Protein AF-A0A9D4R0A9-F1 (afdb_monomer_lite)

Radius of gyration: 27.13 Å; chains: 1; bounding box: 62×85×88 Å

InterPro domains:
  IPR053041 Transglutaminase-like Superfamily Modulators [PTHR47020] (2-274)
  IPR056564 KY-like, immunoglobulin-like domain [PF23265] (112-242)

Organism: Dreissena polymorpha (NCBI:txid45954)

Structure (mmCIF, N/CA/C/O backbone):
data_AF-A0A9D4R0A9-F1
#
_entry.id   AF-A0A9D4R0A9-F1
#
loop_
_atom_site.group_PDB
_atom_site.id
_atom_site.type_symbol
_atom_site.label_atom_id
_atom_site.label_alt_id
_atom_site.label_comp_id
_atom_site.label_asym_id
_atom_site.label_entity_id
_atom_site.label_seq_id
_atom_site.pdbx_PDB_ins_code
_atom_site.Cartn_x
_atom_site.Cartn_y
_atom_site.Cartn_z
_atom_site.occupancy
_atom_site.B_iso_or_equiv
_atom_site.auth_seq_id
_atom_site.auth_comp_id
_atom_site.auth_asym_id
_atom_site.auth_atom_id
_atom_site.pdbx_PDB_model_num
ATOM 1 N N . MET A 1 1 ? 16.375 -0.378 -27.013 1.00 75.56 1 MET A N 1
ATOM 2 C CA . MET A 1 1 ? 16.469 0.840 -26.178 1.00 75.56 1 MET A CA 1
ATOM 3 C C . MET A 1 1 ? 15.054 1.273 -25.828 1.00 75.56 1 MET A C 1
ATOM 5 O O . MET A 1 1 ? 14.123 0.883 -26.530 1.00 75.56 1 MET A O 1
ATOM 9 N N . GLY A 1 2 ? 14.858 1.970 -24.717 1.00 84.94 2 GLY A N 1
ATOM 10 C CA . GLY A 1 2 ? 13.526 2.423 -24.332 1.00 84.94 2 GLY A CA 1
ATOM 11 C C . GLY A 1 2 ? 13.540 3.244 -23.057 1.00 84.94 2 GLY A C 1
ATOM 12 O O . GLY A 1 2 ? 14.600 3.581 -22.540 1.00 84.94 2 GLY A O 1
ATOM 13 N N . LYS A 1 3 ? 12.361 3.544 -22.522 1.00 88.81 3 LYS A N 1
ATOM 14 C CA . LYS A 1 3 ? 12.213 4.214 -21.228 1.00 88.81 3 LYS A CA 1
ATOM 15 C C . LYS A 1 3 ? 12.291 3.198 -20.098 1.00 88.81 3 LYS A C 1
ATOM 17 O O . LYS A 1 3 ? 11.727 2.111 -20.222 1.00 88.81 3 LYS A O 1
ATOM 22 N N . ALA A 1 4 ? 12.946 3.552 -18.997 1.00 88.75 4 ALA A N 1
ATOM 23 C CA . ALA A 1 4 ? 13.103 2.660 -17.856 1.00 88.75 4 ALA A CA 1
ATOM 24 C C . ALA A 1 4 ? 12.919 3.379 -16.514 1.00 88.75 4 ALA A C 1
ATOM 26 O O . ALA A 1 4 ? 13.438 4.471 -16.298 1.00 88.75 4 ALA A O 1
ATOM 27 N N . LYS A 1 5 ? 12.164 2.750 -15.609 1.00 88.69 5 LYS A N 1
ATOM 28 C CA . LYS A 1 5 ? 12.002 3.182 -14.219 1.00 88.69 5 LYS A CA 1
ATOM 29 C C . LYS A 1 5 ? 13.169 2.631 -13.406 1.00 88.69 5 LYS A C 1
ATOM 31 O O . LYS A 1 5 ? 13.108 1.497 -12.931 1.00 88.69 5 LYS A O 1
ATOM 36 N N . ASP A 1 6 ? 14.233 3.417 -13.325 1.00 82.81 6 ASP A N 1
ATOM 37 C CA . ASP A 1 6 ? 15.446 3.101 -12.575 1.00 82.81 6 ASP A CA 1
ATOM 38 C C . ASP A 1 6 ? 15.328 3.496 -11.090 1.00 82.81 6 ASP A C 1
ATOM 40 O O . ASP A 1 6 ? 14.242 3.804 -10.594 1.00 82.81 6 ASP A O 1
ATOM 44 N N . ILE A 1 7 ? 16.454 3.506 -10.369 1.00 79.12 7 ILE A N 1
ATOM 45 C CA . ILE A 1 7 ? 16.479 3.884 -8.950 1.00 79.12 7 ILE A CA 1
ATOM 46 C C . ILE A 1 7 ? 16.094 5.351 -8.694 1.00 79.12 7 ILE A C 1
ATOM 48 O O . ILE A 1 7 ? 15.648 5.703 -7.604 1.00 79.12 7 ILE A O 1
ATOM 52 N N . THR A 1 8 ? 16.243 6.224 -9.688 1.00 83.00 8 THR A N 1
ATOM 53 C CA . THR A 1 8 ? 15.894 7.641 -9.561 1.00 83.00 8 THR A CA 1
ATOM 54 C C . THR A 1 8 ? 14.416 7.901 -9.842 1.00 83.00 8 THR A C 1
ATOM 56 O O . THR A 1 8 ? 13.905 8.945 -9.429 1.00 83.00 8 THR A O 1
ATOM 59 N N . TYR A 1 9 ? 13.706 6.953 -10.467 1.00 88.06 9 TYR A N 1
ATOM 60 C CA . TYR A 1 9 ? 12.302 7.095 -10.851 1.00 88.06 9 TYR A CA 1
ATOM 61 C C . TYR A 1 9 ? 11.382 7.381 -9.665 1.00 88.06 9 TYR A C 1
ATOM 63 O O . TYR A 1 9 ? 11.292 6.593 -8.723 1.00 88.06 9 TYR A O 1
ATOM 71 N N . GLU A 1 10 ? 10.635 8.483 -9.745 1.00 88.69 10 GLU A N 1
ATOM 72 C CA . GLU A 1 10 ? 9.659 8.859 -8.722 1.00 88.69 10 GLU A CA 1
ATOM 73 C C . GLU A 1 10 ? 8.225 8.604 -9.208 1.00 88.69 10 GLU A C 1
ATOM 75 O O . GLU A 1 10 ? 7.754 9.307 -10.120 1.00 88.69 10 GLU A O 1
ATOM 80 N N . PRO A 1 11 ? 7.501 7.657 -8.586 1.00 89.19 11 PRO A N 1
ATOM 81 C CA . PRO A 1 11 ? 6.099 7.374 -8.868 1.00 89.19 11 PRO A CA 1
ATOM 82 C C . PRO A 1 11 ? 5.246 8.643 -8.826 1.00 89.19 11 PRO A C 1
ATOM 84 O O . PRO A 1 11 ? 5.328 9.446 -7.897 1.00 89.19 11 PRO A O 1
ATOM 87 N N . GLY A 1 12 ? 4.433 8.857 -9.862 1.00 85.88 12 GLY A N 1
ATOM 88 C CA . GLY A 1 12 ? 3.539 10.015 -9.949 1.00 85.88 12 GLY A CA 1
ATOM 89 C C . GLY A 1 12 ? 4.248 11.377 -9.979 1.00 85.88 12 GLY A C 1
ATOM 90 O O . GLY A 1 12 ? 3.641 12.387 -9.627 1.00 85.88 12 GLY A O 1
ATOM 91 N N . SER A 1 13 ? 5.546 11.447 -10.305 1.00 86.06 13 SER A N 1
ATOM 92 C CA . SER A 1 13 ? 6.204 12.730 -10.599 1.00 86.06 13 SER A CA 1
ATOM 93 C C . SER A 1 13 ? 5.961 13.163 -12.037 1.00 86.06 13 SER A C 1
ATOM 95 O O . SER A 1 13 ? 5.691 12.352 -12.919 1.00 86.06 13 SER A O 1
ATOM 97 N N . ASN A 1 14 ? 6.135 14.462 -12.271 1.00 81.69 14 ASN A N 1
ATOM 98 C CA . ASN A 1 14 ? 6.225 15.016 -13.618 1.00 81.69 14 ASN A CA 1
ATOM 99 C C . ASN A 1 14 ? 7.645 14.895 -14.200 1.00 81.69 14 ASN A C 1
ATOM 101 O O . ASN A 1 14 ? 7.897 15.436 -15.273 1.00 81.69 14 ASN A O 1
ATOM 105 N N . LYS A 1 15 ? 8.586 14.248 -13.492 1.00 83.31 15 LYS A N 1
ATOM 106 C CA . LYS A 1 15 ? 9.944 14.054 -14.003 1.00 83.31 15 LYS A CA 1
ATOM 107 C C . LYS A 1 15 ? 9.892 13.083 -15.177 1.00 83.31 15 LYS A C 1
ATOM 109 O O . LYS A 1 15 ? 9.124 12.118 -15.173 1.00 83.31 15 LYS A O 1
ATOM 114 N N . GLU A 1 16 ? 10.696 13.355 -16.196 1.00 82.69 16 GLU A N 1
ATOM 115 C CA . GLU A 1 16 ? 10.787 12.451 -17.331 1.00 82.69 16 GLU A CA 1
ATOM 116 C C . GLU A 1 16 ? 11.388 11.114 -16.909 1.00 82.69 16 GLU A C 1
ATOM 118 O O . GLU A 1 16 ? 12.311 11.050 -16.098 1.00 82.69 16 GLU A O 1
ATOM 123 N N . ILE A 1 17 ? 10.862 10.037 -17.490 1.00 85.06 17 ILE A N 1
ATOM 124 C CA . ILE A 1 17 ? 11.474 8.724 -17.344 1.00 85.06 17 ILE A CA 1
ATOM 125 C C . ILE A 1 17 ? 12.723 8.697 -18.224 1.00 85.06 17 ILE A C 1
ATOM 127 O O . ILE A 1 17 ? 12.670 9.041 -19.415 1.00 85.06 17 ILE A O 1
ATOM 131 N N . LEU A 1 18 ? 13.836 8.290 -17.620 1.00 85.88 18 LEU A N 1
ATOM 132 C CA . LEU A 1 18 ? 15.127 8.216 -18.281 1.00 85.88 18 LEU A CA 1
ATOM 133 C C . LEU A 1 18 ? 15.153 7.099 -19.326 1.00 85.88 18 LEU A C 1
ATOM 135 O O . LEU A 1 18 ? 14.349 6.159 -19.320 1.00 85.88 18 LEU A O 1
ATOM 139 N N . GLN A 1 19 ? 16.072 7.247 -20.274 1.00 85.56 19 GLN A N 1
ATOM 140 C CA . GLN A 1 19 ? 16.327 6.224 -21.271 1.00 85.56 19 GLN A CA 1
ATOM 141 C C . GLN A 1 19 ? 17.181 5.118 -20.647 1.00 85.56 19 GLN A C 1
ATOM 143 O O . GLN A 1 19 ? 18.155 5.397 -19.956 1.00 85.56 19 GLN A O 1
ATOM 148 N N . GLY A 1 20 ? 16.801 3.870 -20.890 1.00 83.12 20 GLY A N 1
ATOM 149 C CA . GLY A 1 20 ? 17.469 2.684 -20.381 1.00 83.12 20 GLY A CA 1
ATOM 150 C C . GLY A 1 20 ? 17.819 1.707 -21.497 1.00 83.12 20 GLY A C 1
ATOM 151 O O . GLY A 1 20 ? 17.172 1.644 -22.553 1.00 83.12 20 GLY A O 1
ATOM 152 N N . VAL A 1 21 ? 18.854 0.912 -21.237 1.00 83.69 21 VAL A N 1
ATOM 153 C CA . VAL A 1 21 ? 19.279 -0.182 -22.109 1.00 83.69 21 VAL A CA 1
ATOM 154 C C . VAL A 1 21 ? 18.925 -1.503 -21.449 1.00 83.69 21 VAL A C 1
ATOM 156 O O . VAL A 1 21 ? 19.307 -1.790 -20.318 1.00 83.69 21 VAL A O 1
ATOM 159 N N . TRP A 1 22 ? 18.198 -2.324 -22.190 1.00 85.69 22 TRP A N 1
ATOM 160 C CA . TRP A 1 22 ? 17.810 -3.661 -21.790 1.00 85.69 22 TRP A CA 1
ATOM 161 C C . TRP A 1 22 ? 17.794 -4.561 -23.015 1.00 85.69 22 TRP A C 1
ATOM 163 O O . TRP A 1 22 ? 17.631 -4.095 -24.145 1.00 85.69 22 TRP A O 1
ATOM 173 N N . ASN A 1 23 ? 17.977 -5.853 -22.776 1.00 84.62 23 ASN A N 1
ATOM 174 C CA . ASN A 1 23 ? 18.038 -6.864 -23.817 1.00 84.62 23 ASN A CA 1
ATOM 175 C C . ASN A 1 23 ? 16.932 -7.888 -23.629 1.00 84.62 23 ASN A C 1
ATOM 177 O O . ASN A 1 23 ? 16.391 -8.063 -22.541 1.00 84.62 23 ASN A O 1
ATOM 181 N N . SER A 1 24 ? 16.629 -8.601 -24.701 1.00 82.56 24 SER A N 1
ATOM 182 C CA . SER A 1 24 ? 15.711 -9.729 -24.686 1.00 82.56 24 SER A CA 1
ATOM 183 C C . SER A 1 24 ? 16.363 -10.926 -25.340 1.00 82.56 24 SER A C 1
ATOM 185 O O . SER A 1 24 ? 16.980 -10.790 -26.396 1.00 82.56 24 SER A O 1
ATOM 187 N N . PHE A 1 25 ? 16.161 -12.100 -24.770 1.00 82.19 25 PHE A N 1
ATOM 188 C CA . PHE A 1 25 ? 16.560 -13.355 -25.387 1.00 82.19 25 PHE A CA 1
ATOM 189 C C . PHE A 1 25 ? 15.413 -14.351 -25.303 1.00 82.19 25 PHE A C 1
ATOM 191 O O . PHE A 1 25 ? 14.500 -14.209 -24.490 1.00 82.19 25 PHE A O 1
ATOM 198 N N . ARG A 1 26 ? 15.442 -15.366 -26.163 1.00 80.31 26 ARG A N 1
ATOM 199 C CA . ARG A 1 26 ? 14.433 -16.420 -26.167 1.00 80.31 26 ARG A CA 1
ATOM 200 C C . ARG A 1 26 ? 15.064 -17.723 -25.702 1.00 80.31 26 ARG A C 1
ATOM 202 O O . ARG A 1 26 ? 16.003 -18.202 -26.329 1.00 80.31 26 ARG A O 1
ATOM 209 N N . CYS A 1 27 ? 14.539 -18.293 -24.625 1.00 77.94 27 CYS A N 1
ATOM 210 C CA . CYS A 1 27 ? 14.962 -19.583 -24.085 1.00 77.94 27 CYS A CA 1
ATOM 211 C C . CYS A 1 27 ? 13.724 -20.457 -23.875 1.00 77.94 27 CYS A C 1
ATOM 213 O O . CYS A 1 27 ? 12.703 -19.961 -23.410 1.00 77.94 27 CYS A O 1
ATOM 215 N N . ASN A 1 28 ? 13.780 -21.735 -24.266 1.00 77.38 28 ASN A N 1
ATOM 216 C CA . ASN A 1 28 ? 12.648 -22.670 -24.159 1.00 77.38 28 ASN A CA 1
ATOM 217 C C . ASN A 1 28 ? 11.324 -22.077 -24.676 1.00 77.38 28 ASN A C 1
ATOM 219 O O . ASN A 1 28 ? 10.300 -22.123 -24.007 1.00 77.38 28 ASN A O 1
ATOM 223 N N . ASN A 1 29 ? 11.369 -21.452 -25.858 1.00 72.50 29 ASN A N 1
ATOM 224 C CA . ASN A 1 29 ? 10.249 -20.759 -26.503 1.00 72.50 29 ASN A CA 1
ATOM 225 C C . ASN A 1 29 ? 9.650 -19.550 -25.763 1.00 72.50 29 ASN A C 1
ATOM 227 O O . ASN A 1 29 ? 8.794 -18.887 -26.354 1.00 72.50 29 ASN A O 1
ATOM 231 N N . VAL A 1 30 ? 10.155 -19.187 -24.584 1.00 73.62 30 VAL A N 1
ATOM 232 C CA . VAL A 1 30 ? 9.725 -18.033 -23.788 1.00 73.62 30 VAL A CA 1
ATOM 233 C C . VAL A 1 30 ? 10.694 -16.867 -23.985 1.00 73.62 30 VAL A C 1
ATOM 235 O O . VAL A 1 30 ? 11.913 -17.041 -24.039 1.00 73.62 30 VAL A O 1
ATOM 238 N N . TRP A 1 31 ? 10.146 -15.663 -24.141 1.00 77.44 31 TRP A N 1
ATOM 239 C CA . TRP A 1 31 ? 10.940 -14.438 -24.126 1.00 77.44 31 TRP A CA 1
ATOM 240 C C . TRP A 1 31 ? 11.320 -14.093 -22.690 1.00 77.44 31 TRP A C 1
ATOM 242 O O . TRP A 1 31 ? 10.468 -14.070 -21.807 1.00 77.44 31 TRP A O 1
ATOM 252 N N . HIS A 1 32 ? 12.591 -13.790 -22.478 1.00 79.06 32 HIS A N 1
ATOM 253 C CA . HIS A 1 32 ? 13.141 -13.294 -21.228 1.00 79.06 32 HIS A CA 1
ATOM 254 C C . HIS A 1 32 ? 13.754 -11.927 -21.469 1.00 79.06 32 HIS A C 1
ATOM 256 O O . HIS A 1 32 ? 14.277 -11.654 -22.553 1.00 79.06 32 HIS A O 1
ATOM 262 N N . LEU A 1 33 ? 13.674 -11.073 -20.456 1.00 82.25 33 LEU A N 1
ATOM 263 C CA . LEU A 1 33 ? 14.197 -9.719 -20.507 1.00 82.25 33 LEU A CA 1
ATOM 264 C C . LEU A 1 33 ? 15.281 -9.549 -19.451 1.00 82.25 33 LEU A C 1
ATOM 266 O O . LEU A 1 33 ? 15.146 -10.030 -18.326 1.00 82.25 33 LEU A O 1
ATOM 270 N N . VAL A 1 34 ? 16.352 -8.875 -19.858 1.00 84.81 34 VAL A N 1
ATOM 271 C CA . VAL A 1 34 ? 17.542 -8.605 -19.060 1.00 84.81 34 VAL A CA 1
ATOM 272 C C . VAL A 1 34 ? 17.671 -7.102 -18.927 1.00 84.81 34 VAL A C 1
ATOM 274 O O . VAL A 1 34 ? 17.956 -6.408 -19.911 1.00 84.81 34 VAL A O 1
ATOM 277 N N . TYR A 1 35 ? 17.514 -6.597 -17.709 1.00 85.56 35 TYR A N 1
ATOM 278 C CA . TYR A 1 35 ? 17.953 -5.247 -17.392 1.00 85.56 35 TYR A CA 1
ATOM 279 C C . TYR A 1 35 ? 19.402 -5.331 -16.918 1.00 85.56 35 TYR A C 1
ATOM 281 O O . TYR A 1 35 ? 19.663 -5.475 -15.729 1.00 85.56 35 TYR A O 1
ATOM 289 N N . THR A 1 36 ? 20.348 -5.266 -17.859 1.00 81.75 36 THR A N 1
ATOM 290 C CA . THR A 1 36 ? 21.763 -5.571 -17.597 1.00 81.75 36 THR A CA 1
ATOM 291 C C . THR A 1 36 ? 22.333 -4.772 -16.428 1.00 81.75 36 THR A C 1
ATOM 293 O O . THR A 1 36 ? 22.970 -5.361 -15.566 1.00 81.75 36 THR A O 1
ATOM 296 N N . GLU A 1 37 ? 22.068 -3.464 -16.364 1.00 81.62 37 GLU A N 1
ATOM 297 C CA . GLU A 1 37 ? 22.554 -2.594 -15.286 1.00 81.62 37 GLU A CA 1
ATOM 298 C C . GLU A 1 37 ? 22.067 -3.045 -13.901 1.00 81.62 37 GLU A C 1
ATOM 300 O O . GLU A 1 37 ? 22.886 -3.276 -13.012 1.00 81.62 37 GLU A O 1
ATOM 305 N N . LEU A 1 38 ? 20.757 -3.265 -13.739 1.00 82.62 38 LEU A N 1
ATOM 306 C CA . LEU A 1 38 ? 20.164 -3.708 -12.471 1.00 82.62 38 LEU A CA 1
ATOM 307 C C . LEU A 1 38 ? 20.447 -5.186 -12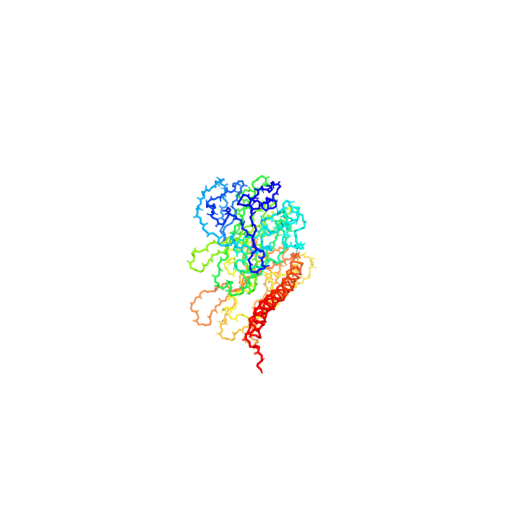.151 1.00 82.62 38 LEU A C 1
ATOM 309 O O . LEU A 1 38 ? 20.333 -5.604 -11.000 1.00 82.62 38 LEU A O 1
ATOM 313 N N . ALA A 1 39 ? 20.808 -5.991 -13.154 1.00 85.19 39 ALA A N 1
ATOM 314 C CA . ALA A 1 39 ? 21.161 -7.400 -12.990 1.00 85.19 39 ALA A CA 1
ATOM 315 C C . ALA A 1 39 ? 22.581 -7.613 -12.452 1.00 85.19 39 ALA A C 1
ATOM 317 O O . ALA A 1 39 ? 22.840 -8.657 -11.857 1.00 85.19 39 ALA A O 1
ATOM 318 N N . VAL A 1 40 ? 23.496 -6.663 -12.671 1.00 84.94 40 VAL A N 1
ATOM 319 C CA . VAL A 1 40 ? 24.917 -6.786 -12.280 1.00 84.94 40 VAL A CA 1
ATOM 320 C C . VAL A 1 40 ? 25.363 -5.733 -11.268 1.00 84.94 40 VAL A C 1
ATOM 322 O O . VAL A 1 40 ? 26.500 -5.768 -10.790 1.00 84.94 40 VAL A O 1
ATOM 325 N N . SER A 1 41 ? 24.488 -4.787 -10.937 1.00 83.06 41 SER A N 1
ATOM 326 C CA . SER A 1 41 ? 24.770 -3.747 -9.962 1.00 83.06 41 SER A CA 1
ATOM 327 C C . SER A 1 41 ? 23.511 -3.322 -9.218 1.00 83.06 41 SER A C 1
ATOM 329 O O . SER A 1 41 ? 22.392 -3.429 -9.715 1.00 83.06 41 SER A O 1
ATOM 331 N N . THR A 1 42 ? 23.707 -2.831 -8.001 1.00 82.12 42 THR A N 1
ATOM 332 C CA . THR A 1 42 ? 22.682 -2.134 -7.228 1.00 82.12 42 THR A CA 1
ATOM 333 C C . THR A 1 42 ? 23.277 -0.852 -6.673 1.00 82.12 42 THR A C 1
ATOM 335 O O . THR A 1 42 ? 24.473 -0.784 -6.393 1.00 82.12 42 THR A O 1
ATOM 338 N N . VAL A 1 43 ? 22.448 0.163 -6.459 1.00 83.88 43 VAL A N 1
ATOM 339 C CA . VAL A 1 43 ? 22.866 1.365 -5.736 1.00 83.88 43 VAL A CA 1
ATOM 340 C C . VAL A 1 43 ? 22.383 1.249 -4.295 1.00 83.88 43 VAL A C 1
ATOM 342 O O . VAL A 1 43 ? 21.193 1.078 -4.032 1.00 83.88 43 VAL A O 1
ATOM 345 N N . LYS A 1 44 ? 23.317 1.321 -3.346 1.00 83.00 44 LYS A N 1
ATOM 346 C CA . LYS A 1 44 ? 23.045 1.293 -1.906 1.00 83.00 44 LYS A CA 1
ATOM 347 C C . LYS A 1 44 ? 23.117 2.697 -1.321 1.00 83.00 44 LYS A C 1
ATOM 349 O O . LYS A 1 44 ? 23.981 3.490 -1.675 1.00 83.00 44 LYS A O 1
ATOM 354 N N . GLY A 1 45 ? 22.221 2.996 -0.381 1.00 81.50 45 GLY A N 1
ATOM 355 C CA . GLY A 1 45 ? 22.233 4.260 0.367 1.00 81.50 45 GLY A CA 1
ATOM 356 C C . GLY A 1 45 ? 21.729 5.486 -0.404 1.00 81.50 45 GLY A C 1
ATOM 357 O O . GLY A 1 45 ? 21.833 6.597 0.122 1.00 81.50 45 GLY A O 1
ATOM 358 N N . TYR A 1 46 ? 21.174 5.297 -1.606 1.00 86.06 46 TYR A N 1
ATOM 359 C CA . TYR A 1 46 ? 20.519 6.366 -2.356 1.00 86.06 46 TYR A CA 1
ATOM 360 C C . TYR A 1 46 ? 19.360 6.964 -1.549 1.00 86.06 46 TYR A C 1
ATOM 362 O O . TYR A 1 46 ? 18.560 6.241 -0.951 1.00 86.06 46 TYR A O 1
ATOM 370 N N . ARG A 1 47 ? 19.274 8.295 -1.533 1.00 85.56 47 ARG A N 1
ATOM 371 C CA . ARG A 1 47 ? 18.180 9.062 -0.932 1.00 85.56 47 ARG A CA 1
ATOM 372 C C . ARG A 1 47 ? 17.858 10.253 -1.823 1.00 85.56 47 ARG A C 1
ATOM 374 O O . ARG A 1 47 ? 18.743 11.029 -2.168 1.00 85.56 47 ARG A O 1
ATOM 381 N N . ARG A 1 48 ? 16.580 10.413 -2.159 1.00 82.06 48 ARG A N 1
ATOM 382 C CA . ARG A 1 48 ? 16.087 11.387 -3.144 1.00 82.06 48 ARG A CA 1
ATOM 383 C C . ARG A 1 48 ? 16.188 12.855 -2.704 1.00 82.06 48 ARG A C 1
ATOM 385 O O . ARG A 1 48 ? 16.265 13.731 -3.558 1.00 82.06 48 ARG A O 1
ATOM 392 N N . GLY A 1 49 ? 16.266 13.133 -1.402 1.00 85.81 49 GLY A N 1
ATOM 393 C CA . GLY A 1 49 ? 16.165 14.501 -0.882 1.00 85.81 49 GLY A CA 1
ATOM 394 C C . GLY A 1 49 ? 14.792 15.132 -1.138 1.00 85.81 49 GLY A C 1
ATOM 395 O O . GLY A 1 49 ? 13.962 14.542 -1.827 1.00 85.81 49 GLY A O 1
ATOM 396 N N . GLY A 1 50 ? 14.535 16.325 -0.594 1.00 89.62 50 GLY A N 1
ATOM 397 C CA . GLY A 1 50 ? 13.266 17.028 -0.837 1.00 89.62 50 GLY A CA 1
ATOM 398 C C . GLY A 1 50 ? 12.055 16.379 -0.158 1.00 89.62 50 GLY A C 1
ATOM 399 O O . GLY A 1 50 ? 10.914 16.600 -0.567 1.00 89.62 50 GLY A O 1
ATOM 400 N N . GLU A 1 51 ? 12.298 15.526 0.836 1.00 92.25 51 GLU A N 1
ATOM 401 C CA . GLU A 1 51 ? 11.272 14.787 1.559 1.00 92.25 51 GLU A CA 1
ATOM 402 C C . GLU A 1 51 ? 11.494 14.903 3.067 1.00 92.25 51 GLU A C 1
ATOM 404 O O . GLU A 1 51 ? 12.621 14.818 3.551 1.00 92.25 51 GLU A O 1
ATOM 409 N N . ILE A 1 52 ? 10.412 15.032 3.827 1.00 92.38 52 ILE A N 1
ATOM 410 C CA . ILE A 1 52 ? 10.407 14.957 5.287 1.00 92.38 52 ILE A CA 1
ATOM 411 C C . ILE A 1 52 ? 9.836 13.596 5.661 1.00 92.38 52 ILE A C 1
ATOM 413 O O . ILE A 1 52 ? 8.663 13.325 5.415 1.00 92.38 52 ILE A O 1
ATOM 417 N N . LEU A 1 53 ? 10.652 12.725 6.253 1.00 92.69 53 LEU A N 1
ATOM 418 C CA . LEU A 1 53 ? 10.183 11.447 6.777 1.00 92.69 53 LEU A CA 1
ATOM 419 C C . LEU A 1 53 ? 9.278 11.717 7.978 1.00 92.69 53 LEU A C 1
ATOM 421 O O . LEU A 1 53 ? 9.747 12.209 9.003 1.00 92.69 53 LEU A O 1
ATOM 425 N N . LEU A 1 54 ? 7.996 11.390 7.854 1.00 90.75 54 LEU A N 1
ATOM 426 C CA . LEU A 1 54 ? 7.009 11.609 8.906 1.00 90.75 54 LEU A CA 1
ATOM 427 C C . LEU A 1 54 ? 6.922 10.404 9.831 1.00 90.75 54 LEU A C 1
ATOM 429 O O . LEU A 1 54 ? 6.983 10.559 11.048 1.00 90.75 54 LEU A O 1
ATOM 433 N N . GLU A 1 55 ? 6.852 9.206 9.251 1.00 89.94 55 GLU A N 1
ATOM 434 C CA . GLU A 1 55 ? 6.693 7.964 9.998 1.00 89.94 55 GLU A CA 1
ATOM 435 C C . GLU A 1 55 ? 7.494 6.817 9.375 1.00 89.94 55 GLU A C 1
ATOM 437 O O . GLU A 1 55 ? 7.536 6.652 8.153 1.00 89.94 55 GLU A O 1
ATOM 442 N N . ASN A 1 56 ? 8.107 6.003 10.233 1.00 90.81 56 ASN A N 1
ATOM 443 C CA . ASN A 1 56 ? 8.865 4.813 9.868 1.00 90.81 56 ASN A CA 1
ATOM 444 C C . ASN A 1 56 ? 8.466 3.643 10.778 1.00 90.81 56 ASN A C 1
ATOM 446 O O . ASN A 1 56 ? 8.793 3.625 11.969 1.00 90.81 56 ASN A O 1
ATOM 450 N N . ASP A 1 57 ? 7.742 2.675 10.217 1.00 86.75 57 ASP A N 1
ATOM 451 C CA . ASP A 1 57 ? 7.219 1.501 10.927 1.00 86.75 57 ASP A CA 1
ATOM 452 C C . ASP A 1 57 ? 6.452 1.827 12.222 1.00 86.75 57 ASP A C 1
ATOM 454 O O . ASP A 1 57 ? 6.619 1.164 13.253 1.00 86.75 57 ASP A O 1
ATOM 458 N N . GLY A 1 58 ? 5.636 2.879 12.202 1.00 80.06 58 GLY A N 1
ATOM 459 C CA . GLY A 1 58 ? 4.846 3.294 13.360 1.00 80.06 58 GLY A CA 1
ATOM 460 C C . GLY A 1 58 ? 5.596 4.168 14.359 1.00 80.06 58 GLY A C 1
ATOM 461 O O . GLY A 1 58 ? 5.045 4.483 15.414 1.00 80.06 58 GLY A O 1
ATOM 462 N N . ASN A 1 59 ? 6.840 4.547 14.061 1.00 83.38 59 ASN A N 1
ATOM 463 C CA . ASN A 1 59 ? 7.589 5.529 14.837 1.00 83.38 59 ASN A CA 1
ATOM 464 C C . ASN A 1 59 ? 7.590 6.857 14.088 1.00 83.38 59 ASN A C 1
ATOM 466 O O . ASN A 1 59 ? 8.020 6.917 12.933 1.00 83.38 59 ASN A O 1
ATOM 470 N N . LEU A 1 60 ? 7.135 7.913 14.754 1.00 83.81 60 LEU A N 1
ATOM 471 C CA . LEU A 1 60 ? 7.258 9.273 14.246 1.00 83.81 60 LEU A CA 1
ATOM 472 C C . LEU A 1 60 ? 8.740 9.635 14.145 1.00 83.81 60 LEU A C 1
ATOM 474 O O . LEU A 1 60 ? 9.512 9.351 15.061 1.00 83.81 60 LEU A O 1
ATOM 478 N N . ALA A 1 61 ? 9.129 10.243 13.031 1.00 84.69 61 ALA A N 1
ATOM 479 C CA . ALA A 1 61 ? 10.517 10.623 12.778 1.00 84.69 61 ALA A CA 1
ATOM 480 C C . ALA A 1 61 ? 10.684 12.138 12.632 1.00 84.69 61 ALA A C 1
ATOM 482 O O . ALA A 1 61 ? 11.608 12.701 13.208 1.00 84.69 61 ALA A O 1
ATOM 483 N N . PHE A 1 62 ? 9.801 12.780 11.859 1.00 86.06 62 PHE A N 1
ATOM 484 C CA . PHE A 1 62 ? 9.889 14.189 11.457 1.00 86.06 62 PHE A CA 1
ATOM 485 C C . PHE A 1 62 ? 11.315 14.609 11.045 1.00 86.06 62 PHE A C 1
ATOM 487 O O . PHE A 1 62 ? 11.903 15.551 11.572 1.00 86.06 62 PHE A O 1
ATOM 494 N N . GLN A 1 63 ? 11.899 13.861 10.108 1.00 88.62 63 GLN A N 1
ATOM 495 C CA . GLN A 1 63 ? 13.290 14.028 9.697 1.00 88.62 63 GLN A CA 1
ATOM 496 C C . GLN A 1 63 ? 13.384 14.420 8.223 1.00 88.62 63 GLN A C 1
ATOM 498 O O . GLN A 1 63 ? 13.126 13.589 7.345 1.00 88.62 63 GLN A O 1
ATOM 503 N N . THR A 1 64 ? 13.841 15.644 7.947 1.00 89.06 64 THR A N 1
ATOM 504 C CA . THR A 1 64 ? 14.218 16.062 6.591 1.00 89.06 64 THR A CA 1
ATOM 505 C C . THR A 1 64 ? 15.299 15.137 6.042 1.00 89.06 64 THR A C 1
ATOM 507 O O . THR A 1 64 ? 16.357 14.936 6.645 1.00 89.06 64 THR A O 1
ATOM 510 N N . GLN A 1 65 ? 15.023 14.545 4.889 1.00 88.50 65 GLN A N 1
ATOM 511 C CA . GLN A 1 65 ? 15.936 13.664 4.189 1.00 88.50 65 GLN A CA 1
ATOM 512 C C . GLN A 1 65 ? 16.862 14.507 3.321 1.00 88.50 65 GLN A C 1
ATOM 514 O O . GLN A 1 65 ? 16.437 15.162 2.373 1.00 88.50 65 GLN A O 1
ATOM 519 N N . THR A 1 66 ? 18.155 14.464 3.621 1.00 88.50 66 THR A N 1
ATOM 520 C CA . THR A 1 66 ? 19.178 15.015 2.731 1.00 88.50 66 THR A CA 1
ATOM 521 C C . THR A 1 66 ? 19.404 14.063 1.562 1.00 88.50 66 THR A C 1
ATOM 523 O O . THR A 1 66 ? 19.489 12.844 1.753 1.00 88.50 66 THR A O 1
ATOM 526 N N . ALA A 1 67 ? 19.514 14.618 0.354 1.00 89.50 67 ALA A N 1
ATOM 527 C CA . ALA A 1 67 ? 19.822 13.830 -0.829 1.00 89.50 67 ALA A CA 1
ATOM 528 C C . ALA A 1 67 ? 21.174 13.119 -0.666 1.00 89.50 67 ALA A C 1
ATOM 530 O O . ALA A 1 67 ? 22.135 13.682 -0.138 1.00 89.50 67 ALA A O 1
ATOM 531 N N . ASN A 1 68 ? 21.249 11.877 -1.126 1.00 88.88 68 ASN A N 1
ATOM 532 C CA . ASN A 1 68 ? 22.473 11.094 -1.171 1.00 88.88 68 ASN A CA 1
ATOM 533 C C . ASN A 1 68 ? 22.460 10.277 -2.462 1.00 88.88 68 ASN A C 1
ATOM 535 O O . ASN A 1 68 ? 21.478 9.600 -2.759 1.00 88.88 68 ASN A O 1
ATOM 539 N N . THR A 1 69 ? 23.542 10.330 -3.229 1.00 86.75 69 THR A N 1
ATOM 540 C CA . THR A 1 69 ? 23.674 9.584 -4.487 1.00 86.75 69 THR A CA 1
ATOM 541 C C . THR A 1 69 ? 23.853 8.081 -4.271 1.00 86.75 69 THR A C 1
ATOM 543 O O . THR A 1 69 ? 23.713 7.309 -5.212 1.00 86.75 69 THR A O 1
ATOM 546 N N . GLY A 1 70 ? 24.136 7.658 -3.038 1.00 88.94 70 GLY A N 1
ATOM 547 C CA . GLY A 1 70 ? 24.501 6.291 -2.712 1.00 88.94 70 GLY A CA 1
ATOM 548 C C . GLY A 1 70 ? 25.867 5.912 -3.282 1.00 88.94 70 GLY A C 1
ATOM 549 O O . GLY A 1 70 ? 26.641 6.761 -3.727 1.00 88.94 70 GLY A O 1
ATOM 550 N N . TYR A 1 71 ? 26.153 4.616 -3.261 1.00 87.56 71 TYR A N 1
ATOM 551 C CA . TYR A 1 71 ? 27.285 4.016 -3.957 1.00 87.56 71 TYR A CA 1
ATOM 552 C C . TYR A 1 71 ? 26.828 2.772 -4.714 1.00 87.56 71 TYR A C 1
ATOM 554 O O . TYR A 1 71 ? 25.929 2.051 -4.270 1.00 87.56 71 TYR A O 1
ATOM 562 N N . THR A 1 72 ? 27.451 2.524 -5.861 1.00 87.81 72 THR A N 1
ATOM 563 C CA . THR A 1 72 ? 27.195 1.331 -6.664 1.00 87.81 72 THR A CA 1
ATOM 564 C C . THR A 1 72 ? 27.961 0.151 -6.086 1.00 87.81 72 THR A C 1
ATOM 566 O O . THR A 1 72 ? 29.164 0.229 -5.848 1.00 87.81 72 THR A O 1
ATOM 569 N N . GLU A 1 73 ? 27.264 -0.956 -5.885 1.00 86.56 73 GLU A N 1
ATOM 570 C CA . GLU A 1 73 ? 27.837 -2.233 -5.492 1.00 86.56 73 GLU A CA 1
ATOM 571 C C . GLU A 1 73 ? 27.586 -3.244 -6.611 1.00 86.56 73 GLU A C 1
ATOM 573 O O . GLU A 1 73 ? 26.466 -3.370 -7.114 1.00 86.56 73 GLU A O 1
ATOM 578 N N . ALA A 1 74 ? 28.637 -3.961 -7.011 1.00 84.94 74 ALA A N 1
ATOM 579 C CA . ALA A 1 74 ? 28.511 -5.060 -7.955 1.00 84.94 74 ALA A CA 1
ATOM 580 C C . ALA A 1 74 ? 27.836 -6.244 -7.253 1.00 84.94 74 ALA A C 1
ATOM 582 O O . ALA A 1 74 ? 28.385 -6.823 -6.316 1.00 84.94 74 ALA A O 1
ATOM 583 N N . ILE A 1 75 ? 26.640 -6.599 -7.710 1.00 83.25 75 ILE A N 1
ATOM 584 C CA . ILE A 1 75 ? 25.865 -7.721 -7.189 1.00 83.25 75 ILE A CA 1
ATOM 585 C C . ILE A 1 75 ? 25.131 -8.380 -8.344 1.00 83.25 75 ILE A C 1
ATOM 587 O O . ILE A 1 75 ? 24.617 -7.703 -9.230 1.00 83.25 75 ILE A O 1
ATOM 591 N N . PHE A 1 76 ? 25.055 -9.706 -8.326 1.00 82.75 76 PHE A N 1
ATOM 592 C CA . PHE A 1 76 ? 24.191 -10.415 -9.254 1.00 82.75 76 PHE A CA 1
ATOM 593 C C . PHE A 1 76 ? 22.757 -10.437 -8.720 1.00 82.75 76 PHE A C 1
ATOM 595 O O . PHE A 1 76 ? 22.493 -10.996 -7.654 1.00 82.75 76 PHE A O 1
ATOM 602 N N . ASN A 1 77 ? 21.834 -9.827 -9.461 1.00 81.19 77 ASN A N 1
ATOM 603 C CA . ASN A 1 77 ? 20.417 -9.790 -9.129 1.00 81.19 77 ASN A CA 1
ATOM 604 C C . ASN A 1 77 ? 19.609 -10.612 -10.141 1.00 81.19 77 ASN A C 1
ATOM 606 O O . ASN A 1 77 ? 19.244 -10.142 -11.221 1.00 81.19 77 ASN A O 1
ATOM 610 N N . GLU A 1 78 ? 19.300 -11.850 -9.752 1.00 79.44 78 GLU A N 1
ATOM 611 C CA . GLU A 1 78 ? 18.549 -12.815 -10.562 1.00 79.44 78 GLU A CA 1
ATOM 612 C C . GLU A 1 78 ? 17.200 -12.280 -11.045 1.00 79.44 78 GLU A C 1
ATOM 614 O O . GLU A 1 78 ? 16.774 -12.605 -12.158 1.00 79.44 78 GLU A O 1
ATOM 619 N N . PHE A 1 79 ? 16.546 -11.425 -10.247 1.00 83.38 79 PHE A N 1
ATOM 620 C CA . PHE A 1 79 ? 15.256 -10.852 -10.615 1.00 83.38 79 PHE A CA 1
ATOM 621 C C . PHE A 1 79 ? 15.348 -10.084 -11.934 1.00 83.38 79 PHE A C 1
ATOM 623 O O . PHE A 1 79 ? 14.469 -10.246 -12.775 1.00 83.38 79 PHE A O 1
ATOM 630 N N . TRP A 1 80 ? 16.418 -9.307 -12.135 1.00 83.31 80 TRP A N 1
ATOM 631 C CA . TRP A 1 80 ? 16.642 -8.474 -13.324 1.00 83.31 80 TRP A CA 1
ATOM 632 C C . TRP A 1 80 ? 17.347 -9.202 -14.471 1.00 83.31 80 TRP A C 1
ATOM 634 O O . TRP A 1 80 ? 17.384 -8.688 -15.591 1.00 83.31 80 TRP A O 1
ATOM 644 N N . PHE A 1 81 ? 17.906 -10.386 -14.208 1.00 82.50 81 PHE A N 1
ATOM 645 C CA . PHE A 1 81 ? 18.608 -11.187 -15.210 1.00 82.50 81 PHE A CA 1
ATOM 646 C C . PHE A 1 81 ? 17.657 -12.036 -16.065 1.00 82.50 81 PHE A C 1
ATOM 648 O O . PHE A 1 81 ? 17.894 -12.219 -17.253 1.00 82.50 81 PHE A O 1
ATOM 655 N N . CYS A 1 82 ? 16.561 -12.535 -15.490 1.00 78.94 82 CYS A N 1
ATOM 656 C CA . CYS A 1 82 ? 15.608 -13.409 -16.185 1.00 78.94 82 CYS A CA 1
ATOM 657 C C . CYS A 1 82 ? 14.153 -12.989 -15.937 1.00 78.94 82 CYS A C 1
ATOM 659 O O . CYS A 1 82 ? 13.273 -13.839 -15.769 1.00 78.94 82 CYS A O 1
ATOM 661 N N . THR A 1 83 ? 13.876 -11.682 -15.904 1.00 79.56 83 THR A N 1
ATOM 662 C CA . THR A 1 83 ? 12.541 -11.174 -15.578 1.00 79.56 83 THR A CA 1
ATOM 663 C C . THR A 1 83 ? 11.515 -11.624 -16.617 1.00 79.56 83 THR A C 1
ATOM 665 O O . THR A 1 83 ? 11.711 -11.479 -17.828 1.00 79.56 83 THR A O 1
ATOM 668 N N . HIS A 1 84 ? 10.371 -12.128 -16.149 1.00 79.12 84 HIS A N 1
ATOM 669 C CA . HIS A 1 84 ? 9.256 -12.451 -17.033 1.00 79.12 84 HIS A CA 1
ATOM 670 C C . HIS A 1 84 ? 8.747 -11.176 -17.745 1.00 79.12 84 HIS A C 1
ATOM 672 O O . HIS A 1 84 ? 8.530 -10.160 -17.076 1.00 79.12 84 HIS A O 1
ATOM 678 N N . PRO A 1 85 ? 8.447 -11.209 -19.058 1.00 77.56 85 PRO A N 1
ATOM 679 C CA . PRO A 1 85 ? 8.047 -10.025 -19.823 1.00 77.56 85 PRO A CA 1
ATOM 680 C C . PRO A 1 85 ? 6.879 -9.210 -19.259 1.00 77.56 85 PRO A C 1
ATOM 682 O O . PRO A 1 85 ? 6.859 -7.984 -19.347 1.00 77.56 85 PRO A O 1
ATOM 685 N N . ARG A 1 86 ? 5.916 -9.879 -18.616 1.00 78.62 86 ARG A N 1
ATOM 686 C CA . ARG A 1 86 ? 4.800 -9.203 -17.928 1.00 78.62 86 ARG A CA 1
ATOM 687 C C . ARG A 1 86 ? 5.264 -8.306 -16.779 1.00 78.62 86 ARG A C 1
ATOM 689 O O . ARG A 1 86 ? 4.764 -7.196 -16.649 1.00 78.62 86 ARG A O 1
ATOM 696 N N . ILE A 1 87 ? 6.214 -8.775 -15.973 1.00 81.50 87 ILE A N 1
ATOM 697 C CA . ILE A 1 87 ? 6.782 -8.011 -14.854 1.00 81.50 87 ILE A CA 1
ATOM 698 C C . ILE A 1 87 ? 7.657 -6.887 -15.406 1.00 81.50 87 ILE A C 1
ATOM 700 O O . ILE A 1 87 ? 7.564 -5.744 -14.973 1.00 81.50 87 ILE A O 1
ATOM 704 N N . PHE A 1 88 ? 8.438 -7.195 -16.438 1.00 81.00 88 PHE A N 1
ATOM 705 C CA . PHE A 1 88 ? 9.313 -6.232 -17.087 1.00 81.00 88 PHE A CA 1
ATOM 706 C C . PHE A 1 88 ? 8.571 -5.003 -17.632 1.00 81.00 88 PHE A C 1
ATOM 708 O O . PHE A 1 88 ? 9.066 -3.889 -17.498 1.00 81.00 88 PHE A O 1
ATOM 715 N N . SER A 1 89 ? 7.349 -5.178 -18.157 1.00 83.31 89 SER A N 1
ATOM 716 C CA . SER A 1 89 ? 6.520 -4.069 -18.666 1.00 83.31 89 SER A CA 1
ATOM 717 C C . SER A 1 89 ? 6.177 -2.982 -17.632 1.00 83.31 89 SER A C 1
ATOM 719 O O . SER A 1 89 ? 5.720 -1.901 -17.997 1.00 83.31 89 SER A O 1
ATOM 721 N N . ILE A 1 90 ? 6.395 -3.254 -16.340 1.00 85.81 90 ILE A N 1
ATOM 722 C CA . ILE A 1 90 ? 6.218 -2.285 -15.250 1.00 85.81 90 ILE A CA 1
ATOM 723 C C . ILE A 1 90 ? 7.440 -1.375 -15.117 1.00 85.81 90 ILE A C 1
ATOM 725 O O . ILE A 1 90 ? 7.280 -0.209 -14.760 1.00 85.81 90 ILE A O 1
ATOM 729 N N . HIS A 1 91 ? 8.629 -1.882 -15.445 1.00 87.56 91 HIS A N 1
ATOM 730 C CA . HIS A 1 91 ? 9.910 -1.197 -15.266 1.00 87.56 91 HIS A CA 1
ATOM 731 C C . HIS A 1 91 ? 10.511 -0.668 -16.559 1.00 87.56 91 HIS A C 1
ATOM 733 O O . HIS A 1 91 ? 11.336 0.236 -16.506 1.00 87.56 91 HIS A O 1
ATOM 739 N N . ALA A 1 92 ? 10.103 -1.189 -17.710 1.00 87.94 92 ALA A N 1
ATOM 740 C CA . ALA A 1 92 ? 10.652 -0.783 -18.989 1.00 87.94 92 ALA A CA 1
ATOM 741 C C . ALA A 1 92 ? 9.583 -0.752 -20.082 1.00 87.94 92 ALA A C 1
ATOM 743 O O . ALA A 1 92 ? 8.744 -1.647 -20.200 1.00 87.94 92 ALA A O 1
ATOM 744 N N . PHE A 1 93 ? 9.655 0.294 -20.899 1.00 88.50 93 PHE A N 1
ATOM 745 C CA . PHE A 1 93 ? 8.774 0.539 -22.029 1.00 88.50 93 PHE A CA 1
ATOM 746 C C . PHE A 1 93 ? 9.613 0.699 -23.305 1.00 88.50 93 PHE A C 1
ATOM 748 O O . PHE A 1 93 ? 10.498 1.560 -23.339 1.00 88.50 93 PHE A O 1
ATOM 755 N N . PRO A 1 94 ? 9.401 -0.137 -24.336 1.00 87.56 94 PRO A N 1
ATOM 756 C CA . PRO A 1 94 ? 10.172 -0.064 -25.572 1.00 87.56 94 PRO A CA 1
ATOM 757 C C . PRO A 1 94 ? 9.810 1.184 -26.384 1.00 87.56 94 PRO A C 1
ATOM 759 O O . PRO A 1 94 ? 8.654 1.592 -26.423 1.00 87.56 94 PRO A O 1
ATOM 762 N N . GLU A 1 95 ? 10.791 1.755 -27.082 1.00 86.19 95 GLU A N 1
ATOM 763 C CA . GLU A 1 95 ? 10.533 2.787 -28.101 1.00 86.19 95 GLU A CA 1
ATOM 764 C C . GLU A 1 95 ? 9.864 2.200 -29.348 1.00 86.19 95 GLU A C 1
ATOM 766 O O . GLU A 1 95 ? 8.968 2.804 -29.934 1.00 86.19 95 GLU A O 1
ATOM 771 N N . GLU A 1 96 ? 10.270 0.990 -29.729 1.00 85.25 96 GLU A N 1
ATOM 772 C CA . GLU A 1 96 ? 9.724 0.260 -30.866 1.00 85.25 96 GLU A CA 1
ATOM 773 C C . GLU A 1 96 ? 8.682 -0.768 -30.406 1.00 85.25 96 GLU A C 1
ATOM 775 O O . GLU A 1 96 ? 8.974 -1.673 -29.622 1.00 85.25 96 GLU A O 1
ATOM 780 N N . SER A 1 97 ? 7.461 -0.684 -30.936 1.00 81.56 97 SER A N 1
ATOM 781 C CA . SER A 1 97 ? 6.346 -1.562 -30.544 1.00 81.56 97 SER A CA 1
ATOM 782 C C . SER A 1 97 ? 6.596 -3.053 -30.811 1.00 81.56 97 SER A C 1
ATOM 784 O O . SER A 1 97 ? 6.022 -3.901 -30.131 1.00 81.56 97 SER A O 1
ATOM 786 N N . SER A 1 98 ? 7.488 -3.392 -31.747 1.00 78.88 98 SER A N 1
ATOM 787 C CA . SER A 1 98 ? 7.939 -4.764 -32.032 1.00 78.88 98 SER A CA 1
ATOM 788 C C . SER A 1 98 ? 8.626 -5.434 -30.834 1.00 78.88 98 SER A C 1
ATOM 790 O O . SER A 1 98 ? 8.572 -6.657 -30.705 1.00 78.88 98 SER A O 1
ATOM 792 N N . PHE A 1 99 ? 9.217 -4.645 -29.932 1.00 76.94 99 PHE A N 1
ATOM 793 C CA . PHE A 1 99 ? 9.867 -5.113 -28.706 1.00 76.94 99 PHE A CA 1
ATOM 794 C C . PHE A 1 99 ? 8.907 -5.181 -27.507 1.00 76.94 99 PHE A C 1
ATOM 796 O O . PHE A 1 99 ? 9.311 -5.517 -26.392 1.00 76.94 99 PHE A O 1
ATOM 803 N N . GLN A 1 100 ? 7.616 -4.901 -27.710 1.00 78.62 100 GLN A N 1
ATOM 804 C CA . GLN A 1 100 ? 6.584 -5.099 -26.699 1.00 78.62 100 GLN A CA 1
ATOM 805 C C . GLN A 1 100 ? 6.102 -6.561 -26.711 1.00 78.62 100 GLN A C 1
ATOM 807 O O . GLN A 1 100 ? 5.047 -6.896 -27.242 1.00 78.62 100 GLN A O 1
ATOM 812 N N . TYR A 1 101 ? 6.889 -7.450 -26.095 1.00 71.44 101 TYR A N 1
ATOM 813 C CA . TYR A 1 101 ? 6.689 -8.911 -26.135 1.00 71.44 101 TYR A CA 1
ATOM 814 C C . TYR A 1 101 ? 5.383 -9.430 -25.531 1.00 71.44 101 TYR A C 1
ATOM 816 O O . TYR A 1 101 ? 5.015 -10.582 -25.760 1.00 71.44 101 TYR A O 1
ATOM 824 N N . VAL A 1 102 ? 4.688 -8.613 -24.740 1.00 68.88 102 VAL A N 1
ATOM 825 C CA . VAL A 1 102 ? 3.389 -8.967 -24.174 1.00 68.88 102 VAL A CA 1
ATOM 826 C C . VAL A 1 102 ? 2.405 -7.861 -24.481 1.00 68.88 102 VAL A C 1
ATOM 828 O O . VAL A 1 102 ? 2.609 -6.712 -24.085 1.00 68.88 102 VAL A O 1
ATOM 831 N N . SER A 1 103 ? 1.300 -8.234 -25.128 1.00 66.00 103 SER A N 1
ATOM 832 C CA . SER A 1 103 ? 0.112 -7.392 -25.173 1.00 66.00 103 SER A CA 1
ATOM 833 C C . SER A 1 103 ? -0.389 -7.217 -23.741 1.00 66.00 103 SER A C 1
ATOM 835 O O . SER A 1 103 ? -0.975 -8.121 -23.145 1.00 66.00 103 SER A O 1
ATOM 837 N N . SER A 1 104 ? -0.056 -6.075 -23.149 1.00 65.50 104 SER A N 1
ATOM 838 C CA . SER A 1 104 ? -0.483 -5.718 -21.808 1.00 65.50 104 SER A CA 1
ATOM 839 C C . SER A 1 104 ? -1.775 -4.926 -21.918 1.00 65.50 104 SER A C 1
ATOM 841 O O . SER A 1 104 ? -1.811 -3.864 -22.538 1.00 65.50 104 SER A O 1
ATOM 843 N N . GLU A 1 105 ? -2.842 -5.400 -21.276 1.00 66.19 105 GLU A N 1
ATOM 844 C CA . GLU A 1 105 ? -4.047 -4.581 -21.108 1.00 66.19 105 GLU A CA 1
ATOM 845 C C . GLU A 1 105 ? -3.759 -3.316 -20.279 1.00 66.19 105 GLU A C 1
ATOM 847 O O . GLU A 1 105 ? -4.497 -2.338 -20.397 1.00 66.19 105 GLU A O 1
ATOM 852 N N . ARG A 1 106 ? -2.684 -3.334 -19.471 1.00 70.88 106 ARG A N 1
ATOM 853 C CA . ARG A 1 106 ? -2.303 -2.272 -18.530 1.00 70.88 106 ARG A CA 1
ATOM 854 C C . ARG A 1 106 ? -1.459 -1.166 -19.152 1.00 70.88 106 ARG A C 1
ATOM 856 O O . ARG A 1 106 ? -1.630 -0.015 -18.780 1.00 70.88 106 ARG A O 1
ATOM 863 N N . VAL A 1 107 ? -0.529 -1.511 -20.041 1.00 80.94 107 VAL A N 1
ATOM 864 C CA . VAL A 1 107 ? 0.458 -0.572 -20.594 1.00 80.94 107 VAL A CA 1
ATOM 865 C C . VAL A 1 107 ? 0.411 -0.645 -22.114 1.00 80.94 107 VAL A C 1
ATOM 867 O O . VAL A 1 107 ? 1.052 -1.508 -22.711 1.00 80.94 107 VAL A O 1
ATOM 870 N N . LYS A 1 108 ? -0.374 0.236 -22.745 1.00 82.19 108 LYS A N 1
ATOM 871 C CA . LYS A 1 108 ? -0.516 0.287 -24.212 1.00 82.19 108 LYS A CA 1
ATOM 872 C C . LYS A 1 108 ? 0.328 1.386 -24.847 1.00 82.19 108 LYS A C 1
ATOM 874 O O . LYS A 1 108 ? 0.607 1.334 -26.037 1.00 82.19 108 LYS A O 1
ATOM 879 N N . ASN A 1 109 ? 0.694 2.394 -24.064 1.00 86.25 109 ASN A N 1
ATOM 880 C CA . ASN A 1 109 ? 1.482 3.543 -24.491 1.00 86.25 109 ASN A CA 1
ATOM 881 C C . ASN A 1 109 ? 2.324 4.078 -23.316 1.00 86.25 109 ASN A C 1
ATOM 883 O O . ASN A 1 109 ? 2.169 3.648 -22.171 1.00 86.25 109 ASN A O 1
ATOM 887 N N . GLU A 1 110 ? 3.195 5.047 -23.593 1.00 86.38 110 GLU A N 1
ATOM 888 C CA . GLU A 1 110 ? 4.092 5.633 -22.589 1.00 86.38 110 GLU A CA 1
ATOM 889 C C . GLU A 1 110 ? 3.339 6.333 -21.439 1.00 86.38 110 GLU A C 1
ATOM 891 O O . GLU A 1 110 ? 3.792 6.328 -20.295 1.00 86.38 110 GLU A O 1
ATOM 896 N N . ASN A 1 111 ? 2.171 6.923 -21.701 1.00 88.19 111 ASN A N 1
ATOM 897 C CA . ASN A 1 111 ? 1.369 7.568 -20.659 1.00 88.19 111 ASN A CA 1
ATOM 898 C C . ASN A 1 111 ? 0.785 6.535 -19.683 1.00 88.19 111 ASN A C 1
ATOM 900 O O . ASN A 1 111 ? 0.790 6.768 -18.475 1.00 88.19 111 ASN A O 1
ATOM 904 N N . ASP A 1 112 ? 0.349 5.377 -20.183 1.00 88.25 112 ASP A N 1
ATOM 905 C CA . ASP A 1 112 ? -0.060 4.254 -19.334 1.00 88.25 112 ASP A CA 1
ATOM 906 C C . ASP A 1 112 ? 1.129 3.742 -18.504 1.00 88.25 112 ASP A C 1
ATOM 908 O O . ASP A 1 112 ? 1.003 3.513 -17.302 1.00 88.25 112 ASP A O 1
ATOM 912 N N . PHE A 1 113 ? 2.311 3.635 -19.122 1.00 88.75 113 PHE A N 1
ATOM 913 C CA . PHE A 1 113 ? 3.548 3.234 -18.445 1.00 88.75 113 PHE A CA 1
ATOM 914 C C . PHE A 1 113 ? 3.931 4.189 -17.304 1.00 88.75 113 PHE A C 1
ATOM 916 O O . PHE A 1 113 ? 4.289 3.746 -16.212 1.00 88.75 113 PHE A O 1
ATOM 923 N N . LYS A 1 114 ? 3.805 5.505 -17.516 1.00 88.25 114 LYS A N 1
ATOM 924 C CA . LYS A 1 114 ? 4.053 6.527 -16.484 1.00 88.25 114 LYS A CA 1
ATOM 925 C C . LYS A 1 114 ? 3.088 6.418 -15.305 1.00 88.25 114 LYS A C 1
ATOM 927 O O . LYS A 1 114 ? 3.475 6.718 -14.177 1.00 88.25 114 LYS A O 1
ATOM 932 N N . LYS A 1 115 ? 1.850 5.989 -15.564 1.00 89.56 115 LYS A N 1
ATOM 933 C CA . LYS A 1 115 ? 0.767 5.935 -14.576 1.00 89.56 115 LYS A CA 1
ATOM 934 C C . LYS A 1 115 ? 0.637 4.597 -13.858 1.00 89.56 115 LYS A C 1
ATOM 936 O O . LYS A 1 115 ? -0.010 4.568 -12.817 1.00 89.56 115 LYS A O 1
ATOM 941 N N . CYS A 1 116 ? 1.211 3.510 -14.374 1.00 89.12 116 CYS A N 1
ATOM 942 C CA . CYS A 1 116 ? 1.074 2.191 -13.754 1.00 89.12 116 CYS A CA 1
ATOM 943 C C . CYS A 1 116 ? 1.774 2.114 -12.389 1.00 89.12 116 CYS A C 1
ATOM 945 O O . CYS A 1 116 ? 2.776 2.800 -12.162 1.00 89.12 116 CYS A O 1
ATOM 947 N N . ALA A 1 117 ? 1.242 1.282 -11.485 1.00 90.38 117 ALA A N 1
ATOM 948 C CA . ALA A 1 117 ? 1.782 1.115 -10.139 1.00 90.38 117 ALA A CA 1
ATOM 949 C C . ALA A 1 117 ? 3.279 0.774 -10.166 1.00 90.38 117 ALA A C 1
ATOM 951 O O . ALA A 1 117 ? 3.731 -0.039 -10.976 1.00 90.38 117 ALA A O 1
ATOM 952 N N . PHE A 1 118 ? 4.051 1.394 -9.271 1.00 91.81 118 PHE A N 1
ATOM 953 C CA . PHE A 1 118 ? 5.474 1.108 -9.147 1.00 91.81 118 PHE A CA 1
ATOM 954 C C . PHE A 1 118 ? 5.681 -0.027 -8.148 1.00 91.81 118 PHE A C 1
ATOM 956 O O . PHE A 1 118 ? 5.723 0.169 -6.933 1.00 91.81 118 PHE A O 1
ATOM 963 N N . LEU A 1 119 ? 5.724 -1.236 -8.697 1.00 92.19 119 LEU A N 1
ATOM 964 C CA . LEU A 1 119 ? 5.927 -2.484 -7.974 1.00 92.19 119 LEU A CA 1
ATOM 965 C C . LEU A 1 119 ? 7.392 -2.887 -8.116 1.00 92.19 119 LEU A C 1
ATOM 967 O O . LEU A 1 119 ? 7.947 -2.745 -9.193 1.00 92.19 119 LEU A O 1
ATOM 971 N N . GLN A 1 120 ? 8.000 -3.378 -7.048 1.00 90.25 120 GLN A N 1
ATOM 972 C CA . GLN A 1 120 ? 9.427 -3.679 -6.936 1.00 90.25 120 GLN A CA 1
ATOM 973 C C . GLN A 1 120 ? 9.662 -5.197 -6.816 1.00 90.25 120 GLN A C 1
ATOM 975 O O . GLN A 1 120 ? 8.707 -5.946 -6.580 1.00 90.25 120 GLN A O 1
ATOM 980 N N . PRO A 1 121 ? 10.910 -5.692 -6.951 1.00 86.94 121 PRO A N 1
ATOM 981 C CA . PRO A 1 121 ? 11.212 -7.125 -6.932 1.00 86.94 121 PRO A CA 1
ATOM 982 C C . PRO A 1 121 ? 10.584 -7.899 -5.766 1.00 86.94 121 PRO A C 1
ATOM 984 O O . PRO A 1 121 ? 10.059 -8.997 -5.967 1.00 86.94 121 PRO A O 1
ATOM 987 N N . GLY A 1 122 ? 10.566 -7.307 -4.565 1.00 87.75 122 GLY A N 1
ATOM 988 C CA . GLY A 1 122 ? 9.989 -7.918 -3.371 1.00 87.75 122 GLY A CA 1
ATOM 989 C C . GLY A 1 122 ? 8.517 -8.267 -3.528 1.00 87.75 122 GLY A C 1
ATOM 990 O O . GLY A 1 122 ? 8.103 -9.324 -3.066 1.00 87.75 122 GLY A O 1
ATOM 991 N N . PHE A 1 123 ? 7.744 -7.457 -4.250 1.00 90.88 123 PHE A N 1
ATOM 992 C CA . PHE A 1 123 ? 6.328 -7.714 -4.506 1.00 90.88 123 PHE A CA 1
ATOM 993 C C . PHE A 1 123 ? 6.110 -8.967 -5.360 1.00 90.88 123 PHE A C 1
ATOM 995 O O . PHE A 1 123 ? 5.227 -9.774 -5.080 1.00 90.88 123 PHE A O 1
ATOM 1002 N N . PHE A 1 124 ? 6.935 -9.169 -6.387 1.00 87.12 124 PHE A N 1
ATOM 1003 C CA . PHE A 1 124 ? 6.792 -10.314 -7.286 1.00 87.12 124 PHE A CA 1
ATOM 1004 C C . PHE A 1 124 ? 7.352 -11.601 -6.683 1.00 87.12 124 PHE A C 1
ATOM 1006 O O . PHE A 1 124 ? 6.708 -12.644 -6.777 1.00 87.12 124 PHE A O 1
ATOM 1013 N N . VAL A 1 125 ? 8.521 -11.533 -6.037 1.00 83.12 125 VAL A N 1
ATOM 1014 C CA . VAL A 1 125 ? 9.173 -12.696 -5.406 1.00 83.12 125 VAL A CA 1
ATOM 1015 C C . VAL A 1 125 ? 8.317 -13.278 -4.281 1.00 83.12 125 VAL A C 1
ATOM 1017 O O . VAL A 1 125 ? 8.291 -14.489 -4.085 1.00 83.12 125 VAL A O 1
ATOM 1020 N N . THR A 1 126 ? 7.573 -12.433 -3.571 1.00 83.44 126 THR A N 1
ATOM 1021 C CA . THR A 1 126 ? 6.639 -12.859 -2.517 1.00 83.44 126 THR A CA 1
ATOM 1022 C C . THR A 1 126 ? 5.259 -13.267 -3.041 1.00 83.44 126 THR A C 1
ATOM 1024 O O . THR A 1 126 ? 4.393 -13.656 -2.258 1.00 83.44 126 THR A O 1
ATOM 1027 N N . GLY A 1 127 ? 5.020 -13.188 -4.353 1.00 85.44 127 GLY A N 1
ATOM 1028 C CA . GLY A 1 127 ? 3.725 -13.518 -4.948 1.00 85.44 127 GLY A CA 1
ATOM 1029 C C . GLY A 1 127 ? 2.593 -12.579 -4.519 1.00 85.44 127 GLY A C 1
ATOM 1030 O O . GLY A 1 127 ? 1.432 -12.995 -4.514 1.00 85.44 127 GLY A O 1
ATOM 1031 N N . MET A 1 128 ? 2.909 -11.336 -4.138 1.00 90.25 128 MET A N 1
ATOM 1032 C CA . MET A 1 128 ? 1.894 -10.341 -3.804 1.00 90.25 128 MET A CA 1
ATOM 1033 C C . MET A 1 128 ? 1.064 -9.955 -5.028 1.00 90.25 128 MET A C 1
ATOM 1035 O O . MET A 1 128 ? 1.471 -10.076 -6.185 1.00 90.25 128 MET A O 1
ATOM 1039 N N . THR A 1 129 ? -0.137 -9.457 -4.757 1.00 91.69 129 THR A N 1
ATOM 1040 C CA . THR A 1 129 ? -1.069 -8.981 -5.778 1.00 91.69 129 THR A CA 1
ATOM 1041 C C . THR A 1 129 ? -1.658 -7.645 -5.360 1.00 91.69 129 THR A C 1
ATOM 1043 O O . THR A 1 129 ? -1.936 -7.411 -4.187 1.00 91.69 129 THR A O 1
ATOM 1046 N N . LEU A 1 130 ? -1.833 -6.731 -6.312 1.00 90.75 130 LEU A N 1
ATOM 1047 C CA . LEU A 1 130 ? -2.295 -5.385 -6.003 1.00 90.75 130 LEU A CA 1
ATOM 1048 C C . LEU A 1 130 ? -3.821 -5.397 -6.006 1.00 90.75 130 LEU A C 1
ATOM 1050 O O . LEU A 1 130 ? -4.432 -5.712 -7.029 1.00 90.75 130 LEU A O 1
ATOM 1054 N N . LEU A 1 131 ? -4.427 -5.101 -4.854 1.00 90.69 131 LEU A N 1
ATOM 1055 C CA . LEU A 1 131 ? -5.884 -5.103 -4.689 1.00 90.69 131 LEU A CA 1
ATOM 1056 C C . LEU A 1 131 ? -6.468 -3.687 -4.664 1.00 90.69 131 LEU A C 1
ATOM 1058 O O . LEU A 1 131 ? -7.631 -3.511 -5.028 1.00 90.69 131 LEU A O 1
ATOM 1062 N N . THR A 1 132 ? -5.654 -2.688 -4.323 1.00 88.81 132 THR A N 1
ATOM 1063 C CA . THR A 1 132 ? -5.923 -1.258 -4.547 1.00 88.81 132 THR A CA 1
ATOM 1064 C C . THR A 1 132 ? -5.868 -0.890 -6.038 1.00 88.81 132 THR A C 1
ATOM 1066 O O . THR A 1 132 ? -5.611 -1.733 -6.901 1.00 88.81 132 THR A O 1
ATOM 1069 N N . VAL A 1 133 ? -6.176 0.372 -6.359 1.00 85.00 133 VAL A N 1
ATOM 1070 C CA . VAL A 1 133 ? -6.013 0.939 -7.700 1.00 85.00 133 VAL A CA 1
ATOM 1071 C C . VAL A 1 133 ? -4.611 0.665 -8.254 1.00 85.00 133 VAL A C 1
ATOM 1073 O O . VAL A 1 133 ? -3.601 0.844 -7.578 1.00 85.00 133 VAL A O 1
ATOM 1076 N N . ASP A 1 134 ? -4.569 0.223 -9.507 1.00 84.88 134 ASP A N 1
ATOM 1077 C CA . ASP A 1 134 ? -3.340 -0.031 -10.251 1.00 84.88 134 ASP A CA 1
ATOM 1078 C C . ASP A 1 134 ? -2.811 1.272 -10.857 1.00 84.88 134 ASP A C 1
ATOM 1080 O O . ASP A 1 134 ? -2.921 1.515 -12.059 1.00 84.88 134 ASP A O 1
ATOM 1084 N N . ALA A 1 135 ? -2.318 2.153 -9.988 1.00 89.62 135 ALA A N 1
ATOM 1085 C CA . ALA A 1 135 ? -1.771 3.450 -10.358 1.00 89.62 135 ALA A CA 1
ATOM 1086 C C . ALA A 1 135 ? -0.581 3.818 -9.465 1.00 89.62 135 ALA A C 1
ATOM 1088 O O . ALA A 1 135 ? -0.569 3.494 -8.285 1.00 89.62 135 ALA A O 1
ATOM 1089 N N . CYS A 1 136 ? 0.408 4.535 -10.000 1.00 90.31 136 CYS A N 1
ATOM 1090 C CA . CYS A 1 136 ? 1.529 5.067 -9.214 1.00 90.31 136 CYS A CA 1
ATOM 1091 C C . CYS A 1 136 ? 1.124 6.233 -8.299 1.00 90.31 136 CYS A C 1
ATOM 1093 O O . CYS A 1 136 ? 1.856 6.568 -7.368 1.00 90.31 136 CYS A O 1
ATOM 1095 N N . GLN A 1 137 ? -0.030 6.849 -8.570 1.00 93.50 137 GLN A N 1
ATOM 1096 C CA . GLN A 1 137 ? -0.573 7.966 -7.814 1.00 93.50 137 GLN A CA 1
ATOM 1097 C C . GLN A 1 137 ? -1.974 7.642 -7.294 1.00 93.50 137 GLN A C 1
ATOM 1099 O O . GLN A 1 137 ? -2.831 7.155 -8.031 1.00 93.50 137 GLN A O 1
ATOM 1104 N N . MET A 1 138 ? -2.216 7.992 -6.038 1.00 93.31 138 MET A N 1
ATOM 1105 C CA . MET A 1 138 ? -3.506 7.918 -5.368 1.00 93.31 138 MET A CA 1
ATOM 1106 C C . MET A 1 138 ? -3.928 9.311 -4.914 1.00 93.31 138 MET A C 1
ATOM 1108 O O . MET A 1 138 ? -3.091 10.123 -4.527 1.00 93.31 138 MET A O 1
ATOM 1112 N N . ILE A 1 139 ? -5.226 9.594 -4.962 1.00 93.56 139 ILE A N 1
ATOM 1113 C CA . ILE A 1 139 ? -5.805 10.805 -4.376 1.00 93.56 139 ILE A CA 1
ATOM 1114 C C . ILE A 1 139 ? -6.461 10.380 -3.067 1.00 93.56 139 ILE A C 1
ATOM 1116 O O . ILE A 1 139 ? -7.217 9.407 -3.061 1.00 93.56 139 ILE A O 1
ATOM 1120 N N . SER A 1 140 ? -6.125 11.052 -1.967 1.00 92.38 140 SER A N 1
ATOM 1121 C CA . SER A 1 140 ? -6.791 10.800 -0.692 1.00 92.38 140 SER A CA 1
ATOM 1122 C C . SER A 1 140 ? -8.194 11.401 -0.699 1.00 92.38 140 SER A C 1
ATOM 1124 O O . SER A 1 140 ? -8.457 12.426 -1.329 1.00 92.38 140 SER A O 1
ATOM 1126 N N . ASP A 1 141 ? -9.096 10.754 0.021 1.00 88.06 141 ASP A N 1
ATOM 1127 C CA . ASP A 1 141 ? -10.429 11.258 0.299 1.00 88.06 141 ASP A CA 1
ATOM 1128 C C . ASP A 1 141 ? -10.400 11.965 1.653 1.00 88.06 141 ASP A C 1
ATOM 1130 O O . ASP A 1 141 ? -10.255 11.323 2.694 1.00 88.06 141 ASP A O 1
ATOM 1134 N N . LYS A 1 142 ? -10.432 13.301 1.633 1.00 85.75 142 LYS A N 1
ATOM 1135 C CA . LYS A 1 142 ? -10.370 14.155 2.833 1.00 85.75 142 LYS A CA 1
ATOM 1136 C C . LYS A 1 142 ? -9.246 13.782 3.810 1.00 85.75 142 LYS A C 1
ATOM 1138 O O . LYS A 1 142 ? -9.438 13.729 5.026 1.00 85.75 142 LYS A O 1
ATOM 1143 N N . GLY A 1 143 ? -8.061 13.507 3.272 1.00 86.62 143 GLY A N 1
ATOM 1144 C CA . GLY A 1 143 ? -6.882 13.146 4.054 1.00 86.62 143 GLY A CA 1
ATOM 1145 C C . GLY A 1 143 ? -6.733 11.650 4.289 1.00 86.62 143 GLY A C 1
ATOM 1146 O O . GLY A 1 143 ? -5.748 11.238 4.880 1.00 86.62 143 GLY A O 1
ATOM 1147 N N . ARG A 1 144 ? -7.641 10.806 3.797 1.00 85.69 144 ARG A N 1
ATOM 1148 C CA . ARG A 1 144 ? -7.618 9.367 4.074 1.00 85.69 144 ARG A CA 1
ATOM 1149 C C . ARG A 1 144 ? -7.426 8.553 2.816 1.00 85.69 144 ARG A C 1
ATOM 1151 O O . ARG A 1 144 ? -7.993 8.847 1.767 1.00 85.69 144 ARG A O 1
ATOM 1158 N N . CYS A 1 145 ? -6.642 7.492 2.907 1.00 88.25 145 CYS A N 1
ATOM 1159 C CA . CYS A 1 145 ? -6.585 6.494 1.849 1.00 88.25 145 CYS A CA 1
ATOM 1160 C C . CYS A 1 145 ? -6.197 5.125 2.400 1.00 88.25 145 CYS A C 1
ATOM 1162 O O . CYS A 1 145 ? -5.725 4.995 3.529 1.00 88.25 145 CYS A O 1
ATOM 1164 N N . ARG A 1 146 ? -6.411 4.091 1.585 1.00 88.38 146 ARG A N 1
ATOM 1165 C CA . ARG A 1 146 ? -6.101 2.714 1.951 1.00 88.38 146 ARG A CA 1
ATOM 1166 C C . ARG A 1 146 ? -5.405 1.987 0.813 1.00 88.38 146 ARG A C 1
ATOM 1168 O O . ARG A 1 146 ? -5.889 1.948 -0.321 1.00 88.38 146 ARG A O 1
ATOM 1175 N N . ILE A 1 147 ? -4.279 1.368 1.139 1.00 92.62 147 ILE A N 1
ATOM 1176 C CA . ILE A 1 147 ? -3.527 0.511 0.227 1.00 92.62 147 ILE A CA 1
ATOM 1177 C C . ILE A 1 147 ? -3.686 -0.926 0.697 1.00 92.62 147 ILE A C 1
ATOM 1179 O O . ILE A 1 147 ? -3.302 -1.252 1.812 1.00 92.62 147 ILE A O 1
ATOM 1183 N N . THR A 1 148 ? -4.246 -1.786 -0.145 1.00 92.06 148 THR A N 1
ATOM 1184 C CA . THR A 1 148 ? -4.468 -3.202 0.130 1.00 92.06 148 THR A CA 1
ATOM 1185 C C . THR A 1 148 ? -3.758 -4.040 -0.924 1.00 92.06 148 THR A C 1
ATOM 1187 O O . THR A 1 148 ? -3.917 -3.833 -2.134 1.00 92.06 148 THR A O 1
ATOM 1190 N N . VAL A 1 149 ? -2.988 -5.015 -0.454 1.00 93.31 149 VAL A N 1
ATOM 1191 C CA . VAL A 1 149 ? -2.305 -6.009 -1.280 1.00 93.31 149 VAL A CA 1
ATOM 1192 C C . VAL A 1 149 ? -2.696 -7.405 -0.823 1.00 93.31 149 VAL A C 1
ATOM 1194 O O . VAL A 1 149 ? -2.750 -7.684 0.370 1.00 93.31 149 VAL A O 1
ATOM 1197 N N . GLY A 1 150 ? -2.985 -8.287 -1.770 1.00 91.50 150 GLY A N 1
ATOM 1198 C CA . GLY A 1 150 ? -3.153 -9.705 -1.501 1.00 91.50 150 GLY A CA 1
ATOM 1199 C C . GLY A 1 150 ? -1.778 -10.306 -1.271 1.00 91.50 150 GLY A C 1
ATOM 1200 O O . GLY A 1 150 ? -0.862 -10.054 -2.053 1.00 91.50 150 GLY A O 1
ATOM 1201 N N . CYS A 1 151 ? -1.634 -11.083 -0.209 1.00 87.56 151 CYS A N 1
ATOM 1202 C CA . CYS A 1 151 ? -0.376 -11.702 0.167 1.00 87.56 151 CYS A CA 1
ATOM 1203 C C . CYS A 1 151 ? -0.650 -13.161 0.551 1.00 87.56 151 CYS A C 1
ATOM 1205 O O . CYS A 1 151 ? -1.506 -13.404 1.405 1.00 87.56 151 CYS A O 1
ATOM 1207 N N . PRO A 1 152 ? 0.026 -14.143 -0.072 1.00 84.19 152 PRO A N 1
ATOM 1208 C CA . PRO A 1 152 ? -0.181 -15.545 0.263 1.00 84.19 152 PRO A CA 1
ATOM 1209 C C . PRO A 1 152 ? -0.000 -15.796 1.764 1.00 84.19 152 PRO A C 1
ATOM 1211 O O . PRO A 1 152 ? 0.978 -15.354 2.363 1.00 84.19 152 PRO A O 1
ATOM 1214 N N . SER A 1 153 ? -0.910 -16.555 2.378 1.00 76.56 153 SER A N 1
ATOM 1215 C CA . SER A 1 153 ? -0.882 -16.820 3.824 1.00 76.56 153 SER A CA 1
ATOM 1216 C C . SER A 1 153 ? 0.395 -17.527 4.290 1.00 76.56 153 SER A C 1
ATOM 1218 O O . SER A 1 153 ? 0.774 -17.414 5.449 1.00 76.56 153 SER A O 1
ATOM 1220 N N . THR A 1 154 ? 1.054 -18.283 3.404 1.00 74.75 154 THR A N 1
ATOM 1221 C CA . THR A 1 154 ? 2.369 -18.885 3.669 1.00 74.75 154 THR A CA 1
ATOM 1222 C C . THR A 1 154 ? 3.444 -17.818 3.826 1.00 74.75 154 THR A C 1
ATOM 1224 O O . THR A 1 154 ? 4.251 -17.901 4.735 1.00 74.75 154 THR A O 1
ATOM 1227 N N . VAL A 1 155 ? 3.405 -16.776 2.998 1.00 75.88 155 VAL A N 1
ATOM 1228 C CA . VAL A 1 155 ? 4.356 -15.665 3.037 1.00 75.88 155 VAL A CA 1
ATOM 1229 C C . VAL A 1 155 ? 4.088 -14.761 4.235 1.00 75.88 155 VAL A C 1
ATOM 1231 O O . VAL A 1 155 ? 5.029 -14.380 4.920 1.00 75.88 155 VAL A O 1
ATOM 1234 N N . LEU A 1 156 ? 2.820 -14.460 4.540 1.00 73.62 156 LEU A N 1
ATOM 1235 C CA . LEU A 1 156 ? 2.452 -13.591 5.669 1.00 73.62 156 LEU A CA 1
ATOM 1236 C C . LEU A 1 156 ? 2.941 -14.085 7.033 1.00 73.62 156 LEU A C 1
ATOM 1238 O O . LEU A 1 156 ? 3.127 -13.273 7.935 1.00 73.62 156 LEU A O 1
ATOM 1242 N N . LYS A 1 157 ? 3.140 -15.396 7.187 1.00 71.50 157 LYS A N 1
ATOM 1243 C CA . LYS A 1 157 ? 3.689 -15.988 8.414 1.00 71.50 157 LYS A CA 1
ATOM 1244 C C . LYS A 1 157 ? 5.190 -15.761 8.559 1.00 71.50 157 LYS A C 1
ATOM 1246 O O . LYS A 1 157 ? 5.681 -15.690 9.681 1.00 71.50 157 LYS A O 1
ATOM 1251 N N . ASP A 1 158 ? 5.885 -15.632 7.435 1.00 75.44 158 ASP A N 1
ATOM 1252 C CA . ASP A 1 158 ? 7.341 -15.662 7.381 1.00 75.44 158 ASP A CA 1
ATOM 1253 C C . ASP A 1 158 ? 7.940 -14.266 7.161 1.00 75.44 158 ASP A C 1
ATOM 1255 O O . ASP A 1 158 ? 9.074 -14.012 7.553 1.00 75.44 158 ASP A O 1
ATOM 1259 N N . VAL A 1 159 ? 7.206 -13.325 6.561 1.00 80.62 159 VAL A N 1
ATOM 1260 C CA . VAL A 1 159 ? 7.741 -11.990 6.257 1.00 80.62 159 VAL A CA 1
ATOM 1261 C C . VAL A 1 159 ? 7.200 -10.914 7.184 1.00 80.62 159 VAL A C 1
ATOM 1263 O O . VAL A 1 159 ? 6.008 -10.845 7.483 1.00 80.62 159 VAL A O 1
ATOM 1266 N N . LYS A 1 160 ? 8.080 -9.994 7.580 1.00 83.75 160 LYS A N 1
ATOM 1267 C CA . LYS A 1 160 ? 7.690 -8.780 8.296 1.00 83.75 160 LYS A CA 1
ATOM 1268 C C . LYS A 1 160 ? 7.591 -7.615 7.326 1.00 83.75 160 LYS A C 1
ATOM 1270 O O . LYS A 1 160 ? 8.594 -7.230 6.727 1.00 83.75 160 LYS A O 1
ATOM 1275 N N . PHE A 1 161 ? 6.403 -7.027 7.219 1.00 88.00 161 PHE A N 1
ATOM 1276 C CA . PHE A 1 161 ? 6.216 -5.783 6.481 1.00 88.00 161 PHE A CA 1
ATOM 1277 C C . PHE A 1 161 ? 6.819 -4.596 7.225 1.00 88.00 161 PHE A C 1
ATOM 1279 O O . PHE A 1 161 ? 6.802 -4.507 8.457 1.00 88.00 161 PHE A O 1
ATOM 1286 N N . LYS A 1 162 ? 7.343 -3.685 6.421 1.00 91.06 162 LYS A N 1
ATOM 1287 C CA . LYS A 1 162 ? 7.974 -2.435 6.796 1.00 91.06 162 LYS A CA 1
ATOM 1288 C C . LYS A 1 162 ? 7.427 -1.333 5.905 1.00 91.06 162 LYS A C 1
ATOM 1290 O O . LYS A 1 162 ? 7.074 -1.600 4.754 1.00 91.06 162 LYS A O 1
ATOM 1295 N N . TYR A 1 163 ? 7.321 -0.120 6.428 1.00 93.44 163 TYR A N 1
ATOM 1296 C CA . TYR A 1 163 ? 6.818 1.011 5.660 1.00 93.44 163 TYR A CA 1
ATOM 1297 C C . TYR A 1 163 ? 7.431 2.340 6.081 1.00 93.44 163 TYR A C 1
ATOM 1299 O O . TYR A 1 163 ? 7.841 2.539 7.226 1.00 93.44 163 TYR A O 1
ATOM 1307 N N . LYS A 1 164 ? 7.415 3.277 5.135 1.00 94.62 164 LYS A N 1
ATOM 1308 C CA . LYS A 1 164 ? 7.763 4.679 5.351 1.00 94.62 164 LYS A CA 1
ATOM 1309 C C . LYS A 1 164 ? 6.689 5.573 4.756 1.00 94.62 164 LYS A C 1
ATOM 1311 O O . LYS A 1 164 ? 6.200 5.311 3.656 1.00 94.62 164 LYS A O 1
ATOM 1316 N N . LEU A 1 165 ? 6.360 6.635 5.480 1.00 94.69 165 LEU A N 1
ATOM 1317 C CA . LEU A 1 165 ? 5.542 7.735 4.992 1.00 94.69 165 LEU A CA 1
ATOM 1318 C C . LEU A 1 165 ? 6.370 9.018 5.043 1.00 94.69 165 LEU A C 1
ATOM 1320 O O . LEU A 1 165 ? 6.803 9.442 6.116 1.00 94.69 165 LEU A O 1
ATOM 1324 N N . SER A 1 166 ? 6.558 9.638 3.884 1.00 94.50 166 SER A N 1
ATOM 1325 C CA . SER A 1 166 ? 7.273 10.905 3.734 1.00 94.50 166 SER A CA 1
ATOM 1326 C C . SER A 1 166 ? 6.355 11.981 3.164 1.00 94.50 166 SER A C 1
ATOM 1328 O O . SER A 1 166 ? 5.495 11.691 2.334 1.00 94.50 166 SER A O 1
ATOM 1330 N N . PHE A 1 167 ? 6.563 13.229 3.567 1.00 93.81 167 PHE A N 1
ATOM 1331 C CA . PHE A 1 167 ? 5.975 14.416 2.950 1.00 93.81 167 PHE A CA 1
ATOM 1332 C C . PHE A 1 167 ? 6.938 15.020 1.936 1.00 93.81 167 PHE A C 1
ATOM 1334 O O . PHE A 1 167 ? 8.130 15.107 2.208 1.00 93.81 167 PHE A O 1
ATOM 1341 N N . ILE A 1 168 ? 6.433 15.474 0.794 1.00 93.75 168 ILE A N 1
ATOM 1342 C CA . ILE A 1 168 ? 7.254 16.119 -0.233 1.00 93.75 168 ILE A CA 1
ATOM 1343 C C . ILE A 1 168 ? 7.349 17.613 0.068 1.00 93.75 168 ILE A C 1
ATOM 1345 O O . ILE A 1 168 ? 6.332 18.314 0.105 1.00 93.75 168 ILE A O 1
ATOM 1349 N N . GLU A 1 169 ? 8.570 18.110 0.249 1.00 91.31 169 GLU A N 1
ATOM 1350 C CA . GLU A 1 169 ? 8.828 19.515 0.562 1.00 91.31 169 GLU A CA 1
ATOM 1351 C C . GLU A 1 169 ? 8.281 20.443 -0.534 1.00 91.31 169 GLU A C 1
ATOM 1353 O O . GLU A 1 169 ? 8.320 20.141 -1.728 1.00 91.31 169 GLU A O 1
ATOM 1358 N N . GLY A 1 170 ? 7.706 21.575 -0.118 1.00 89.62 170 GLY A N 1
ATOM 1359 C CA . GLY A 1 170 ? 7.093 22.552 -1.023 1.00 89.62 170 GLY A CA 1
ATOM 1360 C C . GLY A 1 170 ? 5.749 22.131 -1.632 1.00 89.62 170 GLY A C 1
ATOM 1361 O O . GLY A 1 170 ? 5.168 22.897 -2.396 1.00 89.62 170 GLY A O 1
ATOM 1362 N N . SER A 1 171 ? 5.223 20.941 -1.311 1.00 91.00 171 SER A N 1
ATOM 1363 C CA . SER A 1 171 ? 3.899 20.506 -1.786 1.00 91.00 171 SER A CA 1
ATOM 1364 C C . SER A 1 171 ? 2.727 20.982 -0.917 1.00 91.00 171 SER A C 1
ATOM 1366 O O . SER A 1 171 ? 1.572 20.825 -1.312 1.00 91.00 171 SER A O 1
ATOM 1368 N N . GLY A 1 172 ? 3.026 21.571 0.238 1.00 88.25 172 GLY A N 1
ATOM 1369 C CA . GLY A 1 172 ? 2.093 22.106 1.223 1.00 88.25 172 GLY A CA 1
ATOM 1370 C C . GLY A 1 172 ? 2.859 22.574 2.462 1.00 88.25 172 GLY A C 1
ATOM 1371 O O . GLY A 1 172 ? 4.092 22.579 2.464 1.00 88.25 172 GLY A O 1
ATOM 1372 N N . GLU A 1 173 ? 2.132 22.934 3.515 1.00 84.31 173 GLU A N 1
ATOM 1373 C CA . GLU A 1 173 ? 2.713 23.382 4.781 1.00 84.31 173 GLU A CA 1
ATOM 1374 C C . GLU A 1 173 ? 2.584 22.278 5.829 1.00 84.31 173 GLU A C 1
ATOM 1376 O O . GLU A 1 173 ? 1.483 21.905 6.232 1.00 84.31 173 GLU A O 1
ATOM 1381 N N . ILE A 1 174 ? 3.727 21.743 6.259 1.00 83.06 174 ILE A N 1
ATOM 1382 C CA . ILE A 1 174 ? 3.816 20.801 7.370 1.00 83.06 174 ILE A CA 1
ATOM 1383 C C . ILE A 1 174 ? 4.867 21.317 8.347 1.00 83.06 174 ILE A C 1
ATOM 1385 O O . ILE A 1 174 ? 5.963 21.707 7.948 1.00 83.06 174 ILE A O 1
ATOM 1389 N N . ASN A 1 175 ? 4.535 21.343 9.631 1.00 76.56 175 ASN A N 1
ATOM 1390 C CA . ASN A 1 175 ? 5.480 21.682 10.686 1.00 76.56 175 ASN A CA 1
ATOM 1391 C C . ASN A 1 175 ? 5.435 20.619 11.787 1.00 76.56 175 ASN A C 1
ATOM 1393 O O . ASN A 1 175 ? 4.539 19.765 11.810 1.00 76.56 175 ASN A O 1
ATOM 1397 N N . ALA A 1 176 ? 6.440 20.663 12.664 1.00 69.56 176 ALA A N 1
ATOM 1398 C CA . ALA A 1 176 ? 6.565 19.709 13.754 1.00 69.56 176 ALA A CA 1
ATOM 1399 C C . ALA A 1 176 ? 5.317 19.747 14.637 1.00 69.56 176 ALA A C 1
ATOM 1401 O O . ALA A 1 176 ? 4.761 18.693 14.887 1.00 69.56 176 ALA A O 1
ATOM 1402 N N . ASP A 1 177 ? 4.802 20.923 15.000 1.00 68.88 177 ASP A N 1
ATOM 1403 C CA . ASP A 1 177 ? 3.633 21.065 15.884 1.00 68.88 177 ASP A CA 1
ATOM 1404 C C . ASP A 1 177 ? 2.364 20.416 15.306 1.00 68.88 177 ASP A C 1
ATOM 1406 O O . ASP A 1 177 ? 1.657 19.679 15.994 1.00 68.88 177 ASP A O 1
ATOM 1410 N N . THR A 1 178 ? 2.134 20.586 14.002 1.00 66.81 178 THR A N 1
ATOM 1411 C CA . THR A 1 178 ? 1.047 19.934 13.255 1.00 66.81 178 THR A CA 1
ATOM 1412 C C . THR A 1 178 ? 1.189 18.414 13.291 1.00 66.81 178 THR A C 1
ATOM 1414 O O . THR A 1 178 ? 0.187 17.706 13.254 1.00 66.81 178 THR A O 1
ATOM 1417 N N . CYS A 1 179 ? 2.426 17.911 13.387 1.00 62.66 179 CYS A N 1
ATOM 1418 C CA . CYS A 1 179 ? 2.741 16.488 13.476 1.00 62.66 179 CYS A CA 1
ATOM 1419 C C . CYS A 1 179 ? 2.898 15.951 14.906 1.00 62.66 179 CYS A C 1
ATOM 1421 O O . CYS A 1 179 ? 2.757 14.754 15.117 1.00 62.66 179 CYS A O 1
ATOM 1423 N N . MET A 1 180 ? 3.184 16.795 15.896 1.00 54.28 180 MET A N 1
ATOM 1424 C CA . MET A 1 180 ? 3.455 16.393 17.279 1.00 54.28 180 MET A CA 1
ATOM 1425 C C . MET A 1 180 ? 2.179 16.021 18.027 1.00 54.28 180 MET A C 1
ATOM 1427 O O . MET A 1 180 ? 2.216 15.186 18.927 1.00 54.28 180 MET A O 1
ATOM 1431 N N . HIS A 1 181 ? 1.035 16.563 17.608 1.00 54.28 181 HIS A N 1
ATOM 1432 C CA . HIS A 1 181 ? -0.269 16.054 18.026 1.00 54.28 181 HIS A CA 1
ATOM 1433 C C . HIS A 1 181 ? -0.626 14.714 17.365 1.00 54.28 181 HIS A C 1
ATOM 1435 O O . HIS A 1 181 ? -1.680 14.152 17.671 1.00 54.28 181 HIS A O 1
ATOM 1441 N N . LEU A 1 182 ? 0.218 14.201 16.457 1.00 58.53 182 LEU A N 1
ATOM 1442 C CA . LEU A 1 182 ? -0.053 13.008 15.673 1.00 58.53 182 LEU A CA 1
ATOM 1443 C C . LEU A 1 182 ? 0.650 11.786 16.224 1.00 58.53 182 LEU A C 1
ATOM 1445 O O . LEU A 1 182 ? 1.831 11.609 15.992 1.00 58.53 182 LEU A O 1
ATOM 1449 N N . THR A 1 183 ? -0.071 10.912 16.924 1.00 61.78 183 THR A N 1
ATOM 1450 C CA . THR A 1 183 ? 0.518 9.702 17.511 1.00 61.78 183 THR A CA 1
ATOM 1451 C C . THR A 1 183 ? 1.007 8.719 16.441 1.00 61.78 183 THR A C 1
ATOM 1453 O O . THR A 1 183 ? 2.100 8.175 16.588 1.00 61.78 183 THR A O 1
ATOM 1456 N N . ARG A 1 184 ? 0.213 8.511 15.372 1.00 76.12 184 ARG A N 1
ATOM 1457 C CA . ARG A 1 184 ? 0.514 7.714 14.161 1.00 76.12 184 ARG A CA 1
ATOM 1458 C C . ARG A 1 184 ? -0.390 8.117 12.988 1.00 76.12 184 ARG A C 1
ATOM 1460 O O . ARG A 1 184 ? -1.581 8.358 13.188 1.00 76.12 184 ARG A O 1
ATOM 1467 N N . MET A 1 185 ? 0.166 8.111 11.780 1.00 83.75 185 MET A N 1
ATOM 1468 C CA . MET A 1 185 ? -0.481 8.391 10.492 1.00 83.75 185 MET A CA 1
ATOM 1469 C C . MET A 1 185 ? -0.798 7.127 9.693 1.00 83.75 185 MET A C 1
ATOM 1471 O O . MET A 1 185 ? -1.718 7.136 8.878 1.00 83.75 185 MET A O 1
ATOM 1475 N N . VAL A 1 186 ? -0.041 6.044 9.882 1.00 86.19 186 VAL A N 1
ATOM 1476 C CA . VAL A 1 186 ? -0.252 4.793 9.146 1.00 86.19 186 VAL A CA 1
ATOM 1477 C C . VAL A 1 186 ? -0.640 3.678 10.100 1.00 86.19 186 VAL A C 1
ATOM 1479 O O . VAL A 1 186 ? -0.021 3.464 11.142 1.00 86.19 186 VAL A O 1
ATOM 1482 N N . VAL A 1 187 ? -1.644 2.905 9.696 1.00 80.62 187 VAL A N 1
ATOM 1483 C CA . VAL A 1 187 ? -2.027 1.678 10.382 1.00 80.62 187 VAL A CA 1
ATOM 1484 C C . VAL A 1 187 ? -1.845 0.487 9.478 1.00 80.62 187 VAL A C 1
ATOM 1486 O O . VAL A 1 187 ? -2.526 0.322 8.465 1.00 80.62 187 VAL A O 1
ATOM 1489 N N . TYR A 1 188 ? -0.942 -0.378 9.913 1.00 83.50 188 TYR A N 1
ATOM 1490 C CA . TYR A 1 188 ? -0.739 -1.696 9.354 1.00 83.50 188 TYR A CA 1
ATOM 1491 C C . TYR A 1 188 ? -1.812 -2.664 9.866 1.00 83.50 188 TYR A C 1
ATOM 1493 O O . TYR A 1 188 ? -1.984 -2.844 11.070 1.00 83.50 188 TYR A O 1
ATOM 1501 N N . SER A 1 189 ? -2.533 -3.289 8.940 1.00 79.25 189 SER A N 1
ATOM 1502 C CA . SER A 1 189 ? -3.619 -4.231 9.221 1.00 79.25 189 SER A CA 1
ATOM 1503 C C . SER A 1 189 ? -3.346 -5.552 8.494 1.00 79.25 189 SER A C 1
ATOM 1505 O O . SER A 1 189 ? -3.681 -5.677 7.308 1.00 79.25 189 SER A O 1
ATOM 1507 N N . PRO A 1 190 ? -2.689 -6.523 9.156 1.00 76.94 190 PRO A N 1
ATOM 1508 C CA . PRO A 1 190 ? -2.460 -7.843 8.590 1.00 76.94 190 PRO A CA 1
ATOM 1509 C C . PRO A 1 190 ? -3.749 -8.668 8.642 1.00 76.94 190 PRO A C 1
ATOM 1511 O O . PRO A 1 190 ? -4.233 -9.023 9.717 1.00 76.94 190 PRO A O 1
ATOM 1514 N N . GLY A 1 191 ? -4.292 -8.989 7.473 1.00 75.75 191 GLY A N 1
ATOM 1515 C CA . GLY A 1 191 ? -5.370 -9.956 7.314 1.00 75.75 191 GLY A CA 1
ATOM 1516 C C . GLY A 1 191 ? -4.847 -11.390 7.186 1.00 75.75 191 GLY A C 1
ATOM 1517 O O . GLY A 1 191 ? -3.674 -11.684 7.421 1.00 75.75 191 GLY A O 1
ATOM 1518 N N . MET A 1 192 ? -5.739 -12.301 6.794 1.00 74.81 192 MET A N 1
ATOM 1519 C CA . MET A 1 192 ? -5.402 -13.716 6.584 1.00 74.81 192 MET A CA 1
ATOM 1520 C C . MET A 1 192 ? -4.708 -13.971 5.237 1.00 74.81 192 MET A C 1
ATOM 1522 O O . MET A 1 192 ? -3.799 -14.795 5.156 1.00 74.81 192 MET A O 1
ATOM 1526 N N . ASP A 1 193 ? -5.152 -13.284 4.182 1.00 82.44 193 ASP A N 1
ATOM 1527 C CA . ASP A 1 193 ? -4.685 -13.418 2.792 1.00 82.44 193 ASP A CA 1
ATOM 1528 C C . ASP A 1 193 ? -4.330 -12.063 2.153 1.00 82.44 193 ASP A C 1
ATOM 1530 O O . ASP A 1 193 ? -4.118 -11.953 0.943 1.00 82.44 193 ASP A O 1
ATOM 1534 N N . GLU A 1 194 ? -4.306 -11.003 2.955 1.00 87.69 194 GLU A N 1
ATOM 1535 C CA . GLU A 1 194 ? -4.052 -9.643 2.505 1.00 87.69 194 GLU A CA 1
ATOM 1536 C C . GLU A 1 194 ? -3.438 -8.796 3.612 1.00 87.69 194 GLU A C 1
ATOM 1538 O O . GLU A 1 194 ? -3.545 -9.100 4.797 1.00 87.69 194 GLU A O 1
ATOM 1543 N N . VAL A 1 195 ? -2.812 -7.702 3.208 1.00 87.94 195 VAL A N 1
ATOM 1544 C CA . VAL A 1 195 ? -2.299 -6.660 4.090 1.00 87.94 195 VAL A CA 1
ATOM 1545 C C . VAL A 1 195 ? -2.892 -5.343 3.642 1.00 87.94 195 VAL A C 1
ATOM 1547 O O . VAL A 1 195 ? -2.912 -5.039 2.448 1.00 87.94 195 VAL A O 1
ATOM 1550 N N . SER A 1 196 ? -3.364 -4.555 4.604 1.00 88.56 196 SER A N 1
ATOM 1551 C CA . SER A 1 196 ? -3.823 -3.193 4.365 1.00 88.56 196 SER A CA 1
ATOM 1552 C C . SER A 1 196 ? -2.997 -2.174 5.144 1.00 88.56 196 SER A C 1
ATOM 1554 O O . SER A 1 196 ? -2.629 -2.408 6.292 1.00 88.56 196 SER A O 1
ATOM 1556 N N . PHE A 1 197 ? -2.763 -1.026 4.522 1.00 89.38 197 PHE A N 1
ATOM 1557 C CA . PHE A 1 197 ? -2.215 0.175 5.132 1.00 89.38 197 PHE A CA 1
ATOM 1558 C C . PHE A 1 197 ? -3.274 1.267 5.033 1.00 89.38 197 PHE A C 1
ATOM 1560 O O . PHE A 1 197 ? -3.580 1.731 3.932 1.00 89.38 197 PHE A O 1
ATOM 1567 N N . THR A 1 198 ? -3.864 1.633 6.165 1.00 85.75 198 THR A N 1
ATOM 1568 C CA . THR A 1 198 ? -4.775 2.779 6.260 1.00 85.75 198 THR A CA 1
ATOM 1569 C C . THR A 1 198 ? -3.949 3.999 6.626 1.00 85.75 198 THR A C 1
ATOM 1571 O O . THR A 1 198 ? -3.196 3.955 7.595 1.00 85.75 198 THR A O 1
ATOM 1574 N N . ILE A 1 199 ? -4.046 5.054 5.825 1.00 88.62 199 ILE A N 1
ATOM 1575 C CA . ILE A 1 199 ? -3.193 6.236 5.923 1.00 88.62 199 ILE A CA 1
ATOM 1576 C C . ILE A 1 199 ? -4.080 7.452 6.176 1.00 88.62 199 ILE A C 1
ATOM 1578 O O . ILE A 1 199 ? -4.963 7.747 5.365 1.00 88.62 199 ILE A O 1
ATOM 1582 N N . SER A 1 200 ? -3.800 8.152 7.271 1.00 85.12 200 SER A N 1
ATOM 1583 C CA . SER A 1 200 ? -4.406 9.419 7.668 1.00 85.12 200 SER A CA 1
ATOM 1584 C C . SER A 1 200 ? -3.381 10.537 7.507 1.00 85.12 200 SER A C 1
ATOM 1586 O O . SER A 1 200 ? -2.313 10.525 8.117 1.00 85.12 200 SER A O 1
ATOM 1588 N N . LEU A 1 201 ? -3.703 11.498 6.651 1.00 88.19 201 LEU A N 1
ATOM 1589 C CA . LEU A 1 201 ? -2.855 12.617 6.275 1.00 88.19 201 LEU A CA 1
ATOM 1590 C C . LEU A 1 201 ? -3.381 13.881 6.963 1.00 88.19 201 LEU A C 1
ATOM 1592 O O . LEU A 1 201 ? -4.533 14.259 6.732 1.00 88.19 201 LEU A O 1
ATOM 1596 N N . PRO A 1 202 ? -2.557 14.538 7.793 1.00 80.88 202 PRO A N 1
ATOM 1597 C CA . PRO A 1 202 ? -2.996 15.656 8.627 1.00 80.88 202 PRO A CA 1
ATOM 1598 C C . PRO A 1 202 ? -3.078 16.984 7.874 1.00 80.88 202 PRO A C 1
ATOM 1600 O O . PRO A 1 202 ? -3.706 17.924 8.349 1.00 80.88 202 PRO A O 1
ATOM 1603 N N . VAL A 1 203 ? -2.411 17.093 6.723 1.00 87.88 203 VAL A N 1
ATOM 1604 C CA . VAL A 1 203 ? -2.333 18.332 5.951 1.00 87.88 203 VAL A CA 1
ATOM 1605 C C . VAL A 1 203 ? -2.494 18.059 4.464 1.00 87.88 203 VAL A C 1
ATOM 1607 O O . VAL A 1 203 ? -2.347 16.935 3.973 1.00 87.88 203 VAL A O 1
ATOM 1610 N N . LYS A 1 204 ? -2.827 19.118 3.732 1.00 93.19 204 LYS A N 1
ATOM 1611 C CA . LYS A 1 204 ? -2.827 19.099 2.273 1.00 93.19 204 LYS A CA 1
ATOM 1612 C C . LYS A 1 204 ? -1.390 19.014 1.770 1.00 93.19 204 LYS A C 1
ATOM 1614 O O . LYS A 1 204 ? -0.485 19.614 2.345 1.00 93.19 204 LYS A O 1
ATOM 1619 N N . GLY A 1 205 ? -1.197 18.303 0.669 1.00 94.69 205 GLY A N 1
ATOM 1620 C CA . GLY A 1 205 ? 0.101 18.182 0.019 1.00 94.69 205 GLY A CA 1
ATOM 1621 C C . GLY A 1 205 ? 0.303 16.833 -0.644 1.00 94.69 205 GLY A C 1
ATOM 1622 O O . GLY A 1 205 ? -0.649 16.100 -0.923 1.00 94.69 205 GLY A O 1
ATOM 1623 N N . LYS A 1 206 ? 1.558 16.513 -0.945 1.00 96.00 206 LYS A N 1
ATOM 1624 C CA . LYS A 1 206 ? 1.944 15.268 -1.605 1.00 96.00 206 LYS A CA 1
ATOM 1625 C C . LYS A 1 206 ? 2.835 14.452 -0.685 1.00 96.00 206 LYS A C 1
ATOM 1627 O O . LYS A 1 206 ? 3.739 14.979 -0.044 1.00 96.00 206 LYS A O 1
ATOM 1632 N N . TYR A 1 207 ? 2.592 13.153 -0.681 1.00 95.50 207 TYR A N 1
ATOM 1633 C CA . TYR A 1 207 ? 3.271 12.196 0.173 1.00 95.50 207 TYR A CA 1
ATOM 1634 C C . TYR A 1 207 ? 3.831 11.049 -0.659 1.00 95.50 207 TYR A C 1
ATOM 1636 O O . TYR A 1 207 ? 3.282 10.709 -1.712 1.00 95.50 207 TYR A O 1
ATOM 1644 N N . THR A 1 208 ? 4.891 10.434 -0.155 1.00 95.69 208 THR A N 1
ATOM 1645 C CA . THR A 1 208 ? 5.452 9.186 -0.669 1.00 95.69 208 THR A CA 1
ATOM 1646 C C . THR A 1 208 ? 5.206 8.102 0.375 1.00 95.69 208 THR A C 1
ATOM 1648 O O . THR A 1 208 ? 5.603 8.250 1.531 1.00 95.69 208 THR A O 1
ATOM 1651 N N . PHE A 1 209 ? 4.537 7.021 -0.021 1.00 96.00 209 PHE A N 1
ATOM 1652 C CA . PHE A 1 209 ? 4.355 5.831 0.802 1.00 96.00 209 PHE A CA 1
ATOM 1653 C C . PHE A 1 209 ? 5.100 4.664 0.170 1.00 96.00 209 PHE A C 1
ATOM 1655 O O . PHE A 1 209 ? 4.783 4.282 -0.957 1.00 96.00 209 PHE A O 1
ATOM 1662 N N . SER A 1 210 ? 6.061 4.087 0.884 1.00 95.38 210 SER A N 1
ATOM 1663 C CA . SER A 1 210 ? 6.839 2.944 0.404 1.00 95.38 210 SER A CA 1
ATOM 1664 C C . SER A 1 210 ? 6.792 1.787 1.386 1.00 95.38 210 SER A C 1
ATOM 1666 O O . SER A 1 210 ? 6.686 1.979 2.599 1.00 95.38 210 SER A O 1
ATOM 1668 N N . THR A 1 211 ? 6.859 0.569 0.852 1.00 95.19 211 THR A N 1
ATOM 1669 C CA . THR A 1 211 ? 6.858 -0.654 1.652 1.00 95.19 211 THR A CA 1
ATOM 1670 C C . THR A 1 211 ? 7.995 -1.582 1.283 1.00 95.19 211 THR A C 1
ATOM 1672 O O . THR A 1 211 ? 8.473 -1.628 0.145 1.00 95.19 211 THR A O 1
ATOM 1675 N N . SER A 1 212 ? 8.401 -2.368 2.266 1.00 93.44 212 SER A N 1
ATOM 1676 C CA . SER A 1 212 ? 9.370 -3.435 2.111 1.00 93.44 212 SER A CA 1
ATOM 1677 C C . SER A 1 212 ? 9.012 -4.623 2.988 1.00 93.44 212 SER A C 1
ATOM 1679 O O . SER A 1 212 ? 8.172 -4.540 3.887 1.00 93.44 212 SER A O 1
ATOM 1681 N N . VAL A 1 213 ? 9.643 -5.754 2.704 1.00 90.62 213 VAL A N 1
ATOM 1682 C CA . VAL A 1 213 ? 9.559 -6.962 3.515 1.00 90.62 213 VAL A CA 1
ATOM 1683 C C . VAL A 1 213 ? 10.941 -7.383 3.970 1.00 90.62 213 VAL A C 1
ATOM 1685 O O . VAL A 1 213 ? 11.927 -7.229 3.245 1.00 90.62 213 VAL A O 1
ATOM 1688 N N . ILE A 1 214 ? 10.993 -7.933 5.177 1.00 85.94 214 ILE A N 1
ATOM 1689 C CA . ILE A 1 214 ? 12.183 -8.558 5.742 1.00 85.94 214 ILE A CA 1
ATOM 1690 C C . ILE A 1 214 ? 11.876 -10.040 5.970 1.00 85.94 214 ILE A C 1
ATOM 1692 O O . ILE A 1 214 ? 10.825 -10.371 6.527 1.00 85.94 214 ILE A O 1
ATOM 1696 N N . THR A 1 215 ? 12.776 -10.918 5.525 1.00 76.06 215 THR A N 1
ATOM 1697 C CA . THR A 1 215 ? 12.704 -12.369 5.775 1.00 76.06 215 THR A CA 1
ATOM 1698 C C . THR A 1 215 ? 12.920 -12.695 7.264 1.00 76.06 215 THR A C 1
ATOM 1700 O O . THR A 1 215 ? 13.504 -11.880 7.982 1.00 76.06 215 THR A O 1
ATOM 1703 N N . PRO A 1 216 ? 12.471 -13.862 7.773 1.00 65.62 216 PRO A N 1
ATOM 1704 C CA . PRO A 1 216 ? 12.496 -14.140 9.214 1.00 65.62 216 PRO A CA 1
ATOM 1705 C C . PRO A 1 216 ? 13.910 -14.190 9.808 1.00 65.62 216 PRO A C 1
ATOM 1707 O O . PRO A 1 216 ? 14.113 -13.843 10.967 1.00 65.62 216 PRO A O 1
ATOM 1710 N N . ASP A 1 217 ? 14.898 -14.577 9.004 1.00 65.62 217 ASP A N 1
ATOM 1711 C CA . ASP A 1 217 ? 16.320 -14.576 9.359 1.00 65.62 217 ASP A CA 1
ATOM 1712 C C . ASP A 1 217 ? 16.964 -13.177 9.316 1.00 65.62 217 ASP A C 1
ATOM 1714 O O . ASP A 1 217 ? 18.169 -13.043 9.515 1.00 65.62 217 ASP A O 1
ATOM 1718 N N . LEU A 1 218 ? 16.172 -12.137 9.026 1.00 59.50 218 LEU A N 1
ATOM 1719 C CA . LEU A 1 218 ? 16.595 -10.752 8.821 1.00 59.50 218 LEU A CA 1
ATOM 1720 C C . LEU A 1 218 ? 17.677 -10.580 7.742 1.00 59.50 218 LEU A C 1
ATOM 1722 O O . LEU A 1 218 ? 18.276 -9.510 7.642 1.00 59.50 218 LEU A O 1
ATOM 1726 N N . SER A 1 219 ? 17.930 -11.606 6.924 1.00 65.88 219 SER A N 1
ATOM 1727 C CA . SER A 1 219 ? 19.059 -11.613 5.995 1.00 65.88 219 SER A CA 1
ATOM 1728 C C . SER A 1 219 ? 18.756 -10.867 4.700 1.00 65.88 219 SER A C 1
ATOM 1730 O O . SER A 1 219 ? 19.680 -10.424 4.015 1.00 65.88 219 SER A O 1
ATOM 1732 N N . ARG A 1 220 ? 17.472 -10.704 4.348 1.00 70.94 220 ARG A N 1
ATOM 1733 C CA . ARG A 1 220 ? 17.062 -10.071 3.093 1.00 70.94 220 ARG A CA 1
ATOM 1734 C C . ARG A 1 220 ? 15.976 -9.025 3.301 1.00 70.94 220 ARG A C 1
ATOM 1736 O O . ARG A 1 220 ? 14.892 -9.314 3.804 1.00 70.94 220 ARG A O 1
ATOM 1743 N N . TYR A 1 221 ? 16.283 -7.818 2.839 1.00 83.12 221 TYR A N 1
ATOM 1744 C CA . TYR A 1 221 ? 15.375 -6.684 2.728 1.00 83.12 221 TYR A CA 1
ATOM 1745 C C . TYR A 1 221 ? 14.959 -6.528 1.265 1.00 83.12 221 TYR A C 1
ATOM 1747 O O . TYR A 1 221 ? 15.823 -6.417 0.395 1.00 83.12 221 TYR A O 1
ATOM 1755 N N . TRP A 1 222 ? 13.654 -6.493 0.997 1.00 86.44 222 TRP A N 1
ATOM 1756 C CA . TRP A 1 222 ? 13.130 -6.298 -0.353 1.00 86.44 222 TRP A CA 1
ATOM 1757 C C . TRP A 1 222 ? 12.085 -5.198 -0.393 1.00 86.44 222 TRP A C 1
ATOM 1759 O O . TRP A 1 222 ? 11.066 -5.271 0.292 1.00 86.44 222 TRP A O 1
ATOM 1769 N N . GLU A 1 223 ? 12.296 -4.208 -1.249 1.00 90.94 223 GLU A N 1
ATOM 1770 C CA . GLU A 1 223 ? 11.272 -3.217 -1.568 1.00 90.94 223 GLU A CA 1
ATOM 1771 C C . GLU A 1 223 ? 10.120 -3.878 -2.323 1.00 90.94 223 GLU A C 1
ATOM 1773 O O . GLU A 1 223 ? 10.330 -4.743 -3.178 1.00 90.94 223 GLU A O 1
ATOM 1778 N N . CYS A 1 224 ? 8.895 -3.489 -1.983 1.00 92.94 224 CYS A N 1
ATOM 1779 C CA . CYS A 1 224 ? 7.685 -4.088 -2.532 1.00 92.94 224 CYS A CA 1
ATOM 1780 C C . CYS A 1 224 ? 6.947 -3.114 -3.441 1.00 92.94 224 CYS A C 1
ATOM 1782 O O . CYS A 1 224 ? 6.695 -3.430 -4.599 1.00 92.94 224 CYS A O 1
ATOM 1784 N N . PHE A 1 225 ? 6.602 -1.928 -2.955 1.00 93.94 225 PHE A N 1
ATOM 1785 C CA . PHE A 1 225 ? 5.906 -0.941 -3.774 1.00 93.94 225 PHE A CA 1
ATOM 1786 C C . PHE A 1 225 ? 6.045 0.462 -3.203 1.00 93.94 225 PHE A C 1
ATOM 1788 O O . PHE A 1 225 ? 6.237 0.635 -1.999 1.00 93.94 225 PHE A O 1
ATOM 1795 N N . GLU A 1 226 ? 5.887 1.452 -4.076 1.00 94.56 226 GLU A N 1
ATOM 1796 C CA . GLU A 1 226 ? 5.856 2.866 -3.715 1.00 94.56 226 GLU A CA 1
ATOM 1797 C C . GLU A 1 226 ? 4.693 3.569 -4.425 1.00 94.56 226 GLU A C 1
ATOM 1799 O O . GLU A 1 226 ? 4.465 3.391 -5.625 1.00 94.56 226 GLU A O 1
ATOM 1804 N N . PHE A 1 227 ? 3.952 4.371 -3.665 1.00 94.88 227 PHE A N 1
ATOM 1805 C CA . PHE A 1 227 ? 2.837 5.179 -4.139 1.00 94.88 227 PHE A CA 1
ATOM 1806 C C . PHE A 1 227 ? 3.076 6.645 -3.810 1.00 94.88 227 PHE A C 1
ATOM 1808 O O . PHE A 1 227 ? 3.494 6.992 -2.704 1.00 94.88 227 PHE A O 1
ATOM 1815 N N . ARG A 1 228 ? 2.698 7.517 -4.744 1.00 95.75 228 ARG A N 1
ATOM 1816 C CA . ARG A 1 228 ? 2.485 8.929 -4.450 1.00 95.75 228 ARG A CA 1
ATOM 1817 C C . ARG A 1 228 ? 1.049 9.158 -4.022 1.00 95.75 228 ARG A C 1
ATOM 1819 O O . ARG A 1 228 ? 0.127 8.803 -4.749 1.00 95.75 228 ARG A O 1
ATOM 1826 N N . ILE A 1 229 ? 0.849 9.795 -2.878 1.00 96.06 229 ILE A N 1
ATOM 1827 C CA . ILE A 1 229 ? -0.481 10.131 -2.375 1.00 96.06 229 ILE A CA 1
ATOM 1828 C C . ILE A 1 229 ? -0.654 11.645 -2.449 1.00 96.06 229 ILE A C 1
ATOM 1830 O O . ILE A 1 229 ? 0.175 12.398 -1.945 1.00 96.06 229 ILE A O 1
ATOM 1834 N N . VAL A 1 230 ? -1.718 12.097 -3.105 1.00 95.94 230 VAL A N 1
ATOM 1835 C CA . VAL A 1 230 ? -2.071 13.512 -3.238 1.00 95.94 230 VAL A CA 1
ATOM 1836 C C . VAL A 1 230 ? -3.255 13.808 -2.333 1.00 95.94 230 VAL A C 1
ATOM 1838 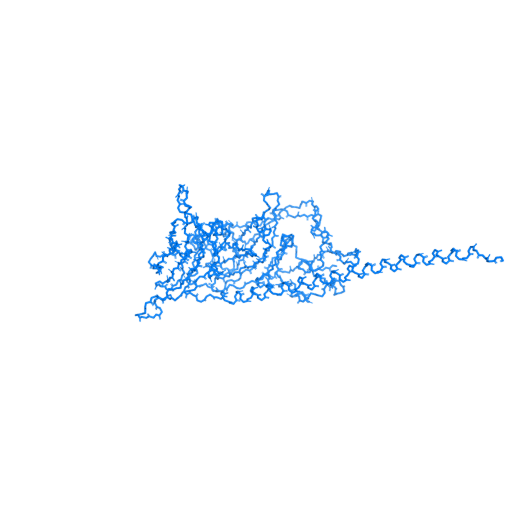O O . VAL A 1 230 ? -4.337 13.259 -2.524 1.00 95.94 230 VAL A O 1
ATOM 1841 N N . CYS A 1 231 ? -3.042 14.693 -1.367 1.00 94.56 231 CYS A N 1
ATOM 1842 C CA . CYS A 1 231 ? -4.037 15.151 -0.415 1.00 94.56 231 CYS A CA 1
ATOM 1843 C C . CYS A 1 231 ? -4.477 16.572 -0.762 1.00 94.56 231 CYS A C 1
ATOM 1845 O O . CYS A 1 231 ? -3.720 17.526 -0.582 1.00 94.56 231 CYS A O 1
ATOM 1847 N N . LEU A 1 232 ? -5.690 16.707 -1.299 1.00 94.06 232 LEU A N 1
ATOM 1848 C CA . LEU A 1 232 ? -6.252 18.000 -1.716 1.00 94.06 232 LEU A CA 1
ATOM 1849 C C . LEU A 1 232 ? -7.091 18.653 -0.612 1.00 94.06 232 LEU A C 1
ATOM 1851 O O . LEU A 1 232 ? -7.183 19.878 -0.516 1.00 94.06 232 LEU A O 1
ATOM 1855 N N . GLU A 1 233 ? -7.689 17.825 0.236 1.00 91.06 233 GLU A N 1
ATOM 1856 C CA . GLU A 1 233 ? -8.591 18.210 1.312 1.00 91.06 233 GLU A CA 1
ATOM 1857 C C . GLU A 1 233 ? -8.305 17.345 2.533 1.00 91.06 233 GLU A C 1
ATOM 1859 O O . GLU A 1 233 ? -7.905 16.193 2.384 1.00 91.06 233 GLU A O 1
ATOM 1864 N N . VAL A 1 234 ? -8.513 17.899 3.725 1.00 84.69 234 VAL A N 1
ATOM 1865 C CA . VAL A 1 234 ? -8.355 17.199 5.001 1.00 84.69 234 VAL A CA 1
ATOM 1866 C C . VAL A 1 234 ? -9.621 17.438 5.803 1.00 84.69 234 VAL A C 1
ATOM 1868 O O . VAL A 1 234 ? -10.056 18.583 5.927 1.00 84.69 234 VAL A O 1
ATOM 1871 N N . ASP A 1 235 ? -10.228 16.366 6.305 1.00 75.88 235 ASP A N 1
ATOM 1872 C CA . ASP A 1 235 ? -11.324 16.486 7.263 1.00 75.88 235 ASP A CA 1
ATOM 1873 C C . ASP A 1 235 ? -10.780 17.015 8.598 1.00 75.88 235 ASP A C 1
ATOM 1875 O O . ASP A 1 235 ? -9.744 16.553 9.072 1.00 75.88 235 ASP A O 1
ATOM 1879 N N . GLU A 1 236 ? -11.491 17.937 9.244 1.00 65.38 236 GLU A N 1
ATOM 1880 C CA . GLU A 1 236 ? -11.146 18.448 10.582 1.00 65.38 236 GLU A CA 1
ATOM 1881 C C . GLU A 1 236 ? -11.115 17.333 11.659 1.00 65.38 236 GLU A C 1
ATOM 1883 O O . GLU A 1 236 ? -10.526 17.486 12.732 1.00 65.38 236 GLU A O 1
ATOM 1888 N N . HIS A 1 237 ? -11.698 16.170 11.348 1.00 61.59 237 HIS A N 1
ATOM 1889 C CA . HIS A 1 237 ? -11.684 14.951 12.151 1.00 61.59 237 HIS A CA 1
ATOM 1890 C C . HIS A 1 237 ? -10.800 13.844 11.557 1.00 61.59 237 HIS A C 1
ATOM 1892 O O . HIS A 1 237 ? -10.889 12.690 11.983 1.00 61.59 237 HIS A O 1
ATOM 1898 N N . CYS A 1 238 ? -9.938 14.148 10.582 1.00 63.94 238 CYS A N 1
ATOM 1899 C CA . CYS A 1 238 ? -8.832 13.280 10.177 1.00 63.94 238 CYS A CA 1
ATOM 1900 C C . CYS A 1 238 ? -7.813 13.229 11.324 1.00 63.94 238 CYS A C 1
ATOM 1902 O O . CYS A 1 238 ? -6.816 13.947 11.348 1.00 63.94 238 CYS A O 1
ATOM 1904 N N . ARG A 1 239 ? -8.144 12.437 12.344 1.00 63.53 239 ARG A N 1
ATOM 1905 C CA . ARG A 1 239 ? -7.371 12.286 13.569 1.00 63.53 239 ARG A CA 1
ATOM 1906 C C . ARG A 1 239 ? -6.545 11.002 13.512 1.00 63.53 239 ARG A C 1
ATOM 1908 O O . ARG A 1 239 ? -6.765 10.126 12.678 1.00 63.53 239 ARG A O 1
ATOM 1915 N N . ASN A 1 240 ? -5.546 10.951 14.379 1.00 62.72 240 ASN A N 1
ATOM 1916 C CA . ASN A 1 240 ? -4.516 9.910 14.425 1.00 62.72 240 ASN A CA 1
ATOM 1917 C C . ASN A 1 240 ? -5.076 8.547 14.766 1.00 62.72 240 ASN A C 1
ATOM 1919 O O . ASN A 1 240 ? -6.245 8.424 15.087 1.00 62.72 240 ASN A O 1
ATOM 1923 N N . ILE A 1 241 ? -4.228 7.527 14.763 1.00 62.56 241 ILE A N 1
ATOM 1924 C CA . ILE A 1 241 ? -4.574 6.249 15.381 1.00 62.56 241 ILE A CA 1
ATOM 1925 C C . ILE A 1 241 ? -3.754 6.065 16.670 1.00 62.56 241 ILE A C 1
ATOM 1927 O O . ILE A 1 241 ? -2.560 6.383 16.672 1.00 62.56 241 ILE A O 1
ATOM 1931 N N . PRO A 1 242 ? -4.345 5.562 17.773 1.00 59.53 242 PRO A N 1
ATOM 1932 C CA . PRO A 1 242 ? -3.616 5.324 19.009 1.00 59.53 242 PRO A CA 1
ATOM 1933 C C . PRO A 1 242 ? -2.481 4.311 18.841 1.00 59.53 242 PRO A C 1
ATOM 1935 O O . PRO A 1 242 ? -2.535 3.390 18.022 1.00 59.53 242 PRO A O 1
ATOM 1938 N N . THR A 1 243 ? -1.446 4.449 19.666 1.00 60.28 243 THR A N 1
ATOM 1939 C CA . THR A 1 243 ? -0.214 3.653 19.564 1.00 60.28 243 THR A CA 1
ATOM 1940 C C . THR A 1 243 ? -0.426 2.163 19.848 1.00 60.28 243 THR A C 1
ATOM 1942 O O . THR A 1 243 ? 0.224 1.334 19.207 1.00 60.28 243 THR A O 1
ATOM 1945 N N . GLU A 1 244 ? -1.314 1.800 20.785 1.00 61.16 244 GLU A N 1
ATOM 1946 C CA . GLU A 1 244 ? -1.577 0.393 21.147 1.00 61.16 244 GLU A CA 1
ATOM 1947 C C . GLU A 1 244 ? -2.173 -0.395 19.973 1.00 61.16 244 GLU A C 1
ATOM 1949 O O . GLU A 1 244 ? -1.724 -1.496 19.646 1.00 61.16 244 GLU A O 1
ATOM 1954 N N . VAL A 1 245 ? -3.115 0.231 19.270 1.00 61.78 245 VAL A N 1
ATOM 1955 C CA . VAL A 1 245 ? -3.840 -0.308 18.112 1.00 61.78 245 VAL A CA 1
ATOM 1956 C C . VAL A 1 245 ? -2.884 -0.710 16.998 1.00 61.78 245 VAL A C 1
ATOM 1958 O O . VAL A 1 245 ? -3.047 -1.739 16.345 1.00 61.78 245 VAL A O 1
ATOM 1961 N N . ALA A 1 246 ? -1.841 0.084 16.795 1.00 59.28 246 ALA A N 1
ATOM 1962 C CA . ALA A 1 246 ? -0.931 -0.096 15.682 1.00 59.28 246 ALA A CA 1
ATOM 1963 C C . ALA A 1 246 ? 0.118 -1.205 15.897 1.00 59.28 246 ALA A C 1
ATOM 1965 O O . ALA A 1 246 ? 0.804 -1.568 14.943 1.00 59.28 246 ALA A O 1
ATOM 1966 N N . LYS A 1 247 ? 0.254 -1.766 17.111 1.00 64.56 247 LYS A N 1
ATOM 1967 C CA . LYS A 1 247 ? 1.083 -2.966 17.348 1.00 64.56 247 LYS A CA 1
ATOM 1968 C C . LYS A 1 247 ? 0.333 -4.254 17.006 1.00 64.56 247 LYS A C 1
ATOM 1970 O O . LYS A 1 247 ? 0.905 -5.132 16.370 1.00 64.56 247 LYS A O 1
ATOM 1975 N N . THR A 1 248 ? -0.929 -4.347 17.414 1.00 68.19 248 THR A N 1
ATOM 1976 C CA . THR A 1 248 ? -1.778 -5.532 17.193 1.00 68.19 248 THR A CA 1
ATOM 1977 C C . THR A 1 248 ? -2.465 -5.509 15.818 1.00 68.19 248 THR A C 1
ATOM 1979 O O . THR A 1 248 ? -2.863 -6.554 15.301 1.00 68.19 248 THR A O 1
ATOM 1982 N N . GLY A 1 249 ? -2.552 -4.328 15.194 1.00 71.25 249 GLY A N 1
ATOM 1983 C CA . GLY A 1 249 ? -3.235 -4.091 13.922 1.00 71.25 249 GLY A CA 1
ATOM 1984 C C . GLY A 1 249 ? -4.737 -3.855 14.096 1.00 71.25 249 GLY A C 1
ATOM 1985 O O . GLY A 1 249 ? -5.285 -4.046 15.184 1.00 71.25 249 GLY A O 1
ATOM 1986 N N . LEU A 1 250 ? -5.405 -3.423 13.021 1.00 76.81 250 LEU A N 1
ATOM 1987 C CA . LEU A 1 250 ? -6.864 -3.277 12.979 1.00 76.81 250 LEU A CA 1
ATOM 1988 C C . LEU A 1 250 ? -7.547 -4.489 12.336 1.00 76.81 250 LEU A C 1
ATOM 1990 O O . LEU A 1 250 ? -7.006 -5.139 11.441 1.00 76.81 250 LEU A O 1
ATOM 1994 N N . GLY A 1 251 ? -8.789 -4.716 12.747 1.00 78.81 251 GLY A N 1
ATOM 1995 C CA . GLY A 1 251 ? -9.660 -5.801 12.336 1.00 78.81 251 GLY A CA 1
ATOM 1996 C C . GLY A 1 251 ? -9.413 -7.102 13.095 1.00 78.81 251 GLY A C 1
ATOM 1997 O O . GLY A 1 251 ? -8.803 -7.149 14.167 1.00 78.81 251 GLY A O 1
ATOM 1998 N N . PHE A 1 252 ? -9.912 -8.184 12.504 1.00 79.75 252 PHE A N 1
ATOM 1999 C CA . PHE A 1 252 ? -9.663 -9.545 12.955 1.00 79.75 252 PHE A CA 1
ATOM 2000 C C . PHE A 1 252 ? -8.325 -10.043 12.391 1.00 79.75 252 PHE A C 1
ATOM 2002 O O . PHE A 1 252 ? -8.232 -10.405 11.216 1.00 79.75 252 PHE A O 1
ATOM 2009 N N . THR A 1 253 ? -7.285 -10.033 13.226 1.00 77.25 253 THR A N 1
ATOM 2010 C CA . THR A 1 253 ? -5.911 -10.394 12.843 1.00 77.25 253 THR A CA 1
ATOM 2011 C C . THR A 1 253 ? -5.535 -11.806 13.313 1.00 77.25 253 THR A C 1
ATOM 2013 O O . THR A 1 253 ? -6.311 -12.500 13.975 1.00 77.25 253 THR A O 1
ATOM 2016 N N . HIS A 1 254 ? -4.311 -12.246 12.997 1.00 76.31 254 HIS A N 1
ATOM 2017 C CA . HIS A 1 254 ? -3.762 -13.499 13.527 1.00 76.31 254 HIS A CA 1
ATOM 2018 C C . HIS A 1 254 ? -3.704 -13.515 15.063 1.00 76.31 254 HIS A C 1
ATOM 2020 O O . HIS A 1 254 ? -3.830 -14.586 15.650 1.00 76.31 254 HIS A O 1
ATOM 2026 N N . GLU A 1 255 ? -3.572 -12.355 15.715 1.00 78.75 255 GLU A N 1
ATOM 2027 C CA . GLU A 1 255 ? -3.577 -12.263 17.179 1.00 78.75 255 GLU A CA 1
ATOM 2028 C C . GLU A 1 255 ? -4.941 -12.667 17.750 1.00 78.75 255 GLU A C 1
ATOM 2030 O O . GLU A 1 255 ? -5.012 -13.508 18.644 1.00 78.75 255 GLU A O 1
ATOM 2035 N N . ALA A 1 256 ? -6.033 -12.169 17.156 1.00 81.12 256 ALA A N 1
ATOM 2036 C CA . ALA A 1 256 ? -7.396 -12.553 17.518 1.00 81.12 256 ALA A CA 1
ATOM 2037 C C . ALA A 1 256 ? -7.614 -14.068 17.368 1.00 81.12 256 ALA A C 1
ATOM 2039 O O . ALA A 1 256 ? -8.195 -14.710 18.245 1.00 81.12 256 ALA A O 1
ATOM 2040 N N . LEU A 1 257 ? -7.109 -14.649 16.273 1.00 80.75 257 LEU A N 1
ATOM 2041 C CA . LEU A 1 257 ? -7.191 -16.088 16.020 1.00 80.75 257 LEU A CA 1
ATOM 2042 C C . LEU A 1 257 ? -6.383 -16.900 17.045 1.00 80.75 257 LEU A C 1
ATOM 2044 O O . LEU A 1 257 ? -6.889 -17.890 17.573 1.00 80.75 257 LEU A O 1
ATOM 2048 N N . ASN A 1 258 ? -5.150 -16.479 17.343 1.00 80.19 258 ASN A N 1
ATOM 2049 C CA . ASN A 1 258 ? -4.278 -17.119 18.333 1.00 80.19 258 ASN A CA 1
ATOM 2050 C C . ASN A 1 258 ? -4.896 -17.080 19.734 1.00 80.19 258 ASN A C 1
ATOM 2052 O O . ASN A 1 258 ? -4.807 -18.058 20.482 1.00 80.19 258 ASN A O 1
ATOM 2056 N N . PHE A 1 259 ? -5.584 -15.981 20.042 1.00 77.94 259 PHE A N 1
ATOM 2057 C CA . PHE A 1 259 ? -6.332 -15.791 21.276 1.00 77.94 259 PHE A CA 1
ATOM 2058 C C . PHE A 1 259 ? -7.621 -16.636 21.351 1.00 77.94 259 PHE A C 1
ATOM 2060 O O . PHE A 1 259 ? -8.224 -16.783 22.411 1.00 77.94 259 PHE A O 1
ATOM 2067 N N . GLY A 1 260 ? -8.038 -17.254 20.242 1.00 80.50 260 GLY A N 1
ATOM 2068 C CA . GLY A 1 260 ? -9.184 -18.162 20.190 1.00 80.50 260 GLY A CA 1
ATOM 2069 C C . GLY A 1 260 ? -10.487 -17.521 19.713 1.00 80.50 260 GLY A C 1
ATOM 2070 O O . GLY A 1 260 ? -11.521 -18.186 19.747 1.00 80.50 260 GLY A O 1
ATOM 2071 N N . LEU A 1 261 ? -10.462 -16.279 19.225 1.00 81.56 261 LEU A N 1
ATOM 2072 C CA . LEU A 1 261 ? -11.608 -15.694 18.530 1.00 81.56 261 LEU A CA 1
ATOM 2073 C C . LEU A 1 261 ? -11.745 -16.321 17.137 1.00 81.56 261 LEU A C 1
ATOM 2075 O O . LEU A 1 261 ? -10.763 -16.640 16.466 1.00 81.56 261 LEU A O 1
ATOM 2079 N N . LYS A 1 262 ? -12.983 -16.505 16.686 1.00 83.25 262 LYS A N 1
ATOM 2080 C CA . LYS A 1 262 ? -13.328 -17.105 15.394 1.00 83.25 262 LYS A CA 1
ATOM 2081 C C . LYS A 1 262 ? -14.519 -16.382 14.779 1.00 83.25 262 LYS A C 1
ATOM 2083 O O . LYS A 1 262 ? -15.343 -15.825 15.493 1.00 83.25 262 LYS A O 1
ATOM 2088 N N . HIS A 1 263 ? -14.641 -16.466 13.455 1.00 80.69 263 HIS A N 1
ATOM 2089 C CA . HIS A 1 263 ? -15.830 -16.040 12.704 1.00 80.69 263 HIS A CA 1
ATOM 2090 C C . HIS A 1 263 ? -16.350 -14.643 13.097 1.00 80.69 263 HIS A C 1
ATOM 2092 O O . HIS A 1 263 ? -17.471 -14.542 13.599 1.00 80.69 263 HIS A O 1
ATOM 2098 N N . PRO A 1 264 ? -15.558 -13.574 12.903 1.00 82.25 264 PRO A N 1
ATOM 2099 C CA . PRO A 1 264 ? -16.048 -12.231 13.174 1.00 82.25 264 PRO A CA 1
ATOM 2100 C C . PRO A 1 264 ? -17.237 -11.914 12.251 1.00 82.25 264 PRO A C 1
ATOM 2102 O O . PRO A 1 264 ? -17.197 -12.222 11.057 1.00 82.25 264 PRO A O 1
ATOM 2105 N N . SER A 1 265 ? -18.290 -11.283 12.775 1.00 79.50 265 SER A N 1
ATOM 2106 C CA . SER A 1 265 ? -19.405 -10.791 11.950 1.00 79.50 265 SER A CA 1
ATOM 2107 C C . SER A 1 265 ? -18.984 -9.635 11.047 1.00 79.50 265 SER A C 1
ATOM 2109 O O . SER A 1 265 ? -19.596 -9.424 10.004 1.00 79.50 265 SER A O 1
ATOM 2111 N N . GLN A 1 266 ? -17.934 -8.909 11.445 1.00 73.62 266 GLN A N 1
ATOM 2112 C CA . GLN A 1 266 ? -17.338 -7.820 10.687 1.00 73.62 266 GLN A CA 1
ATOM 2113 C C . GLN A 1 266 ? -15.980 -8.255 10.139 1.00 73.62 266 GLN A C 1
ATOM 2115 O O . GLN A 1 266 ? -15.059 -8.573 10.886 1.00 73.62 266 GLN A O 1
ATOM 2120 N N . THR A 1 267 ? -15.842 -8.260 8.815 1.00 68.38 267 THR A N 1
ATOM 2121 C CA . THR A 1 267 ? -14.573 -8.603 8.146 1.00 68.38 267 THR A CA 1
ATOM 2122 C C . THR A 1 267 ? -13.660 -7.399 7.944 1.00 68.38 267 THR A C 1
ATOM 2124 O O . THR A 1 267 ? -12.530 -7.545 7.486 1.00 68.38 267 THR A O 1
ATOM 2127 N N . THR A 1 268 ? -14.168 -6.206 8.231 1.00 72.50 268 THR A N 1
ATOM 2128 C CA . THR A 1 268 ? -13.514 -4.928 7.964 1.00 72.50 268 THR A CA 1
ATOM 2129 C C . THR A 1 268 ? -12.844 -4.419 9.244 1.00 72.50 268 THR A C 1
ATOM 2131 O O . THR A 1 268 ? -13.212 -4.793 10.357 1.00 72.50 268 THR A O 1
ATOM 2134 N N . SER A 1 269 ? -11.848 -3.552 9.092 1.00 74.62 269 SER A N 1
ATOM 2135 C CA . SER A 1 269 ? -11.143 -2.890 10.197 1.00 74.62 269 SER A CA 1
ATOM 2136 C C . SER A 1 269 ? -11.947 -1.765 10.859 1.00 74.62 269 SER A C 1
ATOM 2138 O O . SER A 1 269 ? -11.470 -1.178 11.831 1.00 74.62 269 SER A O 1
ATOM 2140 N N . THR A 1 270 ? -13.133 -1.453 10.333 1.00 75.62 270 THR A N 1
ATOM 2141 C CA . THR A 1 270 ? -13.890 -0.252 10.679 1.00 75.62 270 THR A CA 1
ATOM 2142 C C . THR A 1 270 ? -15.365 -0.581 10.884 1.00 75.62 270 THR A C 1
ATOM 2144 O O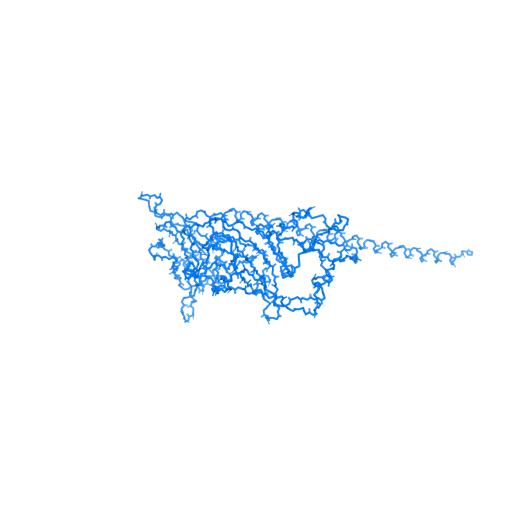 . THR A 1 270 ? -16.009 -1.269 10.092 1.00 75.62 270 THR A O 1
ATOM 2147 N N . LEU A 1 271 ? -15.923 -0.063 11.961 1.00 77.75 271 LEU A N 1
ATOM 2148 C CA . LEU A 1 271 ? -17.329 -0.117 12.288 1.00 77.75 271 LEU A CA 1
ATOM 2149 C C . LEU A 1 271 ? -17.934 1.257 12.010 1.00 77.75 271 LEU A C 1
ATOM 2151 O O . LEU A 1 271 ? -17.709 2.204 12.765 1.00 77.75 271 LEU A O 1
ATOM 2155 N N . GLU A 1 272 ? -18.693 1.370 10.926 1.00 78.31 272 GLU A N 1
ATOM 2156 C CA . GLU A 1 272 ? -19.524 2.554 10.702 1.00 78.31 272 GLU A CA 1
ATOM 2157 C C . GLU A 1 272 ? -20.644 2.575 11.746 1.00 78.31 272 GLU A C 1
ATOM 2159 O O . GLU A 1 272 ? -21.237 1.532 12.014 1.00 78.31 272 GLU A O 1
ATOM 2164 N N . VAL A 1 273 ? -20.928 3.726 12.351 1.00 76.75 273 VAL A N 1
ATOM 2165 C CA . VAL A 1 273 ? -21.967 3.902 13.379 1.00 76.75 273 VAL A CA 1
ATOM 2166 C C . VAL A 1 273 ? -22.764 5.179 13.137 1.00 76.75 273 VAL A C 1
ATOM 2168 O O . VAL A 1 273 ? -22.246 6.153 12.592 1.00 76.75 273 VAL A O 1
ATOM 2171 N N . GLU A 1 274 ? -24.021 5.207 13.577 1.00 72.19 274 GLU A N 1
ATOM 2172 C CA . GLU A 1 274 ? -24.762 6.466 13.677 1.00 72.19 274 GLU A CA 1
ATOM 2173 C C . GLU A 1 274 ? -24.302 7.252 14.917 1.00 72.19 274 GLU A C 1
ATOM 2175 O O . GLU A 1 274 ? -23.858 6.687 15.918 1.00 72.19 274 GLU A O 1
ATOM 2180 N N . CYS A 1 275 ? -24.384 8.580 14.841 1.00 68.12 275 CYS A N 1
ATOM 2181 C CA . CYS A 1 275 ? -24.010 9.486 15.925 1.00 68.12 275 CYS A CA 1
ATOM 2182 C C . CYS A 1 275 ? -25.256 10.180 16.492 1.00 68.12 275 CYS A C 1
ATOM 2184 O O . CYS A 1 275 ? -26.083 10.662 15.715 1.00 68.12 275 CYS A O 1
ATOM 2186 N N . ALA A 1 276 ? -25.347 10.307 17.825 1.00 62.81 276 ALA A N 1
ATOM 2187 C CA . ALA A 1 276 ? -26.484 10.939 18.513 1.00 62.81 276 ALA A CA 1
ATOM 2188 C C . ALA A 1 276 ? -26.767 12.373 18.031 1.00 62.81 276 ALA A C 1
ATOM 2190 O O . ALA A 1 276 ? -27.920 12.729 17.799 1.00 62.81 276 ALA A O 1
ATOM 2191 N N . ASP A 1 277 ? -25.716 13.173 17.811 1.00 60.12 277 ASP A N 1
ATOM 2192 C CA . ASP A 1 277 ? -25.833 14.573 17.369 1.00 60.12 277 ASP A CA 1
ATOM 2193 C C . ASP A 1 277 ? -26.549 14.760 16.016 1.00 60.12 277 ASP A C 1
ATOM 2195 O O . ASP A 1 277 ? -26.961 15.872 15.688 1.00 60.12 277 ASP A O 1
ATOM 2199 N N . GLN A 1 278 ? -26.719 13.703 15.210 1.00 55.59 278 GLN A N 1
ATOM 2200 C CA . GLN A 1 278 ? -27.434 13.805 13.934 1.00 55.59 278 GLN A CA 1
ATOM 2201 C C . GLN A 1 278 ? -28.963 13.810 14.097 1.00 55.59 278 GLN A C 1
ATOM 2203 O O . GLN A 1 278 ? -29.659 14.227 13.170 1.00 55.59 278 GLN A O 1
ATOM 2208 N N . VAL A 1 279 ? -29.504 13.376 15.247 1.00 54.72 279 VAL A N 1
ATOM 2209 C CA . VAL A 1 279 ? -30.957 13.309 15.480 1.00 54.72 279 VAL A CA 1
ATOM 2210 C C . VAL A 1 279 ? -31.300 13.688 16.933 1.00 54.72 279 VAL A C 1
ATOM 2212 O O . VAL A 1 279 ? -31.193 12.849 17.830 1.00 54.72 279 VAL A O 1
ATOM 2215 N N . PRO A 1 280 ? -31.764 14.928 17.196 1.00 51.19 280 PRO A N 1
ATOM 2216 C CA . PRO A 1 280 ? -32.162 15.356 18.536 1.00 51.19 280 PRO A CA 1
ATOM 2217 C C . PRO A 1 280 ? -33.238 14.431 19.129 1.00 51.19 280 PRO A C 1
ATOM 2219 O O . PRO A 1 280 ? -34.305 14.258 18.543 1.00 51.19 280 PRO A O 1
ATOM 2222 N N . GLY A 1 281 ? -32.966 13.840 20.298 1.00 59.06 281 GLY A N 1
ATOM 2223 C CA . GLY A 1 281 ? -33.913 12.983 21.025 1.00 59.06 281 GLY A CA 1
ATOM 2224 C C . GLY A 1 281 ? -33.924 11.498 20.635 1.00 59.06 281 GLY A C 1
ATOM 2225 O O . GLY A 1 281 ? -34.752 10.756 21.162 1.00 59.06 281 GLY A O 1
ATOM 2226 N N . LYS A 1 282 ? -33.023 11.037 19.754 1.00 57.59 282 LYS A N 1
ATOM 2227 C CA . LYS A 1 282 ? -32.890 9.614 19.396 1.00 57.59 282 LYS A CA 1
ATOM 2228 C C . LYS A 1 282 ? -31.822 8.930 20.262 1.00 57.59 282 LYS A C 1
ATOM 2230 O O . LYS A 1 282 ? -30.751 9.484 20.500 1.00 57.59 282 LYS A O 1
ATOM 2235 N N . THR A 1 283 ? -32.109 7.721 20.742 1.00 59.00 283 THR A N 1
ATOM 2236 C CA . THR A 1 283 ? -31.115 6.842 21.382 1.00 59.00 283 THR A CA 1
ATOM 2237 C C . THR A 1 283 ? -30.041 6.459 20.356 1.00 59.00 283 THR A C 1
ATOM 2239 O O . THR A 1 283 ? -30.364 6.283 19.184 1.00 59.00 283 THR A O 1
ATOM 2242 N N . ILE A 1 284 ? -28.774 6.350 20.776 1.00 61.81 284 ILE A N 1
ATOM 2243 C CA . ILE A 1 284 ? -27.674 5.903 19.905 1.00 61.81 284 ILE A CA 1
ATOM 2244 C C . ILE A 1 284 ? -27.997 4.492 19.402 1.00 61.81 284 ILE A C 1
ATOM 2246 O O . ILE A 1 284 ? -28.059 3.560 20.205 1.00 61.81 284 ILE A O 1
ATOM 2250 N N . ASP A 1 285 ? -28.181 4.336 18.089 1.00 61.50 285 ASP A N 1
ATOM 2251 C CA . ASP A 1 285 ? -28.236 3.021 17.454 1.00 61.50 285 ASP A CA 1
ATOM 2252 C C . ASP A 1 285 ? -26.812 2.447 17.444 1.00 61.50 285 ASP A C 1
ATOM 2254 O O . ASP A 1 285 ? -25.926 2.891 16.713 1.00 61.50 285 ASP A O 1
ATOM 2258 N N . LEU A 1 286 ? -26.572 1.495 18.344 1.00 67.12 286 LEU A N 1
ATOM 2259 C CA . LEU A 1 286 ? -25.280 0.841 18.502 1.00 67.12 286 LEU A CA 1
ATOM 2260 C C . LEU A 1 286 ? -25.132 -0.246 17.446 1.00 67.12 286 LEU A C 1
ATOM 2262 O O . LEU A 1 286 ? -25.972 -1.146 17.370 1.00 67.12 286 LEU A O 1
ATOM 2266 N N . ASN A 1 287 ? -24.024 -0.232 16.711 1.00 69.69 287 ASN A N 1
ATOM 2267 C CA . ASN A 1 287 ? -23.688 -1.362 15.854 1.00 69.69 287 ASN A CA 1
ATOM 2268 C C . ASN A 1 287 ? -22.896 -2.404 16.634 1.00 69.69 287 ASN A C 1
ATOM 2270 O O . ASN A 1 287 ? -22.083 -2.082 17.509 1.00 69.69 287 ASN A O 1
ATOM 2274 N N . SER A 1 288 ? -23.163 -3.671 16.316 1.00 67.88 288 SER A N 1
ATOM 2275 C CA . SER A 1 288 ? -22.580 -4.813 17.001 1.00 67.88 288 SER A CA 1
ATOM 2276 C C . SER A 1 288 ? -21.553 -5.551 16.146 1.00 67.88 288 SER A C 1
ATOM 2278 O O . SER A 1 288 ? -21.777 -5.850 14.973 1.00 67.88 288 SER A O 1
ATOM 2280 N N . ILE A 1 289 ? -20.429 -5.903 16.765 1.00 67.50 289 ILE A N 1
ATOM 2281 C CA . ILE A 1 289 ? -19.460 -6.861 16.241 1.00 67.50 289 ILE A CA 1
ATOM 2282 C C . ILE A 1 289 ? -19.575 -8.133 17.073 1.00 67.50 289 ILE A C 1
ATOM 2284 O O . ILE A 1 289 ? -19.479 -8.094 18.298 1.00 67.50 289 ILE A O 1
ATOM 2288 N N . HIS A 1 290 ? -19.773 -9.261 16.405 1.00 77.62 290 HIS A N 1
ATOM 2289 C CA . HIS A 1 290 ? -19.895 -10.573 17.024 1.00 77.62 290 HIS A CA 1
ATOM 2290 C C . HIS A 1 290 ? -18.656 -11.406 16.708 1.00 77.62 290 HIS A C 1
ATOM 2292 O O . HIS A 1 290 ? -18.177 -11.407 15.575 1.00 77.62 290 HIS A O 1
ATOM 2298 N N . PHE A 1 291 ? -18.176 -12.156 17.689 1.00 75.06 291 PHE A N 1
ATOM 2299 C CA . PHE A 1 291 ? -17.137 -13.167 17.537 1.00 75.06 291 PHE A CA 1
ATOM 2300 C C . PHE A 1 291 ? -17.630 -14.468 18.144 1.00 75.06 291 PHE A C 1
ATOM 2302 O O . PHE A 1 291 ? -18.299 -14.454 19.174 1.00 75.06 291 PHE A O 1
ATOM 2309 N N . ARG A 1 292 ? -17.225 -15.595 17.567 1.00 76.06 292 ARG A N 1
ATOM 2310 C CA . ARG A 1 292 ? -17.292 -16.890 18.245 1.00 76.06 292 ARG A CA 1
ATOM 2311 C C . ARG A 1 292 ? -16.028 -17.125 19.056 1.00 76.06 292 ARG A C 1
ATOM 2313 O O . ARG A 1 292 ? -14.937 -16.733 18.645 1.00 76.06 292 ARG A O 1
ATOM 2320 N N . ILE A 1 293 ? -16.174 -17.807 20.178 1.00 68.56 293 ILE A N 1
ATOM 2321 C CA . ILE A 1 293 ? -15.095 -18.187 21.080 1.00 68.56 293 ILE A CA 1
ATOM 2322 C C . ILE A 1 293 ? -14.779 -19.659 20.828 1.00 68.56 293 ILE A C 1
ATOM 2324 O O . ILE A 1 293 ? -15.666 -20.509 20.819 1.00 68.56 293 ILE A O 1
ATOM 2328 N N . ALA A 1 294 ? -13.510 -19.980 20.605 1.00 64.56 294 ALA A N 1
ATOM 2329 C CA . ALA A 1 294 ? -13.043 -21.345 20.778 1.00 64.56 294 ALA A CA 1
ATOM 2330 C C . ALA A 1 294 ? -13.092 -21.671 22.276 1.00 64.56 294 ALA A C 1
ATOM 2332 O O . ALA A 1 294 ? -12.470 -20.952 23.058 1.00 64.56 294 ALA A O 1
ATOM 2333 N N . GLU A 1 295 ? -13.841 -22.711 22.653 1.00 56.78 295 GLU A N 1
ATOM 2334 C CA . GLU A 1 295 ? -14.000 -23.154 24.045 1.00 56.78 295 GLU A CA 1
ATOM 2335 C C . GLU A 1 295 ? -12.664 -23.118 24.823 1.00 56.78 295 GLU A C 1
ATOM 2337 O O . GLU A 1 295 ? -11.595 -23.426 24.289 1.00 56.78 295 GLU A O 1
ATOM 2342 N N . ASP A 1 296 ? -12.745 -22.703 26.093 1.00 55.78 296 ASP A N 1
ATOM 2343 C CA . ASP A 1 296 ? -11.685 -22.769 27.113 1.00 55.78 296 ASP A CA 1
ATOM 2344 C C . ASP A 1 296 ? -10.512 -21.776 27.093 1.00 55.78 296 ASP A C 1
ATOM 2346 O O . ASP A 1 296 ? -9.587 -21.944 27.891 1.00 55.78 296 ASP A O 1
ATOM 2350 N N . ARG A 1 297 ? -10.522 -20.711 26.282 1.00 58.06 297 ARG A N 1
ATOM 2351 C CA . ARG A 1 297 ? -9.366 -19.779 26.240 1.00 58.06 297 ARG A CA 1
ATOM 2352 C C . ARG A 1 297 ? -9.594 -18.370 26.772 1.00 58.06 297 ARG A C 1
ATOM 2354 O O . ARG A 1 297 ? -8.671 -17.797 27.344 1.00 58.06 297 ARG A O 1
ATOM 2361 N N . ILE A 1 298 ? -10.804 -17.836 26.645 1.00 59.31 298 ILE A N 1
ATOM 2362 C CA . ILE A 1 298 ? -11.097 -16.433 26.963 1.00 59.31 298 ILE A CA 1
ATOM 2363 C C . ILE A 1 298 ? -11.791 -16.359 28.322 1.00 59.31 298 ILE A C 1
ATOM 2365 O O . ILE A 1 298 ? -12.878 -16.911 28.462 1.00 59.31 298 ILE A O 1
ATOM 2369 N N . ASN A 1 299 ? -11.173 -15.697 29.306 1.00 54.06 299 ASN A N 1
ATOM 2370 C CA . ASN A 1 299 ? -11.766 -15.520 30.641 1.00 54.06 299 ASN A CA 1
ATOM 2371 C C . ASN A 1 299 ? -12.483 -14.187 30.808 1.00 54.06 299 ASN A C 1
ATOM 2373 O O . ASN A 1 299 ? -13.540 -14.119 31.421 1.00 54.06 299 ASN A O 1
ATOM 2377 N N . GLU A 1 300 ? -11.881 -13.122 30.297 1.00 56.66 300 GLU A N 1
ATOM 2378 C CA . GLU A 1 300 ? -12.392 -11.777 30.480 1.00 56.66 300 GLU A CA 1
ATOM 2379 C C . GLU A 1 300 ? -11.993 -10.941 29.275 1.00 56.66 300 GLU A C 1
ATOM 2381 O O . GLU A 1 300 ? -10.924 -11.129 28.677 1.00 56.66 300 GLU A O 1
ATOM 2386 N N . VAL A 1 301 ? -12.892 -10.041 28.905 1.00 57.53 301 VAL A N 1
ATOM 2387 C CA . VAL A 1 301 ? -12.729 -9.150 27.774 1.00 57.53 301 VAL A CA 1
ATOM 2388 C C . VAL A 1 301 ? -12.928 -7.739 28.288 1.00 57.53 301 VAL A C 1
ATOM 2390 O O . VAL A 1 301 ? -14.011 -7.404 28.764 1.00 57.53 301 VAL A O 1
ATOM 2393 N N . GLN A 1 302 ? -11.888 -6.919 28.187 1.00 56.84 302 GLN A N 1
ATOM 2394 C CA . GLN A 1 302 ? -11.957 -5.525 28.593 1.00 56.84 302 GLN A CA 1
ATOM 2395 C C . GLN A 1 302 ? -12.038 -4.625 27.366 1.00 56.84 302 GLN A C 1
ATOM 2397 O O . GLN A 1 302 ? -11.348 -4.820 26.361 1.00 56.84 302 GLN A O 1
ATOM 2402 N N . PHE A 1 303 ? -12.891 -3.617 27.487 1.00 55.56 303 PHE A N 1
ATOM 2403 C CA . PHE A 1 303 ? -12.958 -2.495 26.575 1.00 55.56 303 PHE A CA 1
ATOM 2404 C C . PHE A 1 303 ? -11.933 -1.436 26.974 1.00 55.56 303 PHE A C 1
ATOM 2406 O O . PHE A 1 303 ? -11.905 -1.000 28.125 1.00 55.56 303 PHE A O 1
ATOM 2413 N N . ALA A 1 304 ? -11.148 -0.981 26.005 1.00 53.59 304 ALA A N 1
ATOM 2414 C CA . ALA A 1 304 ? -10.496 0.313 26.093 1.00 53.59 304 ALA A CA 1
ATOM 2415 C C . ALA A 1 304 ? -10.893 1.149 24.872 1.00 53.59 304 ALA A C 1
ATOM 2417 O O . ALA A 1 304 ? -10.775 0.696 23.730 1.00 53.59 304 ALA A O 1
ATOM 2418 N N . SER A 1 305 ? -11.370 2.366 25.119 1.00 50.62 305 SER A N 1
ATOM 2419 C CA . SER A 1 305 ? -11.294 3.436 24.134 1.00 50.62 305 SER A CA 1
ATOM 2420 C C . SER A 1 305 ? -9.977 4.149 24.353 1.00 50.62 305 SER A C 1
ATOM 2422 O O . SER A 1 305 ? -9.853 4.908 25.308 1.00 50.62 305 SER A O 1
ATOM 2424 N N . ASP A 1 306 ? -9.013 3.931 23.469 1.00 47.06 306 ASP A N 1
ATOM 2425 C CA . ASP A 1 306 ? -7.964 4.928 23.308 1.00 47.06 306 ASP A CA 1
ATOM 2426 C C . ASP A 1 306 ? -8.505 5.963 22.324 1.00 47.06 306 ASP A C 1
ATOM 2428 O O . ASP A 1 306 ? -8.706 5.678 21.137 1.00 47.06 306 ASP A O 1
ATOM 2432 N N . TYR A 1 307 ? -8.820 7.150 22.833 1.00 48.34 307 TYR A N 1
ATOM 2433 C CA . TYR A 1 307 ? -9.364 8.226 22.020 1.00 48.34 307 TYR A CA 1
ATOM 2434 C C . TYR A 1 307 ? -8.260 9.148 21.492 1.00 48.34 307 TYR A C 1
ATOM 2436 O O . TYR A 1 307 ? -7.249 9.409 22.142 1.00 48.34 307 TYR A O 1
ATOM 2444 N N . ILE A 1 308 ? -8.497 9.692 20.297 1.00 44.91 308 ILE A N 1
ATOM 2445 C CA . ILE A 1 308 ? -7.805 10.870 19.763 1.00 44.91 308 ILE A CA 1
ATOM 2446 C C . ILE A 1 308 ? -8.682 12.110 20.037 1.00 44.91 308 ILE A C 1
ATOM 2448 O O . ILE A 1 308 ? -9.418 12.580 19.161 1.00 44.91 308 ILE A O 1
ATOM 2452 N N . GLY A 1 309 ? -8.740 12.556 21.301 1.00 47.41 309 GLY A N 1
ATOM 2453 C CA . GLY A 1 309 ? -9.656 13.609 21.793 1.00 47.41 309 GLY A CA 1
ATOM 2454 C C . GLY A 1 309 ? -10.352 13.278 23.127 1.00 47.41 309 GLY A C 1
ATOM 2455 O O . GLY A 1 309 ? -9.965 12.315 23.773 1.00 47.41 309 GLY A O 1
ATOM 2456 N N . ASP A 1 310 ? -11.360 14.073 23.524 1.00 46.38 310 ASP A N 1
ATOM 2457 C CA . ASP A 1 310 ? -12.106 13.923 24.795 1.00 46.38 310 ASP A CA 1
ATOM 2458 C C . ASP A 1 310 ? -12.731 12.523 24.959 1.00 46.38 310 ASP A C 1
ATOM 2460 O O . ASP A 1 310 ? -13.558 12.107 24.138 1.00 46.38 310 ASP A O 1
ATOM 2464 N N . ASP A 1 311 ? -12.407 11.853 26.072 1.00 48.91 311 ASP A N 1
ATOM 2465 C CA . ASP A 1 311 ? -12.876 10.512 26.481 1.00 48.91 311 ASP A CA 1
ATOM 2466 C C . ASP A 1 311 ? -14.407 10.337 26.460 1.00 48.91 311 ASP A C 1
ATOM 2468 O O . ASP A 1 311 ? -14.930 9.224 26.412 1.00 48.91 311 ASP A O 1
ATOM 2472 N N . GLU A 1 312 ? -15.165 11.432 26.450 1.00 54.16 312 GLU A N 1
ATOM 2473 C CA . GLU A 1 312 ? -16.623 11.393 26.451 1.00 54.16 312 GLU A CA 1
ATOM 2474 C C . GLU A 1 312 ? -17.245 11.020 25.098 1.00 54.16 312 GLU A C 1
ATOM 2476 O O . GLU A 1 312 ? -18.451 10.762 25.058 1.00 54.16 312 GLU A O 1
ATOM 2481 N N . ASN A 1 313 ? -16.477 10.996 24.000 1.00 56.69 313 ASN A N 1
ATOM 2482 C CA . ASN A 1 313 ? -17.043 10.941 22.652 1.00 56.69 313 ASN A CA 1
ATOM 2483 C C . ASN A 1 313 ? -17.428 9.532 22.152 1.00 56.69 313 ASN A C 1
ATOM 2485 O O . ASN A 1 313 ? -18.330 9.401 21.324 1.00 56.69 313 ASN A O 1
ATOM 2489 N N . ILE A 1 314 ? -16.822 8.457 22.669 1.00 58.16 314 ILE A N 1
ATOM 2490 C CA . ILE A 1 314 ? -17.316 7.096 22.407 1.00 58.16 314 ILE A CA 1
ATOM 2491 C C . ILE A 1 314 ? -18.478 6.811 23.374 1.00 58.16 314 ILE A C 1
ATOM 2493 O O . ILE A 1 314 ? -18.345 6.853 24.595 1.00 58.16 314 ILE A O 1
ATOM 2497 N N . GLY A 1 315 ? -19.642 6.495 22.812 1.00 55.22 315 GLY A N 1
ATOM 2498 C CA . GLY A 1 315 ? -20.786 5.948 23.533 1.00 55.22 315 GLY A CA 1
ATOM 2499 C C . GLY A 1 315 ? -20.763 4.431 23.433 1.00 55.22 315 GLY A C 1
ATOM 2500 O O . GLY A 1 315 ? -21.625 3.848 22.786 1.00 55.22 315 GLY A O 1
ATOM 2501 N N . VAL A 1 316 ? -19.749 3.776 23.998 1.00 56.56 316 VAL A N 1
ATOM 2502 C CA . VAL A 1 316 ? -19.765 2.312 24.120 1.00 56.56 316 VAL A CA 1
ATOM 2503 C C . VAL A 1 316 ? -20.612 1.959 25.327 1.00 56.56 316 VAL A C 1
ATOM 2505 O O . VAL A 1 316 ? -20.362 2.441 26.429 1.00 56.56 316 VAL A O 1
ATOM 2508 N N . SER A 1 317 ? -21.641 1.145 25.104 1.00 55.12 317 SER A N 1
ATOM 2509 C CA . SER A 1 317 ? -22.583 0.784 26.160 1.00 55.12 317 SER A CA 1
ATOM 2510 C C . SER A 1 317 ? -22.404 -0.645 26.671 1.00 55.12 317 SER A C 1
ATOM 2512 O O . SER A 1 317 ? -22.895 -0.935 27.756 1.00 55.12 317 SER A O 1
ATOM 2514 N N . GLU A 1 318 ? -21.792 -1.564 25.905 1.00 63.94 318 GLU A N 1
ATOM 2515 C CA . GLU A 1 318 ? -21.813 -2.985 26.279 1.00 63.94 318 GLU A CA 1
ATOM 2516 C C . GLU A 1 318 ? -20.731 -3.831 25.579 1.00 63.94 318 GLU A C 1
ATOM 2518 O O . GLU A 1 318 ? -20.680 -3.926 24.349 1.00 63.94 318 GLU A O 1
ATOM 2523 N N . VAL A 1 319 ? -19.918 -4.520 26.385 1.00 63.50 319 VAL A N 1
ATOM 2524 C CA . VAL A 1 319 ? -19.192 -5.734 25.989 1.00 63.50 319 VAL A CA 1
ATOM 2525 C C . VAL A 1 319 ? -19.854 -6.892 26.714 1.00 63.50 319 VAL A C 1
ATOM 2527 O O . VAL A 1 319 ? -19.867 -6.921 27.943 1.00 63.50 319 VAL A O 1
ATOM 2530 N N . ARG A 1 320 ? -20.413 -7.842 25.965 1.00 69.06 320 ARG A N 1
ATOM 2531 C CA . ARG A 1 320 ? -21.027 -9.041 26.535 1.00 69.06 320 ARG A CA 1
ATOM 2532 C C . ARG A 1 320 ? -20.276 -10.273 26.063 1.00 69.06 320 ARG A C 1
ATOM 2534 O O . ARG A 1 320 ? -20.187 -10.531 24.865 1.00 69.06 320 ARG A O 1
ATOM 2541 N N . VAL A 1 321 ? -19.776 -11.046 27.019 1.00 66.81 321 VAL A N 1
ATOM 2542 C CA . VAL A 1 321 ? -19.254 -12.392 26.783 1.00 66.81 321 VAL A CA 1
ATOM 2543 C C . VAL A 1 321 ? -20.342 -13.371 27.210 1.00 66.81 321 VAL A C 1
ATOM 2545 O O . VAL A 1 321 ? -20.706 -13.427 28.381 1.00 66.81 321 VAL A O 1
ATOM 2548 N N . ASP A 1 322 ? -20.919 -14.088 26.251 1.00 69.38 322 ASP A N 1
ATOM 2549 C CA . ASP A 1 322 ? -21.920 -15.124 26.492 1.00 69.38 322 ASP A CA 1
ATOM 2550 C C . ASP A 1 322 ? -21.227 -16.486 26.366 1.00 69.38 322 ASP A C 1
ATOM 2552 O O . ASP A 1 322 ? -21.082 -17.038 25.272 1.00 69.38 322 ASP A O 1
ATOM 2556 N N . HIS A 1 323 ? -20.719 -16.989 27.496 1.00 66.56 323 HIS A N 1
ATOM 2557 C CA . HIS A 1 323 ? -19.994 -18.261 27.544 1.00 66.56 323 HIS A CA 1
ATOM 2558 C C . HIS A 1 323 ? -20.880 -19.452 27.167 1.00 66.56 323 HIS A C 1
ATOM 2560 O O . HIS A 1 323 ? -20.387 -20.375 26.524 1.00 66.56 323 HIS A O 1
ATOM 2566 N N . ASP A 1 324 ? -22.176 -19.401 27.483 1.00 65.38 324 ASP A N 1
ATOM 2567 C CA . ASP A 1 324 ? -23.130 -20.474 27.179 1.00 65.38 324 ASP A CA 1
ATOM 2568 C C . ASP A 1 324 ? -23.386 -20.598 25.671 1.00 65.38 324 ASP A C 1
ATOM 2570 O O . ASP A 1 324 ? -23.639 -21.688 25.158 1.00 65.38 324 ASP A O 1
ATOM 2574 N N . LYS A 1 325 ? -23.294 -19.480 24.941 1.00 69.69 325 LYS A N 1
ATOM 2575 C CA . LYS A 1 325 ? -23.399 -19.446 23.473 1.00 69.69 325 LYS A CA 1
ATOM 2576 C C . LYS A 1 325 ? -22.051 -19.494 22.760 1.00 69.69 325 LYS A C 1
ATOM 2578 O O . LYS A 1 325 ? -22.024 -19.604 21.536 1.00 69.69 325 LYS A O 1
ATOM 2583 N N . GLY A 1 326 ? -20.947 -19.398 23.500 1.00 74.25 326 GLY A N 1
ATOM 2584 C CA . GLY A 1 326 ? -19.605 -19.295 22.939 1.00 74.25 326 GLY A CA 1
ATOM 2585 C C . GLY A 1 326 ? -19.427 -18.049 22.069 1.00 74.25 326 GLY A C 1
ATOM 2586 O O . GLY A 1 326 ? -18.798 -18.133 21.014 1.00 74.25 326 GLY A O 1
ATOM 2587 N N . GLU A 1 327 ? -19.987 -16.902 22.468 1.00 79.00 327 GLU A N 1
ATOM 2588 C CA . GLU A 1 327 ? -19.954 -15.664 21.677 1.00 79.00 327 GLU A CA 1
ATOM 2589 C C . GLU A 1 327 ? -19.475 -14.445 22.482 1.00 79.00 327 GLU A C 1
ATOM 2591 O O . GLU A 1 327 ? -19.830 -14.255 23.643 1.00 79.00 327 GLU A O 1
ATOM 2596 N N . VAL A 1 328 ? -18.688 -13.578 21.836 1.00 76.62 328 VAL A N 1
ATOM 2597 C CA . VAL A 1 328 ? -18.393 -12.213 22.302 1.00 76.62 328 VAL A CA 1
ATOM 2598 C C . VAL A 1 328 ? -19.165 -11.241 21.425 1.00 76.62 328 VAL A C 1
ATOM 2600 O O . VAL A 1 328 ? -19.024 -11.269 20.204 1.00 76.62 328 VAL A O 1
ATOM 2603 N N . VAL A 1 329 ? -19.942 -10.354 22.038 1.00 77.00 329 VAL A N 1
ATOM 2604 C CA . VAL A 1 329 ? -20.651 -9.274 21.349 1.00 77.00 329 VAL A CA 1
ATOM 2605 C C . VAL A 1 329 ? -20.134 -7.935 21.856 1.00 77.00 329 VAL A C 1
ATOM 2607 O O . VAL A 1 329 ? -20.209 -7.634 23.047 1.00 77.00 329 VAL A O 1
ATOM 2610 N N . LEU A 1 330 ? -19.623 -7.125 20.936 1.00 74.56 330 LEU A N 1
ATOM 2611 C CA . LEU A 1 330 ? -19.192 -5.753 21.174 1.00 74.56 330 LEU A CA 1
ATOM 2612 C C . LEU A 1 330 ? -20.211 -4.812 20.565 1.00 74.56 330 LEU A C 1
ATOM 2614 O O . LEU A 1 330 ? -20.450 -4.897 19.366 1.00 74.56 330 LEU A O 1
ATOM 2618 N N . LYS A 1 331 ? -20.782 -3.904 21.354 1.00 74.88 331 LYS A N 1
ATOM 2619 C CA . LYS A 1 331 ? -21.648 -2.836 20.848 1.00 74.88 331 LYS A CA 1
ATOM 2620 C C . LYS A 1 331 ? -20.968 -1.493 21.034 1.00 74.88 331 LYS A C 1
ATOM 2622 O O . LYS A 1 331 ? -20.626 -1.118 22.156 1.00 74.88 331 LYS A O 1
ATOM 2627 N N . ALA A 1 332 ? -20.801 -0.763 19.939 1.00 73.69 332 ALA A N 1
ATOM 2628 C CA . ALA A 1 332 ? -20.176 0.548 19.958 1.00 73.69 332 ALA A CA 1
ATOM 2629 C C . ALA A 1 332 ? -21.004 1.574 19.181 1.00 73.69 332 ALA A C 1
ATOM 2631 O O . ALA A 1 332 ? -21.664 1.256 18.191 1.00 73.69 332 ALA A O 1
ATOM 2632 N N . GLY A 1 333 ? -20.932 2.816 19.647 1.00 72.62 333 GLY A N 1
ATOM 2633 C CA . GLY A 1 333 ? -21.492 3.994 19.002 1.00 72.62 333 GLY A CA 1
ATOM 2634 C C . GLY A 1 333 ? -20.692 5.233 19.387 1.00 72.62 333 GLY A C 1
ATOM 2635 O O . GLY A 1 333 ? -19.821 5.186 20.263 1.00 72.62 333 GLY A O 1
ATOM 2636 N N . LEU A 1 334 ? -20.979 6.350 18.727 1.00 70.94 334 LEU A N 1
ATOM 2637 C CA . LEU A 1 334 ? -20.336 7.635 18.997 1.00 70.94 334 LEU A CA 1
ATOM 2638 C C . LEU A 1 334 ? -21.372 8.638 19.510 1.00 70.94 334 LEU A C 1
ATOM 2640 O O . LEU A 1 334 ? -22.481 8.727 18.981 1.00 70.94 334 LEU A O 1
ATOM 2644 N N . LYS A 1 335 ? -21.012 9.381 20.561 1.00 69.44 335 LYS A N 1
ATOM 2645 C CA . LYS A 1 335 ? -21.865 10.430 21.133 1.00 69.44 335 LYS A CA 1
ATOM 2646 C C . LYS A 1 335 ? -21.861 11.673 20.248 1.00 69.44 335 LYS A C 1
ATOM 2648 O O . LYS A 1 335 ? -22.929 12.220 20.002 1.00 69.44 335 LYS A O 1
ATOM 2653 N N . LYS A 1 336 ? -20.692 12.066 19.735 1.00 70.19 336 LYS A N 1
ATOM 2654 C CA . LYS A 1 336 ? -20.511 13.161 18.774 1.00 70.19 336 LYS A CA 1
ATOM 2655 C C . LYS A 1 336 ? -19.871 12.658 17.490 1.00 70.19 336 LYS A C 1
ATOM 2657 O O . LYS A 1 336 ? -19.241 11.597 17.436 1.00 70.19 336 LYS A O 1
ATOM 2662 N N . LYS A 1 337 ? -20.018 13.459 16.438 1.00 71.50 337 LYS A N 1
ATOM 2663 C CA . LYS A 1 337 ? -19.436 13.167 15.131 1.00 71.50 337 LYS A CA 1
ATOM 2664 C C . LYS A 1 337 ? -17.914 13.078 15.266 1.00 71.50 337 LYS A C 1
ATOM 2666 O O . LYS A 1 337 ? -17.275 13.900 15.917 1.00 71.50 337 LYS A O 1
ATOM 2671 N N . GLY A 1 338 ? -17.328 12.046 14.687 1.00 69.00 338 GLY A N 1
ATOM 2672 C CA . GLY A 1 338 ? -15.926 11.727 14.877 1.00 69.00 338 GLY A CA 1
ATOM 2673 C C . GLY A 1 338 ? -15.584 10.288 14.538 1.00 69.00 338 GLY A C 1
ATOM 2674 O O . GLY A 1 338 ? -16.373 9.548 13.940 1.00 69.00 338 GLY A O 1
ATOM 2675 N N . GLU A 1 339 ? -14.381 9.929 14.963 1.00 70.94 339 GLU A N 1
ATOM 2676 C CA . GLU A 1 339 ? -13.889 8.563 15.012 1.00 70.94 339 GLU A CA 1
ATOM 2677 C C . GLU A 1 339 ? -13.289 8.277 16.372 1.00 70.94 339 GLU A C 1
ATOM 2679 O O . GLU A 1 339 ? -12.777 9.188 17.025 1.00 70.94 339 GLU A O 1
ATOM 2684 N N . GLY A 1 340 ? -13.324 7.015 16.767 1.00 70.19 340 GLY A N 1
ATOM 2685 C CA . GLY A 1 340 ? -12.577 6.503 17.901 1.00 70.19 340 GLY A CA 1
ATOM 2686 C C . GLY A 1 340 ? -12.044 5.112 17.593 1.00 70.19 340 GLY A C 1
ATOM 2687 O O . GLY A 1 340 ? -12.310 4.561 16.523 1.00 70.19 340 GLY A O 1
ATOM 2688 N N . VAL A 1 341 ? -11.289 4.534 18.522 1.00 72.88 341 VAL A N 1
ATOM 2689 C CA . VAL A 1 341 ? -10.815 3.159 18.370 1.00 72.88 341 VAL A CA 1
ATOM 2690 C C . VAL A 1 341 ? -11.367 2.277 19.474 1.00 72.88 341 VAL A C 1
ATOM 2692 O O . VAL A 1 341 ? -11.276 2.586 20.657 1.00 72.88 341 VAL A O 1
ATOM 2695 N N . LEU A 1 342 ? -11.951 1.166 19.047 1.00 75.94 342 LEU A N 1
ATOM 2696 C CA . LEU A 1 342 ? -12.394 0.068 19.879 1.00 75.94 342 LEU A CA 1
ATOM 2697 C C . LEU A 1 342 ? -11.233 -0.910 20.035 1.00 75.94 342 LEU A C 1
ATOM 2699 O O . LEU A 1 342 ? -10.872 -1.582 19.070 1.00 75.94 342 LEU A O 1
ATOM 2703 N N . VAL A 1 343 ? -10.668 -1.004 21.237 1.00 77.88 343 VAL A N 1
ATOM 2704 C CA . VAL A 1 343 ? -9.637 -1.990 21.576 1.00 77.88 343 VAL A CA 1
ATOM 2705 C C . VAL A 1 343 ? -10.283 -3.118 22.367 1.00 77.88 343 VAL A C 1
ATOM 2707 O O . VAL A 1 343 ? -10.764 -2.924 23.486 1.00 77.88 343 VAL A O 1
ATOM 2710 N N . LEU A 1 344 ? -10.284 -4.311 21.778 1.00 77.88 344 LEU A N 1
ATOM 2711 C CA . LEU A 1 344 ? -10.660 -5.544 22.447 1.00 77.88 344 LEU A CA 1
ATOM 2712 C C . LEU A 1 344 ? -9.433 -6.084 23.165 1.00 77.88 344 LEU A C 1
ATOM 2714 O O . LEU A 1 344 ? -8.491 -6.521 22.500 1.00 77.88 344 LEU A O 1
ATOM 2718 N N . LYS A 1 345 ? -9.428 -6.075 24.499 1.00 79.75 345 LYS A N 1
ATOM 2719 C CA . LYS A 1 345 ? -8.363 -6.713 25.277 1.00 79.75 345 LYS A CA 1
ATOM 2720 C C . LYS A 1 345 ? -8.839 -8.039 25.849 1.00 79.75 345 LYS A C 1
ATOM 2722 O O . LYS A 1 345 ? -9.971 -8.142 26.308 1.00 79.75 345 LYS A O 1
ATOM 2727 N N . GLY A 1 346 ? -7.972 -9.041 25.826 1.00 77.81 346 GLY A N 1
ATOM 2728 C CA . GLY A 1 346 ? -8.251 -10.378 26.326 1.00 77.81 346 GLY A CA 1
ATOM 2729 C C . GLY A 1 346 ? -7.208 -10.849 27.333 1.00 77.81 346 GLY A C 1
ATOM 2730 O O . GLY A 1 346 ? -6.063 -10.385 27.334 1.00 77.81 346 GLY A O 1
ATOM 2731 N N . LYS A 1 347 ? -7.622 -11.785 28.188 1.00 80.75 347 LYS A N 1
ATOM 2732 C CA . LYS A 1 347 ? -6.752 -12.519 29.110 1.00 80.75 347 LYS A CA 1
ATOM 2733 C C . LYS A 1 347 ? -7.000 -14.030 29.043 1.00 80.75 347 LYS A C 1
ATOM 2735 O O . LYS A 1 347 ? -8.151 -14.473 29.034 1.00 80.75 347 LYS A O 1
ATOM 2740 N N . ASP A 1 348 ? -5.909 -14.798 29.023 1.00 72.19 348 ASP A N 1
ATOM 2741 C CA . ASP A 1 348 ? -5.942 -16.264 28.997 1.00 72.19 348 ASP A CA 1
ATOM 2742 C C . ASP A 1 348 ? -6.507 -16.849 30.295 1.00 72.19 348 ASP A C 1
ATOM 2744 O O . ASP A 1 348 ? -6.180 -16.392 31.395 1.00 72.19 348 ASP A O 1
ATOM 2748 N N . LYS A 1 349 ? -7.275 -17.939 30.168 1.00 63.81 349 LYS A N 1
ATOM 2749 C CA . LYS A 1 349 ? -7.968 -18.598 31.288 1.00 63.81 349 LYS A CA 1
ATOM 2750 C C . LYS A 1 349 ? -7.074 -19.004 32.467 1.00 63.81 349 LYS A C 1
ATOM 2752 O O . LYS A 1 349 ? -7.496 -18.933 33.617 1.00 63.81 349 LYS A O 1
ATOM 2757 N N . ASN A 1 350 ? -5.823 -19.358 32.173 1.00 66.00 350 ASN A N 1
ATOM 2758 C CA . ASN A 1 350 ? -4.827 -19.813 33.150 1.00 66.00 350 ASN A CA 1
ATOM 2759 C C . ASN A 1 350 ? -3.584 -18.903 33.210 1.00 66.00 350 ASN A C 1
ATOM 2761 O O . ASN A 1 350 ? -2.584 -19.259 33.832 1.00 66.00 350 ASN A O 1
ATOM 2765 N N . GLY A 1 351 ? -3.612 -17.752 32.531 1.00 62.91 351 GLY A N 1
ATOM 2766 C CA . GLY A 1 351 ? -2.484 -16.829 32.464 1.00 62.91 351 GLY A CA 1
ATOM 2767 C C . GLY A 1 351 ? -2.506 -15.830 33.618 1.00 62.91 351 GLY A C 1
ATOM 2768 O O . GLY A 1 351 ? -3.381 -14.966 33.686 1.00 62.91 351 GLY A O 1
ATOM 2769 N N . GLY A 1 352 ? -1.518 -15.893 34.511 1.00 59.75 352 GLY A N 1
ATOM 2770 C CA . GLY A 1 352 ? -1.195 -14.748 35.363 1.00 59.75 352 GLY A CA 1
ATOM 2771 C C . GLY A 1 352 ? -0.637 -13.617 34.491 1.00 59.75 352 GLY A C 1
ATOM 2772 O O . GLY A 1 352 ? 0.376 -13.813 33.826 1.00 59.75 352 GLY A O 1
ATOM 2773 N N . GLY A 1 353 ? -1.305 -12.461 34.444 1.00 69.50 353 GLY A N 1
ATOM 2774 C CA . GLY A 1 353 ? -0.864 -11.308 33.648 1.00 69.50 353 GLY A CA 1
ATOM 2775 C C . GLY A 1 353 ? -1.959 -10.280 33.354 1.00 69.50 353 GLY A C 1
ATOM 2776 O O . GLY A 1 353 ? -3.124 -10.476 33.719 1.00 69.50 353 GLY A O 1
ATOM 2777 N N . ASP A 1 354 ? -1.554 -9.194 32.695 1.00 77.25 354 ASP A N 1
ATOM 2778 C CA . ASP A 1 354 ? -2.414 -8.078 32.286 1.00 77.25 354 ASP A CA 1
ATOM 2779 C C . ASP A 1 354 ? -3.206 -8.386 31.008 1.00 77.25 354 ASP A C 1
ATOM 2781 O O . ASP A 1 354 ? -2.836 -9.250 30.207 1.00 77.25 354 ASP A O 1
ATOM 2785 N N . PHE A 1 355 ? -4.289 -7.636 30.803 1.00 76.31 355 PHE A N 1
ATOM 2786 C CA . PHE A 1 355 ? -5.065 -7.638 29.567 1.00 76.31 355 PHE A CA 1
ATOM 2787 C C . PHE A 1 355 ? -4.213 -7.198 28.378 1.00 76.31 355 PHE A C 1
ATOM 2789 O O . PHE A 1 355 ? -3.601 -6.129 28.400 1.00 76.31 355 PHE A O 1
ATOM 2796 N N . LYS A 1 356 ? -4.220 -7.992 27.305 1.00 79.19 356 LYS A N 1
ATOM 2797 C CA . LYS A 1 356 ? -3.504 -7.668 26.065 1.00 79.19 356 LYS A CA 1
ATOM 2798 C C . LYS A 1 356 ? -4.488 -7.357 24.944 1.00 79.19 356 LYS A C 1
ATOM 2800 O O . LYS A 1 356 ? -5.512 -8.030 24.868 1.00 79.19 356 LYS A O 1
ATOM 2805 N N . PRO A 1 357 ? -4.211 -6.381 24.064 1.00 78.56 357 PRO A N 1
ATOM 2806 C CA . PRO A 1 357 ? -5.033 -6.156 22.879 1.00 78.56 357 PRO A CA 1
ATOM 2807 C C . PRO A 1 357 ? -5.034 -7.390 21.969 1.00 78.56 357 PRO A C 1
ATOM 2809 O O . PRO A 1 357 ? -3.968 -7.877 21.597 1.00 78.56 357 PRO A O 1
ATOM 2812 N N . VAL A 1 358 ? -6.223 -7.868 21.599 1.00 80.69 358 VAL A N 1
ATOM 2813 C CA . VAL A 1 358 ? -6.430 -9.065 20.763 1.00 80.69 358 VAL A CA 1
ATOM 2814 C C . VAL A 1 358 ? -7.112 -8.744 19.434 1.00 80.69 358 VAL A C 1
ATOM 2816 O O . VAL A 1 358 ? -6.864 -9.422 18.444 1.00 80.69 358 VAL A O 1
ATOM 2819 N N . ALA A 1 359 ? -7.940 -7.699 19.379 1.00 80.44 359 ALA A N 1
ATOM 2820 C CA . ALA A 1 359 ? -8.530 -7.181 18.144 1.00 80.44 359 ALA A CA 1
ATOM 2821 C C . ALA A 1 359 ? -8.822 -5.686 18.302 1.00 80.44 359 ALA A C 1
ATOM 2823 O O . ALA A 1 359 ? -9.170 -5.248 19.393 1.00 80.44 359 ALA A O 1
ATOM 2824 N N . ASN A 1 360 ? -8.722 -4.900 17.230 1.00 78.81 360 ASN A N 1
ATOM 2825 C CA . ASN A 1 360 ? -8.983 -3.459 17.296 1.00 78.81 360 ASN A CA 1
ATOM 2826 C C . ASN A 1 360 ? -9.822 -2.999 16.108 1.00 78.81 360 ASN A C 1
ATOM 2828 O O . ASN A 1 360 ? -9.593 -3.470 15.003 1.00 78.81 360 ASN A O 1
ATOM 2832 N N . TYR A 1 361 ? -10.740 -2.055 16.288 1.00 78.44 361 TYR A N 1
ATOM 2833 C CA . TYR A 1 361 ? -11.581 -1.538 15.202 1.00 78.44 361 TYR A CA 1
ATOM 2834 C C . TYR A 1 361 ? -11.671 -0.021 15.261 1.00 78.44 361 TYR A C 1
ATOM 2836 O O . TYR A 1 361 ? -11.868 0.542 16.334 1.00 78.44 361 TYR A O 1
ATOM 2844 N N . ILE A 1 362 ? -11.587 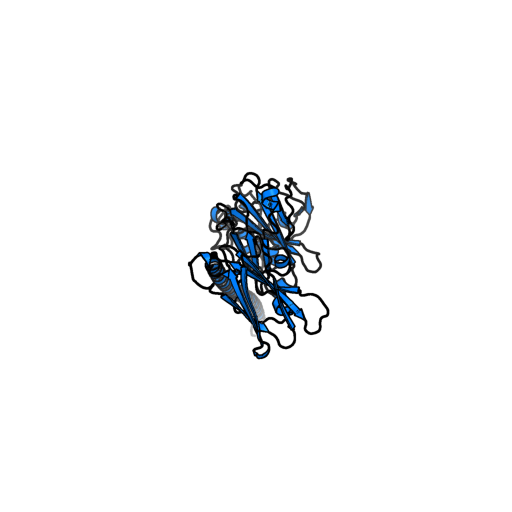0.650 14.114 1.00 76.00 362 ILE A N 1
ATOM 2845 C CA . ILE A 1 362 ? -11.959 2.066 14.033 1.00 76.00 362 ILE A CA 1
ATOM 2846 C C . ILE A 1 362 ? -13.480 2.137 14.122 1.00 76.00 362 ILE A C 1
ATOM 2848 O O . ILE A 1 362 ? -14.168 1.462 13.372 1.00 76.00 362 ILE A O 1
ATOM 2852 N N . VAL A 1 363 ? -14.022 2.945 15.019 1.00 76.38 363 VAL A N 1
ATOM 2853 C CA . VAL A 1 363 ? -15.452 3.252 15.070 1.00 76.38 363 VAL A CA 1
ATOM 2854 C C . VAL A 1 363 ? -15.631 4.621 14.440 1.00 76.38 363 VAL A C 1
ATOM 2856 O O . VAL A 1 363 ? -15.038 5.585 14.918 1.00 76.38 363 VAL A O 1
ATOM 2859 N N . SER A 1 364 ? -16.410 4.715 13.365 1.00 74.62 364 SER A N 1
ATOM 2860 C CA . SER A 1 364 ? -16.525 5.938 12.570 1.00 74.62 364 SER A CA 1
ATOM 2861 C C . SER A 1 364 ? -17.973 6.340 12.356 1.00 74.62 364 SER A C 1
ATOM 2863 O O . SER A 1 364 ? -18.792 5.537 11.925 1.00 74.62 364 SER A O 1
ATOM 2865 N N . SER A 1 365 ? -18.282 7.608 12.620 1.00 71.94 365 SER A N 1
ATOM 2866 C CA . SER A 1 365 ? -19.571 8.212 12.238 1.00 71.94 365 SER A CA 1
ATOM 2867 C C . SER A 1 365 ? -19.561 8.792 10.823 1.00 71.94 365 SER A C 1
ATOM 2869 O O . SER A 1 365 ? -20.578 9.289 10.330 1.00 71.94 365 SER A O 1
ATOM 2871 N N . TYR A 1 366 ? -18.402 8.761 10.165 1.00 71.19 366 TYR A N 1
ATOM 2872 C CA . TYR A 1 366 ? -18.272 9.137 8.772 1.00 71.19 366 TYR A CA 1
ATOM 2873 C C . TYR A 1 366 ? -18.618 7.926 7.924 1.00 71.19 366 TYR A C 1
ATOM 2875 O O . TYR A 1 366 ? -18.096 6.837 8.146 1.00 71.19 366 TYR A O 1
ATOM 2883 N N . ARG A 1 367 ? -19.471 8.127 6.914 1.00 62.44 367 ARG A N 1
ATOM 2884 C CA . ARG A 1 367 ? -19.525 7.174 5.808 1.00 62.44 367 ARG A CA 1
ATOM 2885 C C . ARG A 1 367 ? -18.169 7.217 5.133 1.00 62.44 367 ARG A C 1
ATOM 2887 O O . ARG A 1 367 ? -17.847 8.205 4.472 1.00 62.44 367 ARG A O 1
ATOM 2894 N N . ASN A 1 368 ? -17.379 6.178 5.338 1.00 60.69 368 ASN A N 1
ATOM 2895 C CA . ASN A 1 368 ? -16.120 6.046 4.642 1.00 60.69 368 ASN A CA 1
ATOM 2896 C C . ASN A 1 368 ? -16.422 5.469 3.257 1.00 60.69 368 ASN A C 1
ATOM 2898 O O . ASN A 1 368 ? -17.311 4.637 3.077 1.00 60.69 368 ASN A O 1
ATOM 2902 N N . ASN A 1 369 ? -15.607 5.815 2.263 1.00 63.56 369 ASN A N 1
ATOM 2903 C CA . ASN A 1 369 ? -15.596 5.112 0.975 1.00 63.56 369 ASN A CA 1
ATOM 2904 C C . ASN A 1 369 ? -15.078 3.658 1.097 1.00 63.56 369 ASN A C 1
ATOM 2906 O O . ASN A 1 369 ? -14.654 3.049 0.118 1.00 63.56 369 ASN A O 1
ATOM 2910 N N . GLU A 1 370 ? -15.104 3.065 2.294 1.00 67.25 370 GLU A N 1
ATOM 2911 C CA . GLU A 1 370 ? -14.671 1.699 2.563 1.00 67.25 370 GLU A CA 1
ATOM 2912 C C . GLU A 1 370 ? -15.531 0.669 1.851 1.00 67.25 370 GLU A C 1
ATOM 2914 O O . GLU A 1 370 ? -14.989 -0.297 1.326 1.00 67.25 370 GLU A O 1
ATOM 2919 N N . ALA A 1 371 ? -16.844 0.887 1.755 1.00 69.44 371 ALA A N 1
ATOM 2920 C CA . ALA A 1 371 ? -17.706 0.007 0.975 1.00 69.44 371 ALA A CA 1
ATOM 2921 C C . ALA A 1 371 ? -17.274 -0.029 -0.503 1.00 69.44 371 ALA A C 1
ATOM 2923 O O . ALA A 1 371 ? -17.259 -1.093 -1.129 1.00 69.44 371 ALA A O 1
ATOM 2924 N N . ASP A 1 372 ? -16.872 1.115 -1.060 1.00 74.94 372 ASP A N 1
ATOM 2925 C CA . ASP A 1 372 ? -16.381 1.209 -2.434 1.00 74.94 372 ASP A CA 1
ATOM 2926 C C . ASP A 1 372 ? -14.965 0.645 -2.581 1.00 74.94 372 ASP A C 1
ATOM 2928 O O . ASP A 1 372 ? -14.696 -0.081 -3.544 1.00 74.94 372 ASP A O 1
ATOM 2932 N N . HIS A 1 373 ? -14.088 0.867 -1.597 1.00 78.25 373 HIS A N 1
ATOM 2933 C CA . HIS A 1 373 ? -12.776 0.222 -1.528 1.00 78.25 373 HIS A CA 1
ATOM 2934 C C . HIS A 1 373 ? -12.904 -1.299 -1.446 1.00 78.25 373 HIS A C 1
ATOM 2936 O O . HIS A 1 373 ? -12.242 -2.020 -2.181 1.00 78.25 373 HIS A O 1
ATOM 2942 N N . GLU A 1 374 ? -13.810 -1.824 -0.630 1.00 78.19 374 GLU A N 1
ATOM 2943 C CA . GLU A 1 374 ? -14.076 -3.254 -0.546 1.00 78.19 374 GLU A CA 1
ATOM 2944 C C . GLU A 1 374 ? -14.651 -3.823 -1.829 1.00 78.19 374 GLU A C 1
ATOM 2946 O O . GLU A 1 374 ? -14.273 -4.920 -2.247 1.00 78.19 374 GLU A O 1
ATOM 2951 N N . ARG A 1 375 ? -15.580 -3.107 -2.467 1.00 82.88 375 ARG A N 1
ATOM 2952 C CA . ARG A 1 375 ? -16.094 -3.494 -3.784 1.00 82.88 375 ARG A CA 1
ATOM 2953 C C . ARG A 1 375 ? -14.952 -3.557 -4.791 1.00 82.88 375 ARG A C 1
ATOM 2955 O O . ARG A 1 375 ? -14.888 -4.519 -5.560 1.00 82.88 375 ARG A O 1
ATOM 2962 N N . LEU A 1 376 ? -14.035 -2.588 -4.759 1.00 84.19 376 LEU A N 1
ATOM 2963 C CA . LEU A 1 376 ? -12.835 -2.567 -5.589 1.00 84.19 376 LEU A CA 1
ATOM 2964 C C . LEU A 1 376 ? -11.914 -3.754 -5.278 1.00 84.19 376 LEU A C 1
ATOM 2966 O O . LEU A 1 376 ? -11.563 -4.489 -6.199 1.00 84.19 376 LEU A O 1
ATOM 2970 N N . VAL A 1 377 ? -11.599 -4.006 -4.007 1.00 82.75 377 VAL A N 1
ATOM 2971 C CA . VAL A 1 377 ? -10.770 -5.133 -3.552 1.00 82.75 377 VAL A CA 1
ATOM 2972 C C . VAL A 1 377 ? -11.396 -6.463 -3.967 1.00 82.75 377 VAL A C 1
ATOM 2974 O O . VAL A 1 377 ? -10.736 -7.275 -4.611 1.00 82.75 377 VAL A O 1
ATOM 2977 N N . LYS A 1 378 ? -12.689 -6.686 -3.702 1.00 85.69 378 LYS A N 1
ATOM 2978 C CA . LYS A 1 378 ? -13.424 -7.903 -4.101 1.00 85.69 378 LYS A CA 1
ATOM 2979 C C . LYS A 1 378 ? -13.420 -8.083 -5.622 1.00 85.69 378 LYS A C 1
ATOM 2981 O O . LYS A 1 378 ? -13.222 -9.197 -6.115 1.00 85.69 378 LYS A O 1
ATOM 2986 N N . LYS A 1 379 ? -13.609 -7.001 -6.386 1.00 88.56 379 LYS A N 1
ATOM 2987 C CA . LYS A 1 379 ? -13.525 -7.006 -7.856 1.00 88.56 379 LYS A CA 1
ATOM 2988 C C . LYS A 1 379 ? -12.115 -7.360 -8.332 1.00 88.56 379 LYS A C 1
ATOM 2990 O O . LYS A 1 379 ? -11.975 -8.196 -9.224 1.00 88.56 379 LYS A O 1
ATOM 2995 N N . ASN A 1 380 ? -11.085 -6.775 -7.731 1.00 85.56 380 ASN A N 1
ATOM 2996 C CA . ASN A 1 380 ? -9.692 -7.005 -8.098 1.00 85.56 380 ASN A CA 1
ATOM 2997 C C . ASN A 1 380 ? -9.220 -8.408 -7.702 1.00 85.56 380 ASN A C 1
ATOM 2999 O O . ASN A 1 380 ? -8.625 -9.079 -8.539 1.00 85.56 380 ASN A O 1
ATOM 3003 N N . LYS A 1 381 ? -9.601 -8.930 -6.527 1.00 84.62 381 LYS A N 1
ATOM 3004 C CA . LYS A 1 381 ? -9.375 -10.337 -6.142 1.00 84.62 381 LYS A CA 1
ATOM 3005 C C . LYS A 1 381 ? -9.936 -11.299 -7.192 1.00 84.62 381 LYS A C 1
ATOM 3007 O O . LYS A 1 381 ? -9.243 -12.213 -7.634 1.00 84.62 381 LYS A O 1
ATOM 3012 N N . LYS A 1 382 ? -11.170 -11.067 -7.661 1.00 86.69 382 LYS A N 1
ATOM 3013 C CA . LYS A 1 382 ? -11.780 -11.877 -8.733 1.00 86.69 382 LYS A CA 1
ATOM 3014 C C . LYS A 1 382 ? -10.993 -11.793 -10.043 1.00 86.69 382 LYS A C 1
ATOM 3016 O O . LYS A 1 382 ? -10.761 -12.828 -10.664 1.00 86.69 382 LYS A O 1
ATOM 3021 N N . LYS A 1 383 ? -10.563 -10.593 -10.450 1.00 85.25 383 LYS A N 1
ATOM 3022 C CA . LYS A 1 383 ? -9.744 -10.395 -11.660 1.00 85.25 383 LYS A CA 1
ATOM 3023 C C . LYS A 1 383 ? -8.398 -11.111 -11.570 1.00 85.25 383 LYS A C 1
ATOM 3025 O O . LYS A 1 383 ? -8.025 -11.809 -12.504 1.00 85.25 383 LYS A O 1
ATOM 3030 N N . VAL A 1 384 ? -7.703 -10.980 -10.442 1.00 82.75 384 VAL A N 1
ATOM 3031 C CA . VAL A 1 384 ? -6.422 -11.649 -10.175 1.00 82.75 384 VAL A CA 1
ATOM 3032 C C . VAL A 1 384 ? -6.586 -13.167 -10.248 1.00 82.75 384 VAL A C 1
ATOM 3034 O O . VAL A 1 384 ? -5.819 -13.838 -10.935 1.00 82.75 384 VAL A O 1
ATOM 3037 N N . LEU A 1 385 ? -7.635 -13.712 -9.625 1.00 82.00 385 LEU A N 1
ATOM 3038 C CA . LEU A 1 385 ? -7.925 -15.144 -9.675 1.00 82.00 385 LEU A CA 1
ATOM 3039 C C . LEU A 1 385 ? -8.223 -15.630 -11.105 1.00 82.00 385 LEU A C 1
ATOM 3041 O O . LEU A 1 385 ? -7.799 -16.718 -11.492 1.00 82.00 385 LEU A O 1
ATOM 3045 N N . GLN A 1 386 ? -8.943 -14.837 -11.901 1.00 82.75 386 GLN A N 1
ATOM 3046 C CA . GLN A 1 386 ? -9.208 -15.149 -13.309 1.00 82.75 386 GLN A CA 1
ATOM 3047 C C . GLN A 1 386 ? -7.934 -15.101 -14.161 1.00 82.75 386 GLN A C 1
ATOM 3049 O O . GLN A 1 386 ? -7.710 -16.014 -14.955 1.00 82.75 386 GLN A O 1
ATOM 3054 N N . ALA A 1 387 ? -7.086 -14.086 -13.969 1.00 77.19 387 ALA A N 1
ATOM 3055 C CA . ALA A 1 387 ? -5.806 -13.959 -14.661 1.00 77.19 387 ALA A CA 1
ATOM 3056 C C . ALA A 1 387 ? -4.881 -15.140 -14.336 1.00 77.19 387 ALA A C 1
ATOM 3058 O O . ALA A 1 387 ? -4.397 -15.801 -15.247 1.00 77.19 387 ALA A O 1
ATOM 3059 N N . SER A 1 388 ? -4.749 -15.501 -13.056 1.00 74.25 388 SER A N 1
ATOM 3060 C CA . SER A 1 388 ? -3.957 -16.658 -12.621 1.00 74.25 388 SER A CA 1
ATOM 3061 C C . SER A 1 388 ? -4.434 -17.971 -13.259 1.00 74.25 388 SER A C 1
ATOM 3063 O O . SER A 1 388 ? -3.624 -18.760 -13.744 1.00 74.25 388 SER A O 1
ATOM 3065 N N . LYS A 1 389 ? -5.755 -18.195 -13.346 1.00 76.50 389 LYS A N 1
ATOM 3066 C CA . LYS A 1 389 ? -6.318 -19.372 -14.035 1.00 76.50 389 LYS A CA 1
ATOM 3067 C C . LYS A 1 389 ? -6.010 -19.378 -15.532 1.00 76.50 389 LYS A C 1
ATOM 3069 O O . LYS A 1 389 ? -5.714 -20.438 -16.083 1.00 76.50 389 LYS A O 1
ATOM 3074 N N . ARG A 1 390 ? -6.094 -18.217 -16.191 1.00 75.38 390 ARG A N 1
ATOM 3075 C CA . ARG A 1 390 ? -5.752 -18.067 -17.611 1.00 75.38 390 ARG A CA 1
ATOM 3076 C C . ARG A 1 390 ? -4.272 -18.358 -17.847 1.00 75.38 390 ARG A C 1
ATOM 3078 O O . ARG A 1 390 ? -3.961 -19.117 -18.754 1.00 75.38 390 ARG A O 1
ATOM 3085 N N . ASP A 1 391 ? -3.399 -17.839 -16.995 1.00 69.81 391 ASP A N 1
ATOM 3086 C CA . ASP A 1 391 ? -1.951 -18.022 -17.101 1.00 69.81 391 ASP A CA 1
ATOM 3087 C C . ASP A 1 391 ? -1.546 -19.473 -16.861 1.00 69.81 391 ASP A C 1
ATOM 3089 O O . ASP A 1 391 ? -0.767 -20.034 -17.624 1.00 69.81 391 ASP A O 1
ATOM 3093 N N . ALA A 1 392 ? -2.136 -20.126 -15.857 1.00 69.00 392 ALA A N 1
ATOM 3094 C CA . ALA A 1 392 ? -1.921 -21.549 -15.618 1.00 69.00 392 ALA A CA 1
ATOM 3095 C C . ALA A 1 392 ? -2.368 -22.404 -16.815 1.00 69.00 392 ALA A C 1
ATOM 3097 O O . ALA A 1 392 ? -1.731 -23.408 -17.137 1.00 69.00 392 ALA A O 1
ATOM 3098 N N . LYS A 1 393 ? -3.456 -22.010 -17.489 1.00 73.44 393 LYS A N 1
ATOM 3099 C CA . LYS A 1 393 ? -3.924 -22.666 -18.712 1.00 73.44 393 LYS A CA 1
ATOM 3100 C C . LYS A 1 393 ? -2.957 -22.430 -19.877 1.00 73.44 393 LYS A C 1
ATOM 3102 O O . LYS A 1 393 ? -2.549 -23.400 -20.504 1.00 73.44 393 LYS A O 1
ATOM 3107 N N . GLU A 1 394 ? -2.560 -21.185 -20.129 1.00 71.12 394 GLU A N 1
ATOM 3108 C CA . GLU A 1 394 ? -1.628 -20.810 -21.203 1.00 71.12 394 GLU A CA 1
ATOM 3109 C C . GLU A 1 394 ? -0.259 -21.487 -21.025 1.00 71.12 394 GLU A C 1
ATOM 3111 O O . GLU A 1 394 ? 0.309 -22.025 -21.977 1.00 71.12 394 GLU A O 1
ATOM 3116 N N . PHE A 1 395 ? 0.239 -21.554 -19.789 1.00 65.56 395 PHE A N 1
ATOM 3117 C CA . PHE A 1 395 ? 1.467 -22.267 -19.451 1.00 65.56 395 PHE A CA 1
ATOM 3118 C C . PHE A 1 395 ? 1.353 -23.772 -19.731 1.00 65.56 395 PHE A C 1
ATOM 3120 O O . PHE A 1 395 ? 2.232 -24.342 -20.376 1.00 65.56 395 PHE A O 1
ATOM 3127 N N . ARG A 1 396 ? 0.251 -24.418 -19.318 1.00 66.50 396 ARG A N 1
ATOM 3128 C CA . ARG A 1 396 ? -0.006 -25.840 -19.620 1.00 66.50 396 ARG A CA 1
ATOM 3129 C C . ARG A 1 396 ? -0.110 -26.100 -21.120 1.00 66.50 396 ARG A C 1
ATOM 3131 O O . ARG A 1 396 ? 0.446 -27.080 -21.603 1.00 66.50 396 ARG A O 1
ATOM 3138 N N . GLU A 1 397 ? -0.800 -25.236 -21.860 1.00 71.25 397 GLU A N 1
ATOM 3139 C CA . GLU A 1 397 ? -0.921 -25.344 -23.318 1.00 71.25 397 GLU A CA 1
ATOM 3140 C C . GLU A 1 397 ? 0.435 -25.178 -24.016 1.00 71.25 397 GLU A C 1
ATOM 3142 O O . GLU A 1 397 ? 0.726 -25.898 -24.972 1.00 71.25 397 GLU A O 1
ATOM 3147 N N . THR A 1 398 ? 1.287 -24.284 -23.509 1.00 69.19 398 THR A N 1
ATOM 3148 C CA . THR A 1 398 ? 2.655 -24.092 -24.008 1.00 69.19 398 THR A CA 1
ATOM 3149 C C . THR A 1 398 ? 3.519 -25.323 -23.731 1.00 69.19 398 THR A C 1
ATOM 3151 O O . THR A 1 398 ? 4.100 -25.869 -24.666 1.00 69.19 398 THR A O 1
ATOM 3154 N N . GLN A 1 399 ? 3.512 -25.849 -22.499 1.00 65.06 399 GLN A N 1
ATOM 3155 C CA . GLN A 1 399 ? 4.222 -27.090 -22.155 1.00 65.06 399 GLN A CA 1
ATOM 3156 C C . GLN A 1 399 ? 3.764 -28.285 -23.002 1.00 65.06 399 GLN A C 1
ATOM 3158 O O . GLN A 1 399 ? 4.584 -29.092 -23.448 1.00 65.06 399 GLN A O 1
ATOM 3163 N N . LEU A 1 400 ? 2.455 -28.401 -23.247 1.00 68.94 400 LEU A N 1
ATOM 3164 C CA . LEU A 1 400 ? 1.902 -29.461 -24.084 1.00 68.94 400 LEU A CA 1
ATOM 3165 C C . LEU A 1 400 ? 2.375 -29.316 -25.536 1.00 68.94 400 LEU A C 1
ATOM 3167 O O . LEU A 1 400 ? 2.800 -30.296 -26.145 1.00 68.94 400 LEU A O 1
ATOM 3171 N N . ARG A 1 401 ? 2.353 -28.094 -26.083 1.00 74.44 401 ARG A N 1
ATOM 3172 C CA . ARG A 1 401 ? 2.838 -27.806 -27.440 1.00 74.44 401 ARG A CA 1
ATOM 3173 C C . ARG A 1 401 ? 4.326 -28.125 -27.587 1.00 74.44 401 ARG A C 1
ATOM 3175 O O . ARG A 1 401 ? 4.716 -28.727 -28.586 1.00 74.44 401 ARG A O 1
ATOM 3182 N N . ASP A 1 402 ? 5.137 -27.777 -26.595 1.00 70.31 402 ASP A N 1
ATOM 3183 C CA . ASP A 1 402 ? 6.570 -28.075 -26.588 1.00 70.31 402 ASP A CA 1
ATOM 3184 C C . ASP A 1 402 ? 6.834 -29.583 -26.528 1.00 70.31 402 ASP A C 1
ATOM 3186 O O . ASP A 1 402 ? 7.657 -30.096 -27.289 1.00 70.31 402 ASP A O 1
ATOM 3190 N N . SER A 1 403 ? 6.069 -30.312 -25.710 1.00 71.31 403 SER A N 1
ATOM 3191 C CA . SER A 1 403 ? 6.137 -31.777 -25.633 1.00 71.31 403 SER A CA 1
ATOM 3192 C C . SER A 1 403 ? 5.787 -32.423 -26.978 1.00 71.31 403 SER A C 1
ATOM 3194 O O . SER A 1 403 ? 6.506 -33.300 -27.457 1.00 71.31 403 SER A O 1
ATOM 3196 N N . VAL A 1 404 ? 4.734 -31.937 -27.647 1.00 80.00 404 VAL A N 1
ATOM 3197 C CA . VAL A 1 404 ? 4.341 -32.398 -28.989 1.00 80.00 404 VAL A CA 1
ATOM 3198 C C . VAL A 1 404 ? 5.433 -32.107 -30.017 1.00 80.00 404 VAL A C 1
ATOM 3200 O O . VAL A 1 404 ? 5.776 -32.983 -30.809 1.00 80.00 404 VAL A O 1
ATOM 3203 N N . HIS A 1 405 ? 6.019 -30.908 -30.010 1.00 78.25 405 HIS A N 1
ATOM 3204 C CA . HIS A 1 405 ? 7.107 -30.573 -30.926 1.00 78.25 405 HIS A CA 1
ATOM 3205 C C . HIS A 1 405 ? 8.375 -31.394 -30.674 1.00 78.25 405 HIS A C 1
ATOM 3207 O O . HIS A 1 405 ? 9.059 -31.736 -31.640 1.00 78.25 405 HIS A O 1
ATOM 3213 N N . SER A 1 406 ? 8.691 -31.727 -29.419 1.00 78.12 406 SER A N 1
ATOM 3214 C CA . SER A 1 406 ? 9.803 -32.624 -29.086 1.00 78.12 406 SER A CA 1
ATOM 3215 C C . SER A 1 406 ? 9.562 -34.025 -29.646 1.00 78.12 406 SER A C 1
ATOM 3217 O O . SER A 1 406 ? 10.378 -34.526 -30.419 1.00 78.12 406 SER A O 1
ATOM 3219 N N . LEU A 1 407 ? 8.385 -34.602 -29.379 1.00 78.50 407 LEU A N 1
ATOM 3220 C CA . LEU A 1 407 ? 7.994 -35.917 -29.897 1.00 78.50 407 LEU A CA 1
ATOM 3221 C C . LEU A 1 407 ? 7.999 -35.957 -31.431 1.00 78.50 407 LEU A C 1
ATOM 3223 O O . LEU A 1 407 ? 8.481 -36.912 -32.031 1.00 78.50 407 LEU A O 1
ATOM 3227 N N . GLN A 1 408 ? 7.529 -34.900 -32.098 1.00 84.38 408 GLN A N 1
ATOM 3228 C CA . GLN A 1 408 ? 7.583 -34.804 -33.561 1.00 84.38 408 GLN A CA 1
ATOM 3229 C C . GLN A 1 408 ? 9.019 -34.825 -34.106 1.00 84.38 408 GLN A C 1
ATOM 3231 O O . GLN A 1 408 ? 9.249 -35.367 -35.190 1.00 84.38 408 GLN A O 1
ATOM 3236 N N . ARG A 1 409 ? 9.991 -34.239 -33.391 1.00 84.00 409 ARG A N 1
ATOM 3237 C CA . ARG A 1 409 ? 11.410 -34.303 -33.782 1.00 84.00 409 ARG A CA 1
ATOM 3238 C C . ARG A 1 409 ? 11.976 -35.706 -33.591 1.00 84.00 409 ARG A C 1
ATOM 3240 O O . ARG A 1 409 ? 12.647 -36.192 -34.499 1.00 84.00 409 ARG A O 1
ATOM 3247 N N . GLU A 1 410 ? 11.670 -36.358 -32.473 1.00 84.94 410 GLU A N 1
ATOM 3248 C CA . GLU A 1 410 ? 12.096 -37.737 -32.196 1.00 84.94 410 GLU A CA 1
ATOM 3249 C C . GLU A 1 410 ? 11.523 -38.722 -33.219 1.00 84.94 410 GLU A C 1
ATOM 3251 O O . GLU A 1 410 ? 12.266 -39.504 -33.807 1.00 84.94 410 GLU A O 1
ATOM 3256 N N . VAL A 1 411 ? 10.227 -38.621 -33.535 1.00 85.69 411 VAL A N 1
ATOM 3257 C CA . VAL A 1 411 ? 9.588 -39.442 -34.575 1.00 85.69 411 VAL A CA 1
ATOM 3258 C C . VAL A 1 411 ? 10.254 -39.218 -35.933 1.00 85.69 411 VAL A C 1
ATOM 3260 O O . VAL A 1 411 ? 10.559 -40.182 -36.633 1.00 85.69 411 VAL A O 1
ATOM 3263 N N . LYS A 1 412 ? 10.551 -37.966 -36.313 1.00 89.19 412 LYS A N 1
ATOM 3264 C CA . LYS A 1 412 ? 11.280 -37.681 -37.562 1.00 89.19 412 LYS A CA 1
ATOM 3265 C C . LYS A 1 412 ? 12.680 -38.301 -37.576 1.00 89.19 412 LYS A C 1
ATOM 3267 O O . LYS A 1 412 ? 13.099 -38.808 -38.617 1.00 89.19 412 LYS A O 1
ATOM 3272 N N . GLN A 1 413 ? 13.398 -38.277 -36.454 1.00 88.94 413 GLN A N 1
ATOM 3273 C CA . GLN A 1 413 ? 14.701 -38.936 -36.338 1.00 88.94 413 GLN A CA 1
ATOM 3274 C C . GLN A 1 413 ? 14.580 -40.458 -36.461 1.00 88.94 413 GLN A C 1
ATOM 3276 O O . GLN A 1 413 ? 15.315 -41.052 -37.248 1.00 88.94 413 GLN A O 1
ATOM 3281 N N . LEU A 1 414 ? 13.624 -41.079 -35.766 1.00 85.94 414 LEU A N 1
ATOM 3282 C CA . LEU A 1 414 ? 13.383 -42.522 -35.839 1.00 85.94 414 LEU A CA 1
ATOM 3283 C C . LEU A 1 414 ? 13.008 -42.967 -37.254 1.00 85.94 414 LEU A C 1
ATOM 3285 O O . LEU A 1 414 ? 13.585 -43.925 -37.756 1.00 85.94 414 LEU A O 1
ATOM 3289 N N . MET A 1 415 ? 12.124 -42.237 -37.940 1.00 86.62 415 MET A N 1
ATOM 3290 C CA . MET A 1 415 ? 11.763 -42.533 -39.332 1.00 86.62 415 MET A CA 1
ATOM 3291 C C . MET A 1 415 ? 12.960 -42.398 -40.283 1.00 86.62 415 MET A C 1
ATOM 3293 O O . MET A 1 415 ? 13.106 -43.191 -41.209 1.00 86.62 415 MET A O 1
ATOM 3297 N N . SER A 1 416 ? 13.854 -41.433 -40.043 1.00 86.94 416 SER A N 1
ATOM 3298 C CA . SER A 1 416 ? 15.106 -41.296 -40.801 1.00 86.94 416 SER A CA 1
ATOM 3299 C C . SER A 1 416 ? 16.040 -42.4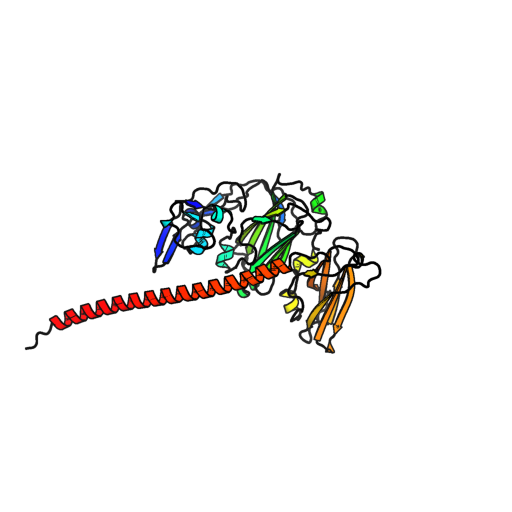95 -40.594 1.00 86.94 416 SER A C 1
ATOM 3301 O O . SER A 1 416 ? 16.617 -43.001 -41.557 1.00 86.94 416 SER A O 1
ATOM 3303 N N . VAL A 1 417 ? 16.158 -42.994 -39.358 1.00 85.69 417 VAL A N 1
ATOM 3304 C CA . VAL A 1 417 ? 16.937 -44.203 -39.040 1.00 85.69 417 VAL A CA 1
ATOM 3305 C C . VAL A 1 417 ? 16.307 -45.444 -39.673 1.00 85.69 417 VAL A C 1
ATOM 3307 O O . VAL A 1 417 ? 17.017 -46.224 -40.304 1.00 85.69 417 VAL A O 1
ATOM 3310 N N . LEU A 1 418 ? 14.984 -45.597 -39.569 1.00 82.38 418 LEU A N 1
ATOM 3311 C CA . LEU A 1 418 ? 14.254 -46.732 -40.131 1.00 82.38 418 LEU A CA 1
ATOM 3312 C C . LEU A 1 418 ? 14.434 -46.807 -41.652 1.00 82.38 418 LEU A C 1
ATOM 3314 O O . LEU A 1 418 ? 14.809 -47.854 -42.170 1.00 82.38 418 LEU A O 1
ATOM 3318 N N . ASN A 1 419 ? 14.277 -45.674 -42.346 1.00 83.88 419 ASN A N 1
ATOM 3319 C CA . ASN A 1 419 ? 14.466 -45.585 -43.794 1.00 83.88 419 ASN A CA 1
ATOM 3320 C C . ASN A 1 419 ? 15.889 -45.981 -44.218 1.00 83.88 419 ASN A C 1
ATOM 3322 O O . ASN A 1 419 ? 16.061 -46.687 -45.214 1.00 83.88 419 ASN A O 1
ATOM 3326 N N . LYS A 1 420 ? 16.907 -45.584 -43.439 1.00 82.31 420 LYS A N 1
ATOM 3327 C CA . LYS A 1 420 ? 18.302 -45.998 -43.662 1.00 82.31 420 LYS A CA 1
ATOM 3328 C C . LYS A 1 420 ? 18.507 -47.498 -43.438 1.00 82.31 420 LYS A C 1
ATOM 3330 O O . LYS A 1 420 ? 19.264 -48.116 -44.180 1.00 82.31 420 LYS A O 1
ATOM 3335 N N . MET A 1 421 ? 17.832 -48.103 -42.462 1.00 75.44 421 MET A N 1
ATOM 3336 C CA . MET A 1 421 ? 17.914 -49.548 -42.214 1.00 75.44 421 MET A CA 1
ATOM 3337 C C . MET A 1 421 ? 17.236 -50.369 -43.318 1.00 75.44 421 MET A C 1
ATOM 3339 O O . MET A 1 421 ? 17.804 -51.357 -43.777 1.00 75.44 421 MET A O 1
ATOM 3343 N N . SER A 1 422 ? 16.079 -49.934 -43.823 1.00 71.75 422 SER A N 1
ATOM 3344 C CA . SER A 1 422 ? 15.392 -50.601 -44.940 1.00 71.75 422 SER A CA 1
ATOM 3345 C C . SER A 1 422 ? 16.170 -50.552 -46.261 1.00 71.75 422 SER A C 1
ATOM 3347 O O . SER A 1 422 ? 15.994 -51.430 -47.097 1.00 71.75 422 SER A O 1
ATOM 3349 N N . SER A 1 423 ? 17.085 -49.592 -46.443 1.00 65.31 423 SER A N 1
ATOM 3350 C CA . SER A 1 423 ? 17.995 -49.570 -47.600 1.00 65.31 423 SER A CA 1
ATOM 3351 C C . SER A 1 423 ? 19.187 -50.540 -47.507 1.00 65.31 423 SER A C 1
ATOM 3353 O O . SER A 1 423 ? 19.941 -50.652 -48.469 1.00 65.31 423 SER A O 1
ATOM 3355 N N . ILE A 1 424 ? 19.375 -51.242 -46.380 1.00 65.25 424 ILE A N 1
ATOM 3356 C CA . ILE A 1 424 ? 20.540 -52.119 -46.133 1.00 65.25 424 ILE A CA 1
ATOM 3357 C C . ILE A 1 424 ? 20.219 -53.613 -46.365 1.00 65.25 424 ILE A C 1
ATOM 3359 O O . ILE A 1 424 ? 21.128 -54.441 -46.430 1.00 65.25 424 ILE A O 1
ATOM 3363 N N . HIS A 1 425 ? 18.954 -53.989 -46.582 1.00 58.91 425 HIS A N 1
ATOM 3364 C CA . HIS A 1 425 ? 18.573 -55.352 -46.980 1.00 58.91 425 HIS A CA 1
ATOM 3365 C C . HIS A 1 425 ? 17.813 -55.363 -48.311 1.00 58.91 425 HIS A C 1
ATOM 3367 O O . HIS A 1 425 ? 16.583 -55.359 -48.314 1.00 58.91 425 HIS A O 1
ATOM 3373 N N . PRO A 1 426 ? 18.519 -55.411 -49.456 1.00 52.19 426 PRO A N 1
ATOM 3374 C CA . PRO A 1 426 ? 17.903 -55.874 -50.686 1.00 52.19 426 PRO A CA 1
ATOM 3375 C C . PRO A 1 426 ? 17.593 -57.366 -50.524 1.00 52.19 426 PRO A C 1
ATOM 3377 O O . PRO A 1 426 ? 18.486 -58.184 -50.292 1.00 52.19 426 PRO A O 1
ATOM 3380 N N . THR A 1 427 ? 16.307 -57.698 -50.596 1.00 52.34 427 THR A N 1
ATOM 3381 C CA . THR A 1 427 ? 15.790 -59.060 -50.724 1.00 52.34 427 THR A CA 1
ATOM 3382 C C . THR A 1 427 ? 16.570 -59.795 -51.815 1.00 52.34 427 THR A C 1
ATOM 3384 O O . THR A 1 427 ? 16.653 -59.313 -52.946 1.00 52.34 427 THR A O 1
ATOM 3387 N N . LYS A 1 428 ? 17.177 -60.927 -51.450 1.00 46.62 428 LYS A N 1
ATOM 3388 C CA . LYS A 1 428 ? 17.687 -61.915 -52.404 1.00 46.62 428 LYS A CA 1
ATOM 3389 C C . LYS A 1 428 ? 16.544 -62.717 -53.000 1.00 46.62 428 LYS A C 1
ATOM 3391 O O . LYS A 1 428 ? 15.598 -63.009 -52.233 1.00 46.62 428 LYS A O 1
#

Foldseek 3Di:
DFFFCDPQHAQPDPDDGDDADKDWDADLNAIFIARPDVQFKDFPPADNFQKQWQDKLLDGDRHGDDGDRGDIDGDGDPCRGGPHLVVVLLGTDDPDVVPSPDPDPQCPDVVSSSFFFFWWPQQVVQPKAWLFDGTQEAEADQQKDKGKIFGALVSLVFKDKIKIKIFRHPFWDDDVVLSVLASAQWAWADDNGMIMIIGGGSTFGKMKMWMWIAGNVSPDITTTGIHIYGYPHHDPQSGHADSQCRVQTFDQHVLLVVLFWADKPDRDRAAAFAECVVDPPDDGPWDKIKTAGDPQWFDDKDKDWPFSDDPQFKPFDDWDDDNVRRMTMGTTHTHDAHKIKTFIWTDTPPDDDDTGGRHMHIYHNDPDCVVVSVVSSVVSVVVVVVVVVVVVVVVVVSVVVSVVVVVVVVVVVVVVVVVVVVVVDDDD

pLDDT: mean 78.12, std 11.41, range [44.91, 96.06]

Sequence (428 aa):
MGKAKDITYEPGSNKEILQGVWNSFRCNNVWHLVYTELAVSTVKGYRRGGEILLENDGNLAFQTQTANTGYTEAIFNEFWFCTHPRIFSIHAFPEESSFQYVSSERVKNENDFKKCAFLQPGFFVTGMTLLTVDACQMISDKGRCRITVGCPSTVLKDVKFKYKLSFIEGSGEINADTCMHLTRMVVYSPGMDEVSFTISLPVKGKYTFSTSVITPDLSRYWECFEFRIVCLEVDEHCRNIPTEVAKTGLGFTHEALNFGLKHPSQTTSTLEVECADQVPGKTIDLNSIHFRIAEDRINEVQFASDYI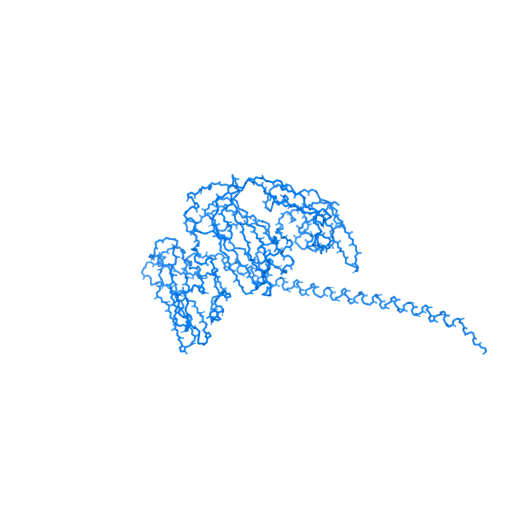GDDENIGVSEVRVDHDKGEVVLKAGLKKKGEGVLVLKGKDKNGGGDFKPVANYIVSSYRNNEADHERLVKKNKKKVLQASKRDAKEFRETQLRDSVHSLQREVKQLMSVLNKMSSIHPTK

Secondary structure (DSSP, 8-state):
-EEE--TT--TT-SSPPPEE--EEEEETTEEEEE-HHHHHEEEEEEE--SEEEEEETTEEEEEEEPPEEEEEEE---HHHHSB-HHHHHHHEEESSGGG--S--SS-SSHHHHHHS-EE-HHHHHTT-EE-S-SSSEEE-BTTEEEEEEE--HHHHHH-EEEEEEEEETTSS---HHHHHT-S-SEEEEE-SSEEEEEEE-SSSEEEEEEEEEE-TTS--EEEEEEEEEEE----TT-----TTHHHH-SBS-HHHHHTTEE--S--SSEEE--BGGGSTT-----EEEEEEEPTTSEEEEEEEEE-SS-TTSB---EEEEETTTTEEEEEE-BSSSSEEEEEEEEEETT--S--EEEEEEEEESS--THHHHHHHHHHHHHHHHHHHHHHHHHHHHHHHHHHHHHHHHHHHHHHHHHHHHHTT----